Protein AF-A0A957UQZ6-F1 (afdb_monomer_lite)

Sequence (480 aa):
PTCNSGLTAEAESGILHAPFQIVQSSQASQGQAVQVADGFGSFGSPNLQYRVDICVTVSALATYELWGWTVAPDAGSDSFYIQLDGAPSTPAKWNLVRSTGFEANKTPLKLSLSPGQHTVSVFLREDGAQLDKIELRLTGNAANTPAPTLTPTPTATWTPAPIPTNTPVPAQGSTTGPLYVDATNPRYFSDANGQIVYLTGSHTWSNFQDNGGANPPPAFNYTAYLDFLQARNHNFFRLWTWEQSRWSVETSDDQYWFSPAPFKRTGPGVALDGLPKFDLTQFEQATFDRMRARVLEARARGIYVSIMLFNGWSINSSKGGLAAQSPWRGHPFNAANNINGINGDLNGDGSGNEVHTLDNPNITARQEAYVRKVIDTVGDLDNVLYEISNESDGNSADWQYHMITFVRQYEASKGQQHPIGMTAIYFGGSDQVLFDSPADWISPTGNYLDPLAASGQKVIVYDTDHLCGICGDQTYPWRA

pLDDT: mean 88.03, std 16.75, range [24.81, 98.88]

Radius of gyration: 26.23 Å; chains: 1; bounding box: 66×43×75 Å

Foldseek 3Di:
DDDPAEQKWWQVVWDFAPPKDKDAAPQFVVRIWIFRAPPPFFDPFFDPRHKTKIKYFDAAFAKWFKKWWKEQQDPQRFWWFKDKQCPPVGTHIFGADHDRHTDIGPGTDIDGDHGGMIIMIITGGGGPMITTMMGIHGDDDGPPDDDPPPPPPDPPPCPPPPPPDPPPPPQQPFQQFFWDQQPVFNQFTDGPVSHTDQADDDEDQPLQKAKDQAVVHDHDPNVVRLVVCVVLVGQEDERHDAQFQFDFLADLRRSIGIDDHQFDQDDDDAALNRGHATALVHTDVVSLVSVLVSLVVSSNRNHAYAYELEEQRQFACHFPNRNSGGSNSRGNQPCRRHPPNHHQCPPPPSTNLSLLAPPDVVSLVSSLVSLLSNCVSDVVGRRYEYEHYHARAARNLVSSLVVQVSLQVSCVPDDGDHFYEYEEHPDPHACVSRLPGPGQEYAYEDALQQPDRRPSSHHYDYDVCRHPNPDDDSCSSVRD

Secondary structure (DSSP, 8-state):
-----SSEEEGGGSEE-TTEEEEE-TTSGGGEEEEEPTTS---SS--TTSEEEEEEEE-SSEEEEEEEEEEE-STTS-EEEEEETTEEEEEEEEE---EEEEEE-SS-EEEEE-SEEEEEEEE-SSTT-EEEEEEEEE-S----PPPP-------------------PPP---S--S--EE-SS-TTSEE-TTS-EE---B---TTSSSEEESSSSPPPP-HHHHHHHHHTTT--EEEE-----SB--TT---TT-EEE--SEEEEEEEE-TTSSEEEEEEEE-HHHHHHHHHHHHHHHTTT-EEEEEEEETTTT-SSBTTB-SS-GGGG-TTSTTTBSS---S-SSSSS--GGGGSSS-HHHHHHHHHHHHHHHHHHTT-TTEEEEEEES--GGGHHHHHHHHHHHHHHHTTSS----EEEEPPTTT--HHHHHHSS-SEEE---BTTBPPP--SSSEE---HHHHHSS---TTGGGT-

Structure (mmCIF, N/CA/C/O backbone):
data_AF-A0A957UQZ6-F1
#
_entry.id   AF-A0A957UQZ6-F1
#
loop_
_atom_site.group_PDB
_atom_site.id
_atom_site.type_symbol
_atom_site.label_atom_id
_atom_site.label_alt_id
_atom_site.label_comp_id
_atom_site.label_asym_id
_atom_site.label_entity_id
_atom_site.label_seq_id
_atom_site.pdbx_PDB_ins_code
_atom_site.Cartn_x
_atom_site.Cartn_y
_atom_site.Cartn_z
_atom_site.occupancy
_atom_site.B_iso_or_equiv
_atom_site.auth_seq_id
_atom_site.auth_comp_id
_atom_site.auth_asym_id
_atom_site.auth_atom_id
_atom_site.pdbx_PDB_model_num
ATOM 1 N N . PRO A 1 1 ? 8.272 2.776 22.378 1.00 45.09 1 PRO A N 1
ATOM 2 C CA . PRO A 1 1 ? 8.679 1.689 23.306 1.00 45.09 1 PRO A CA 1
ATOM 3 C C . PRO A 1 1 ? 7.667 1.549 24.460 1.00 45.09 1 PRO A C 1
ATOM 5 O O . PRO A 1 1 ? 7.221 2.562 24.981 1.00 45.09 1 PRO A O 1
ATOM 8 N N . THR A 1 2 ? 7.249 0.334 24.834 1.00 45.34 2 THR A N 1
ATOM 9 C CA . THR A 1 2 ? 6.386 0.116 26.015 1.00 45.34 2 THR A CA 1
ATOM 10 C C . THR A 1 2 ? 7.228 0.133 27.292 1.00 45.34 2 THR A C 1
ATOM 12 O O . THR A 1 2 ? 8.183 -0.633 27.405 1.00 45.34 2 THR A O 1
ATOM 15 N N . CYS A 1 3 ? 6.887 1.000 28.248 1.00 58.41 3 CYS A N 1
ATOM 16 C CA . CYS A 1 3 ? 7.649 1.191 29.484 1.00 58.41 3 CYS A CA 1
ATOM 17 C C . CYS A 1 3 ? 7.473 0.032 30.486 1.00 58.41 3 CYS A C 1
ATOM 19 O O . CYS A 1 3 ? 6.380 -0.180 31.005 1.00 58.41 3 CYS A O 1
ATOM 21 N N . ASN A 1 4 ? 8.579 -0.631 30.836 1.00 58.22 4 ASN A N 1
ATOM 22 C CA . ASN A 1 4 ? 8.733 -1.385 32.096 1.00 58.22 4 ASN A CA 1
ATOM 23 C C . ASN A 1 4 ? 9.698 -0.678 33.072 1.00 58.22 4 ASN A C 1
ATOM 25 O O . ASN A 1 4 ? 10.026 -1.200 34.135 1.00 58.22 4 ASN A O 1
ATOM 29 N N . SER A 1 5 ? 10.172 0.506 32.689 1.00 60.44 5 SER A N 1
ATOM 30 C CA . SER A 1 5 ? 11.162 1.325 33.375 1.00 60.44 5 SER A CA 1
ATOM 31 C C . SER A 1 5 ? 10.485 2.422 34.198 1.00 60.44 5 SER A C 1
ATOM 33 O O . SER A 1 5 ? 9.556 3.097 33.742 1.00 60.44 5 SER A O 1
ATOM 35 N N . GLY A 1 6 ? 10.964 2.603 35.431 1.00 84.19 6 GLY A N 1
ATOM 36 C CA . GLY A 1 6 ? 10.630 3.758 36.262 1.00 84.19 6 GLY A CA 1
ATOM 37 C C . GLY A 1 6 ? 11.402 4.995 35.800 1.00 84.19 6 GLY A C 1
ATOM 38 O O . GLY A 1 6 ? 11.438 5.322 34.616 1.00 84.19 6 GLY A O 1
ATOM 39 N N . LEU A 1 7 ? 12.085 5.655 36.732 1.00 90.62 7 LEU A N 1
ATOM 40 C CA . LEU A 1 7 ? 12.932 6.811 36.424 1.00 90.62 7 LEU A CA 1
ATOM 41 C C . LEU A 1 7 ? 14.259 6.442 35.735 1.00 90.62 7 LEU A C 1
ATOM 43 O O . LEU A 1 7 ? 15.005 7.339 35.369 1.00 90.62 7 LEU A O 1
ATOM 47 N N . THR A 1 8 ? 14.570 5.157 35.556 1.00 91.88 8 THR A N 1
ATOM 48 C CA . THR A 1 8 ? 15.823 4.673 34.953 1.00 91.88 8 THR A CA 1
ATOM 49 C C . THR A 1 8 ? 15.514 3.629 33.887 1.00 91.88 8 THR A C 1
ATOM 51 O O . THR A 1 8 ? 14.648 2.778 34.107 1.00 91.88 8 THR A O 1
ATOM 54 N N . ALA A 1 9 ? 16.223 3.683 32.759 1.00 92.75 9 ALA A N 1
ATOM 55 C CA . ALA A 1 9 ? 16.091 2.732 31.657 1.00 92.75 9 ALA A CA 1
ATOM 56 C C . ALA A 1 9 ? 17.443 2.480 30.973 1.00 92.75 9 ALA A C 1
ATOM 58 O O . ALA A 1 9 ? 18.193 3.432 30.740 1.00 92.75 9 ALA A O 1
ATOM 59 N N . GLU A 1 10 ? 17.713 1.220 30.626 1.00 93.38 10 GLU A N 1
ATOM 60 C CA . GLU A 1 10 ? 18.878 0.840 29.815 1.00 93.38 10 GLU A CA 1
ATOM 61 C C . GLU A 1 10 ? 18.670 1.277 28.364 1.00 93.38 10 GLU A C 1
ATOM 63 O O . GLU A 1 10 ? 17.562 1.171 27.826 1.00 93.38 10 GLU A O 1
ATOM 68 N N . ALA A 1 11 ? 19.714 1.770 27.711 1.00 94.25 11 ALA A N 1
ATOM 69 C CA . ALA A 1 11 ? 19.603 2.323 26.369 1.00 94.25 11 ALA A CA 1
ATOM 70 C C . ALA A 1 11 ? 19.315 1.241 25.321 1.00 94.25 11 ALA A C 1
ATOM 72 O O . ALA A 1 11 ? 18.534 1.469 24.397 1.00 94.25 11 ALA A O 1
ATOM 73 N N . GLU A 1 12 ? 19.867 0.042 25.501 1.00 92.50 12 GLU A N 1
ATOM 74 C CA . GLU A 1 12 ? 19.644 -1.128 24.650 1.00 92.50 12 GLU A CA 1
ATOM 75 C C . GLU A 1 12 ? 18.240 -1.731 24.795 1.00 92.50 12 GLU A C 1
ATOM 77 O O . GLU A 1 12 ? 17.835 -2.545 23.967 1.00 92.50 12 GLU A O 1
ATOM 82 N N . SER A 1 13 ? 17.473 -1.312 25.809 1.00 86.44 13 SER A N 1
ATOM 83 C CA . SER A 1 13 ? 16.043 -1.635 25.922 1.00 86.44 13 SER A CA 1
ATOM 84 C C . SER A 1 13 ? 15.151 -0.727 25.060 1.00 86.44 13 SER A C 1
ATOM 86 O O . SER A 1 13 ? 13.947 -0.968 24.933 1.00 86.44 13 SER A O 1
ATOM 88 N N . GLY A 1 14 ? 15.731 0.333 24.485 1.00 85.25 14 GLY A N 1
ATOM 89 C CA . GLY A 1 14 ? 15.063 1.264 23.585 1.00 85.25 14 GLY A CA 1
ATOM 90 C C . GLY A 1 14 ? 14.866 0.717 22.170 1.00 85.25 14 GLY A C 1
ATOM 91 O O . GLY A 1 14 ? 15.316 -0.368 21.811 1.00 85.25 14 GLY A O 1
ATOM 92 N N . ILE A 1 15 ? 14.191 1.504 21.335 1.00 87.75 15 ILE A N 1
ATOM 93 C CA . ILE A 1 15 ? 14.081 1.229 19.898 1.00 87.75 15 ILE A CA 1
ATOM 94 C C . ILE A 1 15 ? 15.277 1.883 19.212 1.00 87.75 15 ILE A C 1
ATOM 96 O O . ILE A 1 15 ? 15.387 3.109 19.204 1.00 87.75 15 ILE A O 1
ATOM 100 N N . LEU A 1 16 ? 16.175 1.070 18.658 1.00 90.06 16 LEU A N 1
ATOM 101 C CA . LEU A 1 16 ? 17.347 1.544 17.929 1.00 90.06 16 LEU A CA 1
ATOM 102 C C . LEU A 1 16 ? 16.990 1.751 16.458 1.00 90.06 16 LEU A C 1
ATOM 104 O O . LEU A 1 16 ? 16.489 0.844 15.796 1.00 90.06 16 LEU A O 1
ATOM 108 N N . HIS A 1 17 ? 17.312 2.929 15.939 1.00 88.06 17 HIS A N 1
ATOM 109 C CA . HIS A 1 17 ? 17.281 3.233 14.516 1.00 88.06 17 HIS A CA 1
ATOM 110 C C . HIS A 1 17 ? 18.725 3.292 14.020 1.00 88.06 17 HIS A C 1
ATOM 112 O O . HIS A 1 17 ? 19.593 3.885 14.671 1.00 88.06 17 HIS A O 1
ATOM 118 N N . ALA A 1 18 ? 19.002 2.666 12.875 1.00 78.75 18 ALA A N 1
ATOM 119 C CA . ALA A 1 18 ? 20.344 2.665 12.296 1.00 78.75 18 ALA A CA 1
ATOM 120 C C . ALA A 1 18 ? 20.884 4.108 12.187 1.00 78.75 18 ALA A C 1
ATOM 122 O O . ALA A 1 18 ? 20.112 5.012 11.871 1.00 78.75 18 ALA A O 1
ATOM 123 N N . PRO A 1 19 ? 22.177 4.360 12.456 1.00 89.44 19 PRO A N 1
ATOM 124 C CA . PRO A 1 19 ? 23.264 3.396 12.649 1.00 89.44 19 PRO A CA 1
ATOM 125 C C . PRO A 1 19 ? 23.521 2.987 14.112 1.00 89.44 19 PRO A C 1
ATOM 127 O O . PRO A 1 19 ? 24.577 2.418 14.393 1.00 89.44 19 PRO A O 1
ATOM 130 N N . PHE A 1 20 ? 22.622 3.292 15.056 1.00 92.69 20 PHE A N 1
ATOM 131 C CA . PHE A 1 20 ? 22.796 2.807 16.426 1.00 92.69 20 PHE A CA 1
ATOM 132 C C . PHE A 1 20 ? 22.759 1.279 16.457 1.00 92.69 20 PHE A C 1
ATOM 134 O O . PHE A 1 20 ? 21.891 0.645 15.858 1.00 92.69 20 PHE A O 1
ATOM 141 N N . GLN A 1 21 ? 23.699 0.696 17.190 1.00 90.19 21 GLN A N 1
ATOM 142 C CA . GLN A 1 21 ? 23.833 -0.738 17.399 1.00 90.19 21 GLN A CA 1
ATOM 143 C C . GLN A 1 21 ? 24.079 -1.036 18.876 1.00 90.19 21 GLN A C 1
ATOM 145 O O . GLN A 1 21 ? 24.585 -0.194 19.618 1.00 90.19 21 GLN A O 1
ATOM 150 N N . ILE A 1 22 ? 23.744 -2.255 19.292 1.00 94.12 22 ILE A N 1
ATOM 151 C CA . ILE A 1 22 ? 24.053 -2.748 20.633 1.00 94.12 22 ILE A CA 1
ATOM 152 C C . ILE A 1 22 ? 25.483 -3.287 20.641 1.00 94.12 22 ILE A C 1
ATOM 154 O O . ILE A 1 22 ? 25.853 -4.098 19.791 1.00 94.12 22 ILE A O 1
ATOM 158 N N . VAL A 1 23 ? 26.265 -2.886 21.636 1.00 90.19 23 VAL A N 1
ATOM 159 C CA . VAL A 1 23 ? 27.625 -3.371 21.878 1.00 90.19 23 VAL A CA 1
ATOM 160 C C . VAL A 1 23 ? 27.731 -4.021 23.250 1.00 90.19 23 VAL A C 1
ATOM 162 O O . VAL A 1 23 ? 27.030 -3.655 24.190 1.00 90.19 23 VAL A O 1
ATOM 165 N N . GLN A 1 24 ? 28.604 -5.020 23.361 1.00 92.19 24 GLN A N 1
ATOM 166 C CA . GLN A 1 24 ? 28.889 -5.687 24.631 1.00 92.19 24 GLN A CA 1
ATOM 167 C C . GLN A 1 24 ? 29.954 -4.897 25.391 1.00 92.19 24 GLN A C 1
ATOM 169 O O . GLN A 1 24 ? 31.017 -4.602 24.841 1.00 92.19 24 GLN A O 1
ATOM 174 N N . SER A 1 25 ? 29.702 -4.593 26.661 1.00 88.38 25 SER A N 1
ATOM 175 C CA . SER A 1 25 ? 30.662 -3.912 27.526 1.00 88.38 25 SER A CA 1
ATOM 176 C C . SER A 1 25 ? 30.505 -4.376 28.964 1.00 88.38 25 SER A C 1
ATOM 178 O O . SER A 1 25 ? 29.471 -4.174 29.589 1.00 88.38 25 SER A O 1
ATOM 180 N N . SER A 1 26 ? 31.567 -4.945 29.536 1.00 89.25 26 SER A N 1
ATOM 181 C CA . SER A 1 26 ? 31.578 -5.361 30.945 1.00 89.25 26 SER A CA 1
ATOM 182 C C . SER A 1 26 ? 31.497 -4.193 31.935 1.00 89.25 26 SER A C 1
ATOM 184 O O . SER A 1 26 ? 31.341 -4.425 33.132 1.00 89.25 26 SER A O 1
ATOM 186 N N . GLN A 1 27 ? 31.630 -2.954 31.451 1.00 89.50 27 GLN A N 1
ATOM 187 C CA . GLN A 1 27 ? 31.504 -1.736 32.250 1.00 89.50 27 GLN A CA 1
ATOM 188 C C . GLN A 1 27 ? 30.097 -1.127 32.198 1.00 89.50 27 GLN A C 1
ATOM 190 O O . GLN A 1 27 ? 29.819 -0.231 32.991 1.00 89.50 27 GLN A O 1
ATOM 195 N N . ALA A 1 28 ? 29.236 -1.581 31.282 1.00 92.81 28 ALA A N 1
ATOM 196 C CA . ALA A 1 28 ? 27.859 -1.115 31.181 1.00 92.81 28 ALA A CA 1
ATOM 197 C C . ALA A 1 28 ? 26.943 -1.849 32.172 1.00 92.81 28 ALA A C 1
ATOM 199 O O . ALA A 1 28 ? 27.225 -2.979 32.596 1.00 92.81 28 ALA A O 1
ATOM 200 N N . SER A 1 29 ? 25.822 -1.221 32.524 1.00 87.44 29 SER A N 1
ATOM 201 C CA . SER A 1 29 ? 24.714 -1.896 33.199 1.00 87.44 29 SER A CA 1
ATOM 202 C C . SER A 1 29 ? 24.302 -3.106 32.373 1.00 87.44 29 SER A C 1
ATOM 204 O O . SER A 1 29 ? 24.266 -3.052 31.152 1.00 87.44 29 SER A O 1
ATOM 206 N N . GLN A 1 30 ? 24.039 -4.236 33.027 1.00 88.31 30 GLN A N 1
ATOM 207 C CA . GLN A 1 30 ? 23.561 -5.455 32.354 1.00 88.31 30 GLN A CA 1
ATOM 208 C C . GLN A 1 30 ? 24.472 -5.989 31.221 1.00 88.31 30 GLN A C 1
ATOM 210 O O . GLN A 1 30 ? 24.117 -6.955 30.551 1.00 88.31 30 GLN A O 1
ATOM 215 N N . GLY A 1 31 ? 25.692 -5.453 31.078 1.00 89.25 31 GLY A N 1
ATOM 216 C CA . GLY A 1 31 ? 26.708 -5.909 30.131 1.00 89.25 31 GLY A CA 1
ATOM 217 C C . GLY A 1 31 ? 26.567 -5.368 28.705 1.00 89.25 31 GLY A C 1
ATOM 218 O O . GLY A 1 31 ? 27.327 -5.799 27.832 1.00 89.25 31 GLY A O 1
ATOM 219 N N . GLN A 1 32 ? 25.630 -4.452 28.444 1.00 93.31 32 GLN A N 1
ATOM 220 C CA . GLN A 1 32 ? 25.331 -3.952 27.101 1.00 93.31 32 GLN A CA 1
ATOM 221 C C . GLN A 1 32 ? 25.196 -2.428 27.086 1.00 93.31 32 GLN A C 1
ATOM 223 O O . GLN A 1 32 ? 24.854 -1.819 28.084 1.00 93.31 32 GLN A O 1
ATOM 228 N N . ALA A 1 33 ? 25.501 -1.814 25.949 1.00 95.94 33 ALA A N 1
ATOM 229 C CA . ALA A 1 33 ? 25.288 -0.390 25.709 1.00 95.94 33 ALA A CA 1
ATOM 230 C C . ALA A 1 33 ? 24.903 -0.172 24.244 1.00 95.94 33 ALA A C 1
ATOM 232 O O . ALA A 1 33 ? 25.045 -1.076 23.416 1.00 95.94 33 ALA A O 1
ATOM 233 N N . VAL A 1 34 ? 24.466 1.035 23.896 1.00 96.62 34 VAL A N 1
ATOM 234 C CA . VAL A 1 34 ? 24.264 1.439 22.500 1.00 96.62 34 VAL A CA 1
ATOM 235 C C . VAL A 1 34 ? 25.403 2.333 22.027 1.00 96.62 34 VAL A C 1
ATOM 237 O O . VAL A 1 34 ? 25.902 3.175 22.772 1.00 96.62 34 VAL A O 1
ATOM 240 N N . GLN A 1 35 ? 25.816 2.159 20.778 1.00 93.00 35 GLN A N 1
ATOM 241 C CA . GLN A 1 35 ? 26.890 2.920 20.142 1.00 93.00 35 GLN A CA 1
ATOM 242 C C . GLN A 1 35 ? 26.528 3.186 18.680 1.00 93.00 35 GLN A C 1
ATOM 244 O O . GLN A 1 35 ? 25.830 2.385 18.059 1.00 93.00 35 GLN A O 1
ATOM 249 N N . VAL A 1 36 ? 27.043 4.271 18.102 1.00 84.38 36 VAL A N 1
ATOM 250 C CA . VAL A 1 36 ? 27.130 4.401 16.640 1.00 84.38 36 VAL A CA 1
ATOM 251 C C . VAL A 1 36 ? 28.471 3.867 16.154 1.00 84.38 36 VAL A C 1
ATOM 253 O O . VAL A 1 36 ? 29.514 4.293 16.647 1.00 84.38 36 VAL A O 1
ATOM 256 N N . ALA A 1 37 ? 28.426 2.925 15.208 1.00 77.19 37 ALA A N 1
ATOM 257 C CA . ALA A 1 37 ? 29.605 2.241 14.681 1.00 77.19 37 ALA A CA 1
ATOM 258 C C . ALA A 1 37 ? 30.710 3.216 14.247 1.00 77.19 37 ALA A C 1
ATOM 260 O O . ALA A 1 37 ? 30.438 4.190 13.543 1.00 77.19 37 ALA A O 1
ATOM 261 N N . ASP A 1 38 ? 31.950 2.913 14.636 1.00 77.06 38 ASP A N 1
ATOM 262 C CA . ASP A 1 38 ? 33.126 3.698 14.261 1.00 77.06 38 ASP A CA 1
ATOM 263 C C . ASP A 1 38 ? 33.233 3.831 12.732 1.00 77.06 38 ASP A C 1
ATOM 265 O O . ASP A 1 38 ? 33.098 2.853 11.990 1.00 77.06 38 ASP A O 1
ATOM 269 N N . GLY A 1 39 ? 33.512 5.044 12.256 1.00 78.44 39 GLY A N 1
ATOM 270 C CA . GLY A 1 39 ? 33.652 5.371 10.838 1.00 78.44 39 GLY A CA 1
ATOM 271 C C . GLY A 1 39 ? 32.375 5.887 10.170 1.00 78.44 39 GLY A C 1
ATOM 272 O O . GLY A 1 39 ? 32.417 6.204 8.980 1.00 78.44 39 GLY A O 1
ATOM 273 N N . PHE A 1 40 ? 31.257 6.002 10.896 1.00 85.06 40 PHE A N 1
ATOM 274 C CA . PHE A 1 40 ? 30.022 6.599 10.373 1.00 85.06 40 PHE A CA 1
ATOM 275 C C . PHE A 1 40 ? 30.096 8.137 10.291 1.00 85.06 40 PHE A C 1
ATOM 277 O O . PHE A 1 40 ? 29.419 8.754 9.465 1.00 85.06 40 PHE A O 1
ATOM 284 N N . GLY A 1 41 ? 30.965 8.756 11.092 1.00 85.50 41 GLY A N 1
ATOM 285 C CA . GLY A 1 41 ? 31.264 10.183 11.060 1.00 85.50 41 GLY A CA 1
ATOM 286 C C . GLY A 1 41 ? 30.352 11.069 11.914 1.00 85.50 41 GLY A C 1
ATOM 287 O O . GLY A 1 41 ? 29.470 10.617 12.646 1.00 85.50 41 GLY A O 1
ATOM 288 N N . SER A 1 42 ? 30.588 12.380 11.802 1.00 88.38 42 SER A N 1
ATOM 289 C CA . SER A 1 42 ? 29.981 13.405 12.656 1.00 88.38 42 SER A CA 1
ATOM 290 C C . SER A 1 42 ? 28.983 14.300 11.913 1.00 88.38 42 SER A C 1
ATOM 292 O O . SER A 1 42 ? 29.186 14.684 10.761 1.00 88.38 42 SER A O 1
ATOM 294 N N . PHE A 1 43 ? 27.932 14.718 12.614 1.00 89.00 43 PHE A N 1
ATOM 295 C CA . PHE A 1 43 ? 26.823 15.517 12.109 1.00 89.00 43 PHE A CA 1
ATOM 296 C C . PHE A 1 43 ? 26.780 16.880 12.808 1.00 89.00 43 PHE A C 1
ATOM 298 O O . PHE A 1 43 ? 26.701 16.986 14.031 1.00 89.00 43 PHE A O 1
ATOM 305 N N . GLY A 1 44 ? 26.816 17.958 12.019 1.00 88.62 44 GLY A N 1
ATOM 306 C CA . GLY A 1 44 ? 26.722 19.335 12.526 1.00 88.62 44 GLY A CA 1
ATOM 307 C C . GLY A 1 44 ? 25.309 19.761 12.948 1.00 88.62 44 GLY A C 1
ATOM 308 O O . GLY A 1 44 ? 25.152 20.767 13.642 1.00 88.62 44 GLY A O 1
ATOM 309 N N . SER A 1 45 ? 24.295 18.993 12.548 1.00 89.69 45 SER A N 1
ATOM 310 C CA . SER A 1 45 ? 22.882 19.188 12.870 1.00 89.69 45 SER A CA 1
ATOM 311 C C . SER A 1 45 ? 22.207 17.842 13.154 1.00 89.69 45 SER A C 1
ATOM 313 O O . SER A 1 45 ? 22.618 16.842 12.563 1.00 89.69 45 SER A O 1
ATOM 315 N N . PRO A 1 46 ? 21.158 17.798 13.997 1.00 89.38 46 PRO A N 1
ATOM 316 C CA . PRO A 1 46 ? 20.451 16.555 14.292 1.00 89.38 46 PRO A CA 1
ATOM 317 C C . PRO A 1 46 ? 19.846 15.919 13.036 1.00 89.38 46 PRO A C 1
ATOM 319 O O . PRO A 1 46 ? 19.209 16.606 12.238 1.00 89.38 46 PRO A O 1
ATOM 322 N N . ASN A 1 47 ? 19.997 14.603 12.895 1.00 89.50 47 ASN A N 1
ATOM 323 C CA . ASN A 1 47 ? 19.251 13.802 11.931 1.00 89.50 47 ASN A CA 1
ATOM 324 C C . ASN A 1 47 ? 18.205 12.983 12.694 1.00 89.50 47 ASN A C 1
ATOM 326 O O . ASN A 1 47 ? 18.565 12.127 13.499 1.00 89.50 47 ASN A O 1
ATOM 330 N N . LEU A 1 48 ? 16.919 13.240 12.437 1.00 88.12 48 LEU A N 1
ATOM 331 C CA . LEU A 1 48 ? 15.829 12.606 13.180 1.00 88.12 48 LEU A CA 1
ATOM 332 C C . LEU A 1 48 ? 15.700 11.098 12.912 1.00 88.12 48 LEU A C 1
ATOM 334 O O . LEU A 1 48 ? 15.052 10.408 13.690 1.00 88.12 48 LEU A O 1
ATOM 338 N N . GLN A 1 49 ? 16.326 10.569 11.859 1.00 86.00 49 GLN A N 1
ATOM 339 C CA . GLN A 1 49 ? 16.335 9.137 11.555 1.00 86.00 49 GLN A CA 1
ATOM 340 C C . GLN A 1 49 ? 17.376 8.366 12.382 1.00 86.00 49 GLN A C 1
ATOM 342 O O . GLN A 1 49 ? 17.133 7.226 12.756 1.00 86.00 49 GLN A O 1
ATOM 347 N N . TYR A 1 50 ? 18.519 8.980 12.693 1.00 91.69 50 TYR A N 1
ATOM 348 C CA . TYR A 1 50 ? 19.659 8.318 13.334 1.00 91.69 50 TYR A CA 1
ATOM 349 C C . TYR A 1 50 ? 19.582 8.469 14.850 1.00 91.69 50 TYR A C 1
ATOM 351 O O . TYR A 1 50 ? 20.189 9.383 15.412 1.00 91.69 50 TYR A O 1
ATOM 359 N N . ARG A 1 51 ? 18.803 7.612 15.518 1.00 95.69 51 ARG A N 1
ATOM 360 C CA . ARG A 1 51 ? 18.510 7.765 16.950 1.00 95.69 51 ARG A CA 1
ATOM 361 C C . ARG A 1 51 ? 18.244 6.459 17.689 1.00 95.69 51 ARG A C 1
ATOM 363 O O . ARG A 1 51 ? 17.986 5.428 17.082 1.00 95.69 51 ARG A O 1
ATOM 370 N N . VAL A 1 52 ? 18.215 6.544 19.011 1.00 95.56 52 VAL A N 1
ATOM 371 C CA . VAL A 1 52 ? 17.610 5.553 19.902 1.00 95.56 52 VAL A CA 1
ATOM 372 C C . VAL A 1 52 ? 16.488 6.215 20.703 1.00 95.56 52 VAL A C 1
ATOM 374 O O . VAL A 1 52 ? 16.668 7.313 21.232 1.00 95.56 52 VAL A O 1
ATOM 377 N N . ASP A 1 53 ? 15.331 5.558 20.780 1.00 94.75 53 ASP A N 1
ATOM 378 C CA . ASP A 1 53 ? 14.167 6.021 21.544 1.00 94.75 53 ASP A CA 1
ATOM 379 C C . ASP A 1 53 ? 13.990 5.168 22.810 1.00 94.75 53 ASP A C 1
ATOM 381 O O . ASP A 1 53 ? 13.657 3.981 22.732 1.00 94.75 53 ASP A O 1
ATOM 385 N N . ILE A 1 54 ? 14.185 5.771 23.984 1.00 95.12 54 ILE A N 1
ATOM 386 C CA . ILE A 1 54 ? 14.178 5.106 25.295 1.00 95.12 54 ILE A CA 1
ATOM 387 C C . ILE A 1 54 ? 12.951 5.565 26.097 1.00 95.12 54 ILE A C 1
ATOM 389 O O . ILE A 1 54 ? 12.705 6.761 26.239 1.00 95.12 54 ILE A O 1
ATOM 393 N N . CYS A 1 55 ? 12.168 4.622 26.630 1.00 89.50 55 CYS A N 1
ATOM 394 C CA . CYS A 1 55 ? 10.967 4.922 27.425 1.00 89.50 55 CYS A CA 1
ATOM 395 C C . CYS A 1 55 ? 11.308 5.052 28.916 1.00 89.50 55 CYS A C 1
ATOM 397 O O . CYS A 1 55 ? 12.051 4.226 29.450 1.00 89.50 55 CYS A O 1
ATOM 399 N N . VAL A 1 56 ? 10.728 6.041 29.597 1.00 90.31 56 VAL A N 1
ATOM 400 C CA . VAL A 1 56 ? 10.789 6.227 31.061 1.00 90.31 56 VAL A CA 1
ATOM 401 C C . VAL A 1 56 ? 9.417 6.620 31.607 1.00 90.31 56 VAL A C 1
ATOM 403 O O . VAL A 1 56 ? 8.621 7.234 30.900 1.00 90.31 56 VAL A O 1
ATOM 406 N N . THR A 1 57 ? 9.129 6.294 32.869 1.00 88.75 57 THR A N 1
ATOM 407 C CA . THR A 1 57 ? 7.842 6.628 33.507 1.00 88.75 57 THR A CA 1
ATOM 408 C C . THR A 1 57 ? 8.048 7.553 34.699 1.00 88.75 57 THR A C 1
ATOM 410 O O . THR A 1 57 ? 8.829 7.241 35.601 1.00 88.75 57 THR A O 1
ATOM 413 N N . VAL A 1 58 ? 7.302 8.659 34.755 1.00 86.44 58 VAL A N 1
ATOM 414 C CA . VAL A 1 58 ? 7.268 9.568 35.911 1.00 86.44 58 VAL A CA 1
ATOM 415 C C . VAL A 1 58 ? 5.909 9.510 36.605 1.00 86.44 58 VAL A C 1
ATOM 417 O O . VAL A 1 58 ? 4.867 9.389 35.969 1.00 86.44 58 VAL A O 1
ATOM 420 N N . SER A 1 59 ? 5.900 9.595 37.933 1.00 85.25 59 SER A N 1
ATOM 421 C CA . SER A 1 59 ? 4.677 9.478 38.742 1.00 85.25 59 SER A CA 1
ATOM 422 C C . SER A 1 59 ? 4.142 10.814 39.262 1.00 85.25 59 SER A C 1
ATOM 424 O O . SER A 1 59 ? 3.085 10.844 39.888 1.00 85.25 59 SER A O 1
ATOM 426 N N . ALA A 1 60 ? 4.873 11.912 39.065 1.00 80.81 60 ALA A N 1
ATOM 427 C CA . ALA A 1 60 ? 4.538 13.221 39.609 1.00 80.81 60 ALA A CA 1
ATOM 428 C C . ALA A 1 60 ? 4.828 14.326 38.592 1.00 80.81 60 ALA A C 1
ATOM 430 O O . ALA A 1 60 ? 5.798 14.248 37.845 1.00 80.81 60 ALA A O 1
ATOM 431 N N . LEU A 1 61 ? 4.002 15.376 38.614 1.00 83.31 61 LEU A N 1
ATOM 432 C CA . LEU A 1 61 ? 4.291 16.608 37.893 1.00 83.31 61 LEU A CA 1
ATOM 433 C C . LEU A 1 61 ? 5.457 17.317 38.588 1.00 83.31 61 LEU A C 1
ATOM 435 O O . LEU A 1 61 ? 5.298 17.824 39.701 1.00 83.31 61 LEU A O 1
ATOM 439 N N . ALA A 1 62 ? 6.622 17.351 37.952 1.00 85.88 62 ALA A N 1
ATOM 440 C CA . ALA A 1 62 ? 7.806 18.003 38.500 1.00 85.88 62 ALA A CA 1
ATOM 441 C C . ALA A 1 62 ? 8.819 18.331 37.403 1.00 85.88 62 ALA A C 1
ATOM 443 O O . ALA A 1 62 ? 8.703 17.878 36.266 1.00 85.88 62 ALA A O 1
ATOM 444 N N . THR A 1 63 ? 9.833 19.118 37.753 1.00 86.88 63 THR A N 1
ATOM 445 C CA . THR A 1 63 ? 11.007 19.285 36.897 1.00 86.88 63 THR A CA 1
ATOM 446 C C . THR A 1 63 ? 11.987 18.153 37.156 1.00 86.88 63 THR A C 1
ATOM 448 O O . THR A 1 63 ? 12.366 17.899 38.304 1.00 86.88 63 THR A O 1
ATOM 451 N N . TYR A 1 64 ? 12.390 17.493 36.077 1.00 91.12 64 TYR A N 1
ATOM 452 C CA . TYR A 1 64 ? 13.362 16.416 36.076 1.00 91.12 64 TYR A CA 1
ATOM 453 C C . TYR A 1 64 ? 14.614 16.838 35.309 1.00 91.12 64 TYR A C 1
ATOM 455 O O . TYR A 1 64 ? 14.543 17.522 34.287 1.00 91.12 64 TYR A O 1
ATOM 463 N N . GLU A 1 65 ? 15.763 16.409 35.808 1.00 92.88 65 GLU A N 1
ATOM 464 C CA . GLU A 1 65 ? 17.030 16.376 35.094 1.00 92.88 65 GLU A CA 1
ATOM 465 C C . GLU A 1 65 ? 17.193 15.024 34.407 1.00 92.88 65 GLU A C 1
ATOM 467 O O . GLU A 1 65 ? 17.135 13.987 35.066 1.00 92.88 65 GLU A O 1
ATOM 472 N N . LEU A 1 66 ? 17.454 15.045 33.105 1.00 93.50 66 LEU A N 1
ATOM 473 C CA . LEU A 1 66 ? 17.815 13.873 32.325 1.00 93.50 66 LEU A CA 1
ATOM 474 C C . LEU A 1 66 ? 19.329 13.661 32.344 1.00 93.50 66 LEU A C 1
ATOM 476 O O . LEU A 1 66 ? 20.099 14.449 31.781 1.00 93.50 66 LEU A O 1
ATOM 480 N N . TRP A 1 67 ? 19.727 12.572 32.983 1.00 93.31 67 TRP A N 1
ATOM 481 C CA . TRP A 1 67 ? 21.092 12.086 33.070 1.00 93.31 67 TRP A CA 1
ATOM 482 C C . TRP A 1 67 ? 21.286 10.876 32.162 1.00 93.31 67 TRP A C 1
ATOM 484 O O . TRP A 1 67 ? 20.355 10.104 31.944 1.00 93.31 67 TRP A O 1
ATOM 494 N N . GLY A 1 68 ? 22.504 10.693 31.665 1.00 93.56 68 GLY A N 1
ATOM 495 C CA . GLY A 1 68 ? 22.915 9.479 30.975 1.00 93.56 68 GLY A CA 1
ATOM 496 C C . GLY A 1 68 ? 24.349 9.110 31.291 1.00 93.56 68 GLY A C 1
ATOM 497 O O . GLY A 1 68 ? 25.174 9.985 31.564 1.00 93.56 68 GLY A O 1
ATOM 498 N N . TRP A 1 69 ? 24.620 7.810 31.258 1.00 94.94 69 TRP A N 1
ATOM 499 C CA . TRP A 1 69 ? 25.954 7.250 31.432 1.00 94.94 69 TRP A CA 1
ATOM 500 C C . TRP A 1 69 ? 26.543 6.945 30.077 1.00 94.94 69 TRP A C 1
ATOM 502 O O . TRP A 1 69 ? 26.010 6.128 29.328 1.00 94.94 69 TRP A O 1
ATOM 512 N N . THR A 1 70 ? 27.641 7.615 29.764 1.00 94.81 70 THR A N 1
ATOM 513 C CA . THR A 1 70 ? 28.207 7.600 28.420 1.00 94.81 70 THR A CA 1
ATOM 514 C C . THR A 1 70 ? 29.702 7.357 28.426 1.00 94.81 70 THR A C 1
ATOM 516 O O . THR A 1 70 ? 30.388 7.761 29.365 1.00 94.81 70 THR A O 1
ATOM 519 N N . VAL A 1 71 ? 30.203 6.763 27.346 1.00 93.81 71 VAL A N 1
ATOM 520 C CA . VAL A 1 71 ? 31.634 6.713 27.017 1.00 93.81 71 VAL A CA 1
ATOM 521 C C . VAL A 1 71 ? 31.886 7.679 25.866 1.00 93.81 71 VAL A C 1
ATOM 523 O O . VAL A 1 71 ? 31.167 7.656 24.868 1.00 93.81 71 VAL A O 1
ATOM 526 N N . ALA A 1 72 ? 32.919 8.505 26.008 1.00 93.31 72 ALA A N 1
ATOM 527 C CA . ALA A 1 72 ? 33.395 9.427 24.984 1.00 93.31 72 ALA A CA 1
ATOM 528 C C . ALA A 1 72 ? 34.921 9.268 24.873 1.00 93.31 72 ALA A C 1
ATOM 530 O O . ALA A 1 72 ? 35.658 9.925 25.619 1.00 93.31 72 ALA A O 1
ATOM 531 N N . PRO A 1 73 ? 35.412 8.349 24.021 1.00 89.94 73 PRO A N 1
ATOM 532 C CA . PRO A 1 73 ? 36.814 7.929 24.035 1.00 89.94 73 PRO A CA 1
ATOM 533 C C . PRO A 1 73 ? 37.791 9.039 23.621 1.00 89.94 73 PRO A C 1
ATOM 535 O O . PRO A 1 73 ? 38.945 9.040 24.054 1.00 89.94 73 PRO A O 1
ATOM 538 N N . ASP A 1 74 ? 37.340 10.008 22.824 1.00 88.25 74 ASP A N 1
ATOM 539 C CA . ASP A 1 74 ? 38.155 11.105 22.314 1.00 88.25 74 ASP A CA 1
ATOM 540 C C . ASP A 1 74 ? 37.333 12.391 22.097 1.00 88.25 74 ASP A C 1
ATOM 542 O O . ASP A 1 74 ? 36.194 12.516 22.538 1.00 88.25 74 ASP A O 1
ATOM 546 N N . ALA A 1 75 ? 37.956 13.404 21.489 1.00 87.94 75 ALA A N 1
ATOM 547 C CA . ALA A 1 75 ? 37.313 14.684 21.185 1.00 87.94 75 ALA A CA 1
ATOM 548 C C . ALA A 1 75 ? 36.403 14.645 19.946 1.00 87.94 75 ALA A C 1
ATOM 550 O O . ALA A 1 75 ? 35.704 15.620 19.700 1.00 87.94 75 ALA A O 1
ATOM 551 N N . GLY A 1 76 ? 36.481 13.581 19.144 1.00 88.31 76 GLY A N 1
ATOM 552 C CA . GLY A 1 76 ? 35.631 13.368 17.977 1.00 88.31 76 GLY A CA 1
ATOM 553 C C . GLY A 1 76 ? 34.357 12.595 18.302 1.00 88.31 76 GLY A C 1
ATOM 554 O O . GLY A 1 76 ? 33.509 12.517 17.431 1.00 88.31 76 GLY A O 1
ATOM 555 N N . SER A 1 77 ? 34.239 12.077 19.530 1.00 89.94 77 SER A N 1
ATOM 556 C CA . SER A 1 77 ? 33.169 11.206 20.032 1.00 89.94 77 SER A CA 1
ATOM 557 C C . SER A 1 77 ? 32.574 11.756 21.339 1.00 89.94 77 SER A C 1
ATOM 559 O O . SER A 1 77 ? 32.377 11.014 22.304 1.00 89.94 77 SER A O 1
ATOM 561 N N . ASP A 1 78 ? 32.390 13.077 21.448 1.00 91.00 78 ASP A N 1
ATOM 562 C CA . ASP A 1 78 ? 32.174 13.769 22.728 1.00 91.00 78 ASP A CA 1
ATOM 563 C C . ASP A 1 78 ? 30.748 14.278 22.952 1.00 91.00 78 ASP A C 1
ATOM 565 O O . ASP A 1 78 ? 30.480 15.004 23.918 1.00 91.00 78 ASP A O 1
ATOM 569 N N . SER A 1 79 ? 29.808 13.888 22.089 1.00 92.88 79 SER A N 1
ATOM 570 C CA . SER A 1 79 ? 28.440 14.390 22.159 1.00 92.88 79 SER A CA 1
ATOM 571 C C . SER A 1 79 ? 27.392 13.558 21.422 1.00 92.88 79 SER A C 1
ATOM 573 O O . SER A 1 79 ? 27.663 12.871 20.441 1.00 92.88 79 SER A O 1
ATOM 575 N N . PHE A 1 80 ? 26.148 13.730 21.868 1.00 95.19 80 PHE A N 1
ATOM 576 C CA . PHE A 1 80 ? 24.927 13.348 21.156 1.00 95.19 80 PHE A CA 1
ATOM 577 C C . PHE A 1 80 ? 24.052 14.581 20.898 1.00 95.19 80 PHE A C 1
ATOM 579 O O . PHE A 1 80 ? 24.351 15.685 21.368 1.00 95.19 80 PHE A O 1
ATOM 586 N N . TYR A 1 81 ? 22.938 14.400 20.190 1.00 96.25 81 TYR A N 1
ATOM 587 C CA . TYR A 1 81 ? 21.780 15.280 20.344 1.00 96.25 81 TYR A CA 1
ATOM 588 C C . TYR A 1 81 ? 20.690 14.584 21.159 1.00 96.25 81 TYR A C 1
ATOM 590 O O . TYR A 1 81 ? 20.607 13.360 21.151 1.00 96.25 81 TYR A O 1
ATOM 598 N N . ILE A 1 82 ? 19.847 15.342 21.860 1.00 95.06 82 ILE A N 1
ATOM 599 C CA . ILE A 1 82 ? 18.808 14.764 22.716 1.00 95.06 82 ILE A CA 1
ATOM 600 C C . ILE A 1 82 ? 17.511 15.574 22.727 1.00 95.06 82 ILE A C 1
ATOM 602 O O . ILE A 1 82 ? 17.528 16.808 22.664 1.00 95.06 82 ILE A O 1
ATOM 606 N N . GLN A 1 83 ? 16.391 14.861 22.836 1.00 94.75 83 GLN A N 1
ATOM 607 C CA . GLN A 1 83 ? 15.064 15.395 23.140 1.00 94.75 83 GLN A CA 1
ATOM 608 C C . GLN A 1 83 ? 14.363 14.515 24.172 1.00 94.75 83 GLN A C 1
ATOM 610 O O . GLN A 1 83 ? 14.649 13.324 24.291 1.00 94.75 83 GLN A O 1
ATOM 615 N N . LEU A 1 84 ? 13.406 15.110 24.877 1.00 91.44 84 LEU A N 1
ATOM 616 C CA . LEU A 1 84 ? 12.424 14.401 25.684 1.00 91.44 84 LEU A CA 1
ATOM 617 C C . LEU A 1 84 ? 11.037 14.867 25.232 1.00 91.44 84 LEU A C 1
ATOM 619 O O . LEU A 1 84 ? 10.756 16.062 25.270 1.00 91.44 84 LEU A O 1
ATOM 623 N N . ASP A 1 85 ? 10.220 13.942 24.726 1.00 86.75 85 ASP A N 1
ATOM 624 C CA . ASP A 1 85 ? 8.911 14.202 24.098 1.00 86.75 85 ASP A CA 1
ATOM 625 C C . ASP A 1 85 ? 8.946 15.297 23.018 1.00 86.75 85 ASP A C 1
ATOM 627 O O . ASP A 1 85 ? 8.081 16.169 22.938 1.00 86.75 85 ASP A O 1
ATOM 631 N N . GLY A 1 86 ? 10.002 15.298 22.201 1.00 82.12 86 GLY A N 1
ATOM 632 C CA . GLY A 1 86 ? 10.196 16.305 21.155 1.00 82.12 86 GLY A CA 1
ATOM 633 C C . GLY A 1 86 ? 10.574 17.700 21.673 1.00 82.12 86 GLY A C 1
ATOM 634 O O . GLY A 1 86 ? 10.693 18.629 20.875 1.00 82.12 86 GLY A O 1
ATOM 635 N N . ALA A 1 87 ? 10.800 17.866 22.981 1.00 83.69 87 ALA A N 1
ATOM 636 C CA . ALA A 1 87 ? 11.310 19.093 23.575 1.00 83.69 87 ALA A CA 1
ATOM 637 C C . ALA A 1 87 ? 12.821 18.988 23.884 1.00 83.69 87 ALA A C 1
ATOM 639 O O . ALA A 1 87 ? 13.281 17.970 24.410 1.00 83.69 87 ALA A O 1
ATOM 640 N N . PRO A 1 88 ? 13.614 20.045 23.620 1.00 84.88 88 PRO A N 1
ATOM 641 C CA . PRO A 1 88 ? 13.251 21.249 22.859 1.00 84.88 88 PRO A CA 1
ATOM 642 C C . PRO A 1 88 ? 12.969 20.930 21.381 1.00 84.88 88 PRO A C 1
ATOM 644 O O . PRO A 1 88 ? 13.453 19.920 20.890 1.00 84.88 88 PRO A O 1
ATOM 647 N N . SER A 1 89 ? 12.230 21.792 20.666 1.00 82.00 89 SER A N 1
ATOM 648 C CA . SER A 1 89 ? 11.745 21.542 19.288 1.00 82.00 89 SER A CA 1
ATOM 649 C C . SER A 1 89 ? 12.835 21.191 18.268 1.00 82.00 89 SER A C 1
ATOM 651 O O . SER A 1 89 ? 12.567 20.497 17.292 1.00 82.00 89 SER A O 1
ATOM 653 N N . THR A 1 90 ? 14.069 21.633 18.514 1.00 87.75 90 THR A N 1
ATOM 654 C CA . THR A 1 90 ? 15.270 21.145 17.831 1.00 87.75 90 THR A CA 1
ATOM 655 C C . THR A 1 90 ? 16.101 20.347 18.830 1.00 87.75 90 THR A C 1
ATOM 657 O O . THR A 1 90 ? 16.400 20.903 19.890 1.00 87.75 90 THR A O 1
ATOM 660 N N . PRO A 1 91 ? 16.532 19.108 18.514 1.00 94.25 91 PRO A N 1
ATOM 661 C CA . PRO A 1 91 ? 17.346 18.317 19.428 1.00 94.25 91 PRO A CA 1
ATOM 662 C C . PRO A 1 91 ? 18.558 19.081 19.966 1.00 94.25 91 PRO A C 1
ATOM 664 O O . PRO A 1 91 ? 19.355 19.645 19.211 1.00 94.25 91 PRO A O 1
ATOM 667 N N . ALA A 1 92 ? 18.684 19.119 21.291 1.00 92.25 92 ALA A N 1
ATOM 668 C CA . ALA A 1 92 ? 19.728 19.875 21.967 1.00 92.25 92 ALA A CA 1
ATOM 669 C C . ALA A 1 92 ? 21.053 19.114 21.922 1.00 92.25 92 ALA A C 1
ATOM 671 O O . ALA A 1 92 ? 21.073 17.901 22.116 1.00 92.25 92 ALA A O 1
ATOM 672 N N . LYS A 1 93 ? 22.176 19.816 21.720 1.00 93.19 93 LYS A N 1
ATOM 673 C CA . LYS A 1 93 ? 23.501 19.194 21.852 1.00 93.19 93 LYS A CA 1
ATOM 674 C C . LYS A 1 93 ? 23.701 18.738 23.300 1.00 93.19 93 LYS A C 1
ATOM 676 O O . LYS A 1 93 ? 23.618 19.548 24.224 1.00 93.19 93 LYS A O 1
ATOM 681 N N . TRP A 1 94 ? 24.029 17.466 23.479 1.00 92.19 94 TRP A N 1
ATOM 682 C CA . TRP A 1 94 ? 24.295 16.843 24.765 1.00 92.19 94 TRP A CA 1
ATOM 683 C C . TRP A 1 94 ? 25.776 16.480 24.869 1.00 92.19 94 TRP A C 1
ATOM 685 O O . TRP A 1 94 ? 26.237 15.541 24.228 1.00 92.19 94 TRP A O 1
ATOM 695 N N . ASN A 1 95 ? 26.541 17.275 25.623 1.00 90.69 95 ASN A N 1
ATOM 696 C CA . ASN A 1 95 ? 27.988 17.080 25.760 1.00 90.69 95 ASN A CA 1
ATOM 697 C C . ASN A 1 95 ? 28.299 15.985 26.787 1.00 90.69 95 ASN A C 1
ATOM 699 O O . ASN A 1 95 ? 27.784 16.008 27.912 1.00 90.69 95 ASN A O 1
ATOM 703 N N . LEU A 1 96 ? 29.198 15.081 26.414 1.00 91.56 96 LEU A N 1
ATOM 704 C CA . LEU A 1 96 ? 29.621 13.943 27.216 1.00 91.56 96 LEU A CA 1
ATOM 705 C C . LEU A 1 96 ? 30.893 14.265 28.001 1.00 91.56 96 LEU A C 1
ATOM 707 O O . LEU A 1 96 ? 31.605 15.245 27.754 1.00 91.56 96 LEU A O 1
ATOM 711 N N . VAL A 1 97 ? 31.191 13.426 28.987 1.00 90.06 97 VAL A N 1
ATOM 712 C CA . VAL A 1 97 ? 32.477 13.468 29.683 1.00 90.06 97 VAL A CA 1
ATOM 713 C C . VAL A 1 97 ? 33.446 12.573 28.936 1.00 90.06 97 VAL A C 1
ATOM 715 O O . VAL A 1 97 ? 33.254 11.364 28.910 1.00 90.06 97 VAL A O 1
ATOM 718 N N . ARG A 1 98 ? 34.504 13.161 28.365 1.00 91.50 98 ARG A N 1
ATOM 719 C CA . ARG A 1 98 ? 35.579 12.378 27.745 1.00 91.50 98 ARG A CA 1
ATOM 720 C C . ARG A 1 98 ? 36.183 11.412 28.758 1.00 91.50 98 ARG A C 1
ATOM 722 O O . ARG A 1 98 ? 36.766 11.849 29.751 1.00 91.50 98 ARG A O 1
ATOM 729 N N . SER A 1 99 ? 36.000 10.127 28.498 1.00 90.81 99 SER A N 1
ATOM 730 C CA . SER A 1 99 ? 36.337 9.012 29.373 1.00 90.81 99 SER A CA 1
ATOM 731 C C . SER A 1 99 ? 36.324 7.722 28.558 1.00 90.81 99 SER A C 1
ATOM 733 O O . SER A 1 99 ? 35.547 7.588 27.614 1.00 90.81 99 SER A O 1
ATOM 735 N N . THR A 1 100 ? 37.159 6.761 28.949 1.00 88.69 100 THR A N 1
ATOM 736 C CA . THR A 1 100 ? 37.152 5.393 28.408 1.00 88.69 100 THR A CA 1
ATOM 737 C C . THR A 1 100 ? 36.240 4.444 29.194 1.00 88.69 100 THR A C 1
ATOM 739 O O . THR A 1 100 ? 36.164 3.268 28.854 1.00 88.69 100 THR A O 1
ATOM 742 N N . GLY A 1 101 ? 35.558 4.942 30.231 1.00 89.25 101 GLY A N 1
ATOM 743 C CA . GLY A 1 101 ? 34.523 4.228 30.982 1.00 89.25 101 GLY A CA 1
ATOM 744 C C . GLY A 1 101 ? 33.259 5.073 31.145 1.00 89.25 101 GLY A C 1
ATOM 745 O O . GLY A 1 101 ? 33.290 6.284 30.915 1.00 89.25 101 GLY A O 1
ATOM 746 N N . PHE A 1 102 ? 32.145 4.429 31.504 1.00 91.19 102 PHE A N 1
ATOM 747 C CA . PHE A 1 102 ? 30.840 5.087 31.582 1.00 91.19 102 PHE A CA 1
ATOM 748 C C . PHE A 1 102 ? 30.792 6.131 32.696 1.00 91.19 102 PHE A C 1
ATOM 750 O O . PHE A 1 102 ? 30.844 5.809 33.881 1.00 91.19 102 PHE A O 1
ATOM 757 N N . GLU A 1 103 ? 30.629 7.386 32.294 1.00 90.62 103 GLU A N 1
ATOM 758 C CA . GLU A 1 103 ? 30.532 8.537 33.184 1.00 90.62 103 GLU A CA 1
ATOM 759 C C . GLU A 1 103 ? 29.209 9.262 32.956 1.00 90.62 103 GLU A C 1
ATOM 761 O O . GLU A 1 103 ? 28.711 9.351 31.829 1.00 90.62 103 GLU A O 1
ATOM 766 N N . ALA A 1 104 ? 28.646 9.814 34.029 1.00 86.25 104 ALA A N 1
ATOM 767 C CA . ALA A 1 104 ? 27.447 10.631 33.925 1.00 86.25 104 ALA A CA 1
ATOM 768 C C . ALA A 1 104 ? 27.753 11.950 33.186 1.00 86.25 104 ALA A C 1
ATOM 770 O O . ALA A 1 104 ? 28.773 12.602 33.432 1.00 86.25 104 ALA A O 1
ATOM 771 N N . ASN A 1 105 ? 26.857 12.377 32.299 1.00 76.25 105 ASN A N 1
ATOM 772 C CA . ASN A 1 105 ? 26.984 13.630 31.551 1.00 76.25 105 ASN A CA 1
ATOM 773 C C . ASN A 1 105 ? 27.062 14.874 32.474 1.00 76.25 105 ASN A C 1
ATOM 775 O O . ASN A 1 105 ? 26.433 14.942 33.525 1.00 76.25 105 ASN A O 1
ATOM 779 N N . LYS A 1 106 ? 27.801 15.916 32.062 1.00 67.62 106 LYS A N 1
ATOM 780 C CA . LYS A 1 106 ? 28.038 17.127 32.889 1.00 67.62 106 LYS A CA 1
ATOM 781 C C . LYS A 1 106 ? 26.869 18.107 32.949 1.00 67.62 106 LYS A C 1
ATOM 783 O O . LYS A 1 106 ? 26.796 18.923 33.865 1.00 67.62 106 LYS A O 1
ATOM 788 N N . THR A 1 107 ? 26.008 18.099 31.937 1.00 78.62 107 THR A N 1
ATOM 789 C CA . THR A 1 107 ? 24.920 19.074 31.799 1.00 78.62 107 THR A CA 1
ATOM 790 C C . THR A 1 107 ? 23.638 18.333 31.438 1.00 78.62 107 THR A C 1
ATOM 792 O O . THR A 1 107 ? 23.419 18.045 30.259 1.00 78.62 107 THR A O 1
ATOM 795 N N . PRO A 1 108 ? 22.821 17.947 32.433 1.00 83.75 108 PRO A N 1
ATOM 796 C CA . PRO A 1 108 ? 21.551 17.280 32.181 1.00 83.75 108 PRO A CA 1
ATOM 797 C C . PRO A 1 108 ? 20.542 18.239 31.545 1.00 83.75 108 PRO A C 1
ATOM 799 O O . PRO A 1 108 ? 20.496 19.428 31.879 1.00 83.75 108 PRO A O 1
ATOM 802 N N . LEU A 1 109 ? 19.718 17.714 30.637 1.00 86.25 109 LEU A N 1
ATOM 803 C CA . LEU A 1 109 ? 18.581 18.453 30.094 1.00 86.25 109 LEU A CA 1
ATOM 804 C C . LEU A 1 109 ? 17.498 18.541 31.179 1.00 86.25 109 LEU A C 1
ATOM 806 O O . LEU A 1 109 ? 17.166 17.529 31.791 1.00 86.25 109 LEU A O 1
ATOM 810 N N . LYS A 1 110 ? 16.967 19.740 31.443 1.00 89.12 110 LYS A N 1
ATOM 811 C CA . LYS A 1 110 ? 15.934 19.959 32.469 1.00 89.12 110 LYS A CA 1
ATOM 812 C C . LYS A 1 110 ? 14.593 20.251 31.824 1.00 89.12 110 LYS A C 1
ATOM 814 O O . LYS A 1 110 ? 14.492 21.240 31.100 1.00 89.12 110 LYS A O 1
ATOM 819 N N . LEU A 1 111 ? 13.573 19.450 32.125 1.00 85.69 111 LEU A N 1
ATOM 820 C CA . LEU A 1 111 ? 12.207 19.678 31.647 1.00 85.69 111 LEU A CA 1
ATOM 821 C C . LEU A 1 111 ? 11.182 19.409 32.749 1.00 85.69 111 LEU A C 1
ATOM 823 O O . LEU A 1 111 ? 11.405 18.581 33.630 1.00 85.69 111 LEU A O 1
ATOM 827 N N . SER A 1 112 ? 10.045 20.100 32.684 1.00 87.38 112 SER A N 1
ATOM 828 C CA . SER A 1 112 ? 8.876 19.777 33.502 1.00 87.38 112 SER A CA 1
ATOM 829 C C . SER A 1 112 ? 8.066 18.676 32.829 1.00 87.38 112 SER A C 1
ATOM 831 O O . SER A 1 112 ? 7.633 18.848 31.693 1.00 87.38 112 SER A O 1
ATOM 833 N N . LEU A 1 113 ? 7.864 17.566 33.536 1.00 85.38 113 LEU A N 1
ATOM 834 C CA . LEU A 1 113 ? 7.158 16.382 33.050 1.00 85.38 113 LEU A CA 1
ATOM 835 C C . LEU A 1 113 ? 5.917 16.138 33.901 1.00 85.38 113 LEU A C 1
ATOM 837 O O . LEU A 1 113 ? 5.984 16.259 35.124 1.00 85.38 113 LEU A O 1
ATOM 841 N N . SER A 1 114 ? 4.795 15.817 33.258 1.00 84.62 114 SER A N 1
ATOM 842 C CA . SER A 1 114 ? 3.545 15.378 33.891 1.00 84.62 114 SER A CA 1
ATOM 843 C C . SER A 1 114 ? 3.570 13.879 34.191 1.00 84.62 114 SER A C 1
ATOM 845 O O . SER A 1 114 ? 4.247 13.166 33.474 1.00 84.62 114 SER A O 1
ATOM 847 N N . PRO A 1 115 ? 2.805 13.354 35.166 1.00 85.12 115 PRO A N 1
ATOM 848 C CA . PRO A 1 115 ? 2.737 11.912 35.404 1.00 85.12 115 PRO A CA 1
ATOM 849 C C . PRO A 1 115 ? 2.385 11.134 34.128 1.00 85.12 115 PRO A C 1
ATOM 851 O O . PRO A 1 115 ? 1.400 11.463 33.468 1.00 85.12 115 PRO A O 1
ATOM 854 N N . GLY A 1 116 ? 3.159 10.101 33.800 1.00 82.94 116 GLY A N 1
ATOM 855 C CA . GLY A 1 116 ? 2.972 9.316 32.584 1.00 82.94 116 GLY A CA 1
ATOM 856 C C . GLY A 1 116 ? 4.261 8.712 32.034 1.00 82.94 116 GLY A C 1
ATOM 857 O O . GLY A 1 116 ? 5.315 8.745 32.673 1.00 82.94 116 GLY A O 1
ATOM 858 N N . GLN A 1 117 ? 4.144 8.116 30.849 1.00 87.00 117 GLN A N 1
ATOM 859 C CA . GLN A 1 117 ? 5.284 7.642 30.066 1.00 87.00 117 GLN A CA 1
ATOM 860 C C . GLN A 1 117 ? 5.842 8.791 29.229 1.00 87.00 117 GLN A C 1
ATOM 862 O O . GLN A 1 117 ? 5.081 9.577 28.670 1.00 87.00 117 GLN A O 1
ATOM 867 N N . HIS A 1 118 ? 7.161 8.838 29.118 1.00 90.25 118 HIS A N 1
ATOM 868 C CA . HIS A 1 118 ? 7.906 9.818 28.341 1.00 90.25 118 HIS A CA 1
ATOM 869 C C . HIS A 1 118 ? 8.927 9.103 27.461 1.00 90.25 118 HIS A C 1
ATOM 871 O O . HIS A 1 118 ? 9.454 8.048 27.833 1.00 90.25 118 HIS A O 1
ATOM 877 N N . THR A 1 119 ? 9.228 9.690 26.306 1.00 93.38 119 THR A N 1
ATOM 878 C CA . THR A 1 119 ? 10.245 9.179 25.383 1.00 93.38 119 THR A CA 1
ATOM 879 C C . THR A 1 119 ? 11.452 10.101 25.373 1.00 93.38 119 THR A C 1
ATOM 881 O O . THR A 1 119 ? 11.353 11.281 25.042 1.00 93.38 119 THR A O 1
ATOM 884 N N . VAL A 1 120 ? 12.610 9.539 25.703 1.00 95.75 120 VAL A N 1
ATOM 885 C CA . VAL A 1 120 ? 13.913 10.173 25.523 1.00 95.75 120 VAL A CA 1
ATOM 886 C C . VAL A 1 120 ? 14.492 9.702 24.196 1.00 95.75 120 VAL A C 1
ATOM 888 O O . VAL A 1 120 ? 14.792 8.521 24.036 1.00 95.75 120 VAL A O 1
ATOM 891 N N . SER A 1 121 ? 14.673 10.626 23.259 1.00 96.25 121 SER A N 1
ATOM 892 C CA . SER A 1 121 ? 15.287 10.352 21.959 1.00 96.25 121 SER A CA 1
ATOM 893 C C . SER A 1 121 ? 16.718 10.870 21.953 1.00 96.25 121 SER A C 1
ATOM 895 O O . SER A 1 121 ? 16.944 12.073 22.102 1.00 96.25 121 SER A O 1
ATOM 897 N N . VAL A 1 122 ? 17.685 9.970 21.774 1.00 96.94 122 VAL A N 1
ATOM 898 C CA . VAL A 1 122 ? 19.111 10.299 21.655 1.00 96.94 122 VAL A CA 1
ATOM 899 C C . VAL A 1 122 ? 19.526 10.108 20.206 1.00 96.94 122 VAL A C 1
ATOM 901 O O . VAL A 1 122 ? 19.458 9.002 19.682 1.00 96.94 122 VAL A O 1
ATOM 904 N N . PHE A 1 123 ? 19.938 11.185 19.550 1.00 96.88 123 PHE A N 1
ATOM 905 C CA . PHE A 1 123 ? 20.303 11.189 18.140 1.00 96.88 123 PHE A CA 1
ATOM 906 C C . PHE A 1 123 ? 21.817 11.220 17.973 1.00 96.88 123 PHE A C 1
ATOM 908 O O . PHE A 1 123 ? 22.551 11.807 18.778 1.00 96.88 123 PHE A O 1
ATOM 915 N N . LEU A 1 124 ? 22.267 10.634 16.872 1.00 94.62 124 LEU A N 1
ATOM 916 C CA . LEU A 1 124 ? 23.651 10.664 16.447 1.00 94.62 124 LEU A CA 1
ATOM 917 C C . LEU A 1 124 ? 24.113 12.112 16.281 1.00 94.62 124 LEU A C 1
ATOM 919 O O . LEU A 1 124 ? 23.500 12.907 15.564 1.00 94.62 124 LEU A O 1
ATOM 923 N N . ARG A 1 125 ? 25.240 12.421 16.917 1.00 95.00 125 ARG A N 1
ATOM 924 C CA . ARG A 1 125 ? 26.051 13.587 16.584 1.00 95.00 125 ARG A CA 1
ATOM 925 C C . ARG A 1 125 ? 27.442 13.164 16.152 1.00 95.00 125 ARG A C 1
ATOM 927 O O . ARG A 1 125 ? 27.895 13.608 15.110 1.00 95.00 125 ARG A O 1
ATOM 934 N N . GLU A 1 126 ? 28.090 12.311 16.923 1.00 93.12 126 GLU A N 1
ATOM 935 C CA . GLU A 1 126 ? 29.416 11.781 16.636 1.00 93.12 126 GLU A CA 1
ATOM 936 C C . GLU A 1 126 ? 29.406 10.260 16.817 1.00 93.12 126 GLU A C 1
ATOM 938 O O . GLU A 1 126 ? 28.763 9.747 17.737 1.00 93.12 126 GLU A O 1
ATOM 943 N N . ASP A 1 127 ? 30.065 9.544 15.911 1.00 89.06 127 ASP A N 1
ATOM 944 C CA . ASP A 1 127 ? 30.310 8.111 16.034 1.00 89.06 127 ASP A CA 1
ATOM 945 C C . ASP A 1 127 ? 31.293 7.807 17.174 1.00 89.06 127 ASP A C 1
ATOM 947 O O . ASP A 1 127 ? 31.877 8.708 17.770 1.00 89.06 127 ASP A O 1
ATOM 951 N N . GLY A 1 128 ? 31.407 6.540 17.570 1.00 86.94 128 GLY A N 1
ATOM 952 C CA . GLY A 1 128 ? 32.303 6.125 18.655 1.00 86.94 128 GLY A CA 1
ATOM 953 C C . GLY A 1 128 ? 31.775 6.377 20.073 1.00 86.94 128 GLY A C 1
ATOM 954 O O . GLY A 1 128 ? 32.110 5.615 20.983 1.00 86.94 128 GLY A O 1
ATOM 955 N N . ALA A 1 129 ? 30.891 7.359 20.275 1.00 93.12 129 ALA A N 1
ATOM 956 C CA . ALA A 1 129 ? 30.241 7.608 21.560 1.00 93.12 129 ALA A CA 1
ATOM 957 C C . ALA A 1 129 ? 29.275 6.471 21.945 1.00 93.12 129 ALA A C 1
ATOM 959 O O . ALA A 1 129 ? 28.524 5.964 21.106 1.00 93.12 129 ALA A O 1
ATOM 960 N N . GLN A 1 130 ? 29.260 6.094 23.228 1.00 95.56 130 GLN A N 1
ATOM 961 C CA . GLN A 1 130 ? 28.377 5.044 23.757 1.00 95.56 130 GLN A CA 1
ATOM 962 C C . GLN A 1 130 ? 27.430 5.590 24.823 1.00 95.56 130 GLN A C 1
ATOM 964 O O . GLN A 1 130 ? 27.797 6.497 25.571 1.00 95.56 130 GLN A O 1
ATOM 969 N N . LEU A 1 131 ? 26.244 4.994 24.933 1.00 96.94 131 LEU A N 1
ATOM 970 C CA . LEU A 1 131 ? 25.251 5.255 25.972 1.00 96.94 131 LEU A CA 1
ATOM 971 C C . LEU A 1 131 ? 24.828 3.926 26.608 1.00 96.94 131 LEU A C 1
ATOM 973 O O . LEU A 1 131 ? 24.348 3.033 25.922 1.00 96.94 131 LEU A O 1
ATOM 977 N N . ASP A 1 132 ? 25.018 3.816 27.915 1.00 96.62 132 ASP A N 1
ATOM 978 C CA . ASP A 1 132 ? 24.623 2.658 28.724 1.00 96.62 132 ASP A CA 1
ATOM 979 C C . ASP A 1 132 ? 23.163 2.804 29.154 1.00 96.62 132 ASP A C 1
ATOM 981 O O . ASP A 1 132 ? 22.295 2.050 28.734 1.00 96.62 132 ASP A O 1
ATOM 985 N N . LYS A 1 133 ? 22.853 3.868 29.897 1.00 94.88 133 LYS A N 1
ATOM 986 C CA . LYS A 1 133 ? 21.510 4.093 30.435 1.00 94.88 133 LYS A CA 1
ATOM 987 C C . LYS A 1 133 ? 21.174 5.554 30.607 1.00 94.88 133 LYS A C 1
ATOM 989 O O . LYS A 1 133 ? 22.064 6.410 30.623 1.00 94.88 133 LYS A O 1
ATOM 994 N N . ILE A 1 134 ? 19.893 5.812 30.846 1.00 95.81 134 ILE A N 1
ATOM 995 C CA . ILE A 1 134 ? 19.369 7.121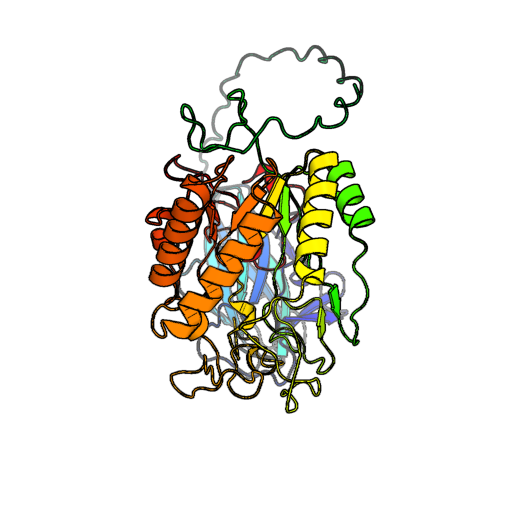 31.230 1.00 95.81 134 ILE A CA 1
ATOM 996 C C . ILE A 1 134 ? 18.675 7.087 32.594 1.00 95.81 134 ILE A C 1
ATOM 998 O O . ILE A 1 134 ? 18.121 6.068 33.006 1.00 95.81 134 ILE A O 1
ATOM 1002 N N . GLU A 1 135 ? 18.679 8.225 33.287 1.00 94.25 135 GLU A N 1
ATOM 1003 C CA . GLU A 1 135 ? 17.981 8.431 34.556 1.00 94.25 135 GLU A CA 1
ATOM 1004 C C . GLU A 1 135 ? 17.326 9.819 34.606 1.00 94.25 135 GLU A C 1
ATOM 1006 O O . GLU A 1 135 ? 17.966 10.833 34.329 1.00 94.25 135 GLU A O 1
ATOM 1011 N N . LEU A 1 136 ? 16.063 9.876 35.025 1.00 93.62 136 LEU A N 1
ATOM 1012 C CA . LEU A 1 136 ? 15.361 11.103 35.382 1.00 93.62 136 LEU A CA 1
ATOM 1013 C C . LEU A 1 136 ? 15.485 11.371 36.885 1.00 93.62 136 LEU A C 1
ATOM 1015 O O . LEU A 1 136 ? 14.951 10.633 37.712 1.00 93.62 136 LEU A O 1
ATOM 1019 N N . ARG A 1 137 ? 16.129 12.480 37.254 1.00 91.62 137 ARG A N 1
ATOM 1020 C CA . ARG A 1 137 ? 16.266 12.918 38.652 1.00 91.62 137 ARG A CA 1
ATOM 1021 C C . ARG A 1 137 ? 15.378 14.115 38.939 1.00 91.62 137 ARG A C 1
ATOM 1023 O O . ARG A 1 137 ? 15.419 15.102 38.219 1.00 91.62 137 ARG A O 1
ATOM 1030 N N . LEU A 1 138 ? 14.608 14.060 40.019 1.00 88.50 138 LEU A N 1
ATOM 1031 C CA . LEU A 1 138 ? 13.803 15.194 40.480 1.00 88.50 138 LEU A CA 1
ATOM 1032 C C . LEU A 1 138 ? 14.693 16.377 40.882 1.00 88.50 138 LEU A C 1
ATOM 1034 O O . LEU A 1 138 ? 15.613 16.222 41.686 1.00 88.50 138 LEU A O 1
ATOM 1038 N N . THR A 1 139 ? 14.371 17.575 40.395 1.00 77.50 139 THR A N 1
ATOM 1039 C CA . THR A 1 139 ? 14.998 18.820 40.855 1.00 77.50 139 THR A CA 1
ATOM 1040 C C . THR A 1 139 ? 14.019 19.637 41.692 1.00 77.50 139 THR A C 1
ATOM 1042 O O . THR A 1 139 ? 13.123 20.282 41.149 1.00 77.50 139 THR A O 1
ATOM 1045 N N . GLY A 1 140 ? 14.208 19.641 43.014 1.00 60.28 140 GLY A N 1
ATOM 1046 C CA . GLY A 1 140 ? 13.367 20.381 43.964 1.00 60.28 140 GLY A CA 1
ATOM 1047 C C . GLY A 1 140 ? 12.138 19.607 44.459 1.00 60.28 140 GLY A C 1
ATOM 1048 O O . GLY A 1 140 ? 11.837 18.513 43.988 1.00 60.28 140 GLY A O 1
ATOM 1049 N N . ASN A 1 141 ? 11.446 20.164 45.460 1.00 48.22 141 ASN A N 1
ATOM 1050 C CA . ASN A 1 141 ? 10.253 19.541 46.038 1.00 48.22 141 ASN A CA 1
ATOM 1051 C C . ASN A 1 141 ? 9.139 19.464 44.986 1.00 48.22 141 ASN A C 1
ATOM 1053 O O . ASN A 1 141 ? 8.792 20.486 44.392 1.00 48.22 141 ASN A O 1
ATOM 1057 N N . ALA A 1 142 ? 8.571 18.268 44.794 1.00 50.59 142 ALA A N 1
ATOM 1058 C CA . ALA A 1 142 ? 7.379 18.066 43.979 1.00 50.59 142 ALA A CA 1
ATOM 1059 C C . ALA A 1 142 ? 6.310 19.094 44.376 1.00 50.59 142 ALA A C 1
ATOM 1061 O O . ALA A 1 142 ? 6.047 19.297 45.566 1.00 50.59 142 ALA A O 1
ATOM 1062 N N . ALA A 1 143 ? 5.704 19.766 43.397 1.00 43.50 143 ALA A N 1
ATOM 1063 C CA . ALA A 1 143 ? 4.556 20.607 43.684 1.00 43.50 143 ALA A CA 1
ATOM 1064 C C . ALA A 1 143 ? 3.460 19.698 44.257 1.00 43.50 143 ALA A C 1
ATOM 1066 O O . ALA A 1 143 ? 2.986 18.791 43.570 1.00 43.50 143 ALA A O 1
ATOM 1067 N N . ASN A 1 144 ? 3.086 19.920 45.523 1.00 37.34 144 ASN A N 1
ATOM 1068 C CA . ASN A 1 144 ? 1.943 19.273 46.164 1.00 37.34 144 ASN A CA 1
ATOM 1069 C C . ASN A 1 144 ? 0.664 19.731 45.458 1.00 37.34 144 ASN A C 1
ATOM 1071 O O . ASN A 1 144 ? -0.049 20.620 45.918 1.00 37.34 144 ASN A O 1
ATOM 1075 N N . THR A 1 145 ? 0.399 19.133 44.308 1.00 34.06 145 THR A N 1
ATOM 1076 C CA . THR A 1 145 ? -0.888 19.203 43.635 1.00 34.06 145 THR A CA 1
ATOM 1077 C C . THR A 1 145 ? -1.721 18.088 44.260 1.00 34.06 145 THR A C 1
ATOM 1079 O O . THR A 1 145 ? -1.228 16.957 44.317 1.00 34.06 145 THR A O 1
ATOM 1082 N N . PRO A 1 146 ? -2.924 18.355 44.802 1.00 30.86 146 PRO A N 1
ATOM 1083 C CA . PRO A 1 146 ? -3.734 17.300 45.392 1.00 30.86 146 PRO A CA 1
ATOM 1084 C C . PRO A 1 146 ? -3.944 16.204 44.352 1.00 30.86 146 PRO A C 1
ATOM 1086 O O . PRO A 1 146 ? -4.322 16.501 43.217 1.00 30.86 146 PRO A O 1
ATOM 1089 N N . ALA A 1 147 ? -3.701 14.948 44.733 1.00 36.62 147 ALA A N 1
ATOM 1090 C CA . ALA A 1 147 ? -4.160 13.817 43.942 1.00 36.62 147 ALA A CA 1
ATOM 1091 C C . ALA A 1 147 ? -5.648 14.042 43.611 1.00 36.62 147 ALA A C 1
ATOM 1093 O O . ALA A 1 147 ? -6.394 14.463 44.508 1.00 36.62 147 ALA A O 1
ATOM 1094 N N . PRO A 1 148 ? -6.095 13.822 42.359 1.00 32.38 148 PRO A N 1
ATOM 1095 C CA . PRO A 1 148 ? -7.503 13.957 42.023 1.00 32.38 148 PRO A CA 1
ATOM 1096 C C . PRO A 1 148 ? -8.304 13.118 43.016 1.00 32.38 148 PRO A C 1
ATOM 1098 O O . PRO A 1 148 ? -8.064 11.923 43.187 1.00 32.38 148 PRO A O 1
ATOM 1101 N N . THR A 1 149 ? -9.207 13.777 43.742 1.00 28.75 149 THR A N 1
ATOM 1102 C CA . THR A 1 149 ? -10.098 13.100 44.678 1.00 28.75 149 THR A CA 1
ATOM 1103 C C . THR A 1 149 ? -10.957 12.156 43.854 1.00 28.75 149 THR A C 1
ATOM 1105 O O . THR A 1 149 ? -11.813 12.601 43.089 1.00 28.75 149 THR A O 1
ATOM 1108 N N . LEU A 1 150 ? -10.700 10.852 43.981 1.00 30.55 150 LEU A N 1
ATOM 1109 C CA . LEU A 1 150 ? -11.586 9.824 43.464 1.00 30.55 150 LEU A CA 1
ATOM 1110 C C . LEU A 1 150 ? -12.936 10.034 44.143 1.00 30.55 150 LEU A C 1
ATOM 1112 O O . LEU A 1 150 ? -13.115 9.724 45.319 1.00 30.55 150 LEU A O 1
ATOM 1116 N N . THR A 1 151 ? -13.882 10.602 43.404 1.00 28.84 151 THR A N 1
ATOM 1117 C CA . THR A 1 151 ? -15.284 10.529 43.797 1.00 28.84 151 THR A CA 1
ATOM 1118 C C . THR A 1 151 ? -15.631 9.041 43.762 1.00 28.84 151 THR A C 1
ATOM 1120 O O . THR A 1 151 ? -15.441 8.433 42.704 1.00 28.84 151 THR A O 1
ATOM 1123 N N . PRO A 1 152 ? -16.059 8.415 44.878 1.00 27.86 152 PRO A N 1
ATOM 1124 C CA . PRO A 1 152 ? -16.449 7.016 44.868 1.00 27.86 152 PRO A CA 1
ATOM 1125 C C . PRO A 1 152 ? -17.646 6.873 43.929 1.00 27.86 152 PRO A C 1
ATOM 1127 O O . PRO A 1 152 ? -18.786 7.173 44.274 1.00 27.86 152 PRO A O 1
ATOM 1130 N N . THR A 1 153 ? -17.355 6.448 42.704 1.00 33.09 153 THR A N 1
ATOM 1131 C CA . THR A 1 153 ? -18.347 5.882 41.798 1.00 33.09 153 THR A CA 1
ATOM 1132 C C . THR A 1 153 ? -18.881 4.643 42.514 1.00 33.09 153 THR A C 1
ATOM 1134 O O . THR A 1 153 ? -18.063 3.895 43.058 1.00 33.09 153 THR A O 1
ATOM 1137 N N . PRO A 1 154 ? -20.211 4.451 42.617 1.00 28.20 154 PRO A N 1
ATOM 1138 C CA . PRO A 1 154 ? -20.784 3.367 43.400 1.00 28.20 154 PRO A CA 1
ATOM 1139 C C . PRO A 1 154 ? -20.093 2.057 43.046 1.00 28.20 154 PRO A C 1
ATOM 1141 O O . PRO A 1 154 ? -19.987 1.703 41.873 1.00 28.20 154 PRO A O 1
ATOM 1144 N N . THR A 1 155 ? -19.601 1.371 44.077 1.00 28.53 155 THR A N 1
ATOM 1145 C CA . THR A 1 155 ? -19.039 0.033 43.972 1.00 28.53 155 THR A CA 1
ATOM 1146 C C . THR A 1 155 ? -20.096 -0.864 43.343 1.00 28.53 155 THR A C 1
ATOM 1148 O O . THR A 1 155 ? -20.979 -1.373 44.035 1.00 28.53 155 THR A O 1
ATOM 1151 N N . ALA A 1 156 ? -20.015 -1.056 42.026 1.00 28.03 156 ALA A N 1
ATOM 1152 C CA . ALA A 1 156 ? -20.623 -2.197 41.380 1.00 28.03 156 ALA A CA 1
ATOM 1153 C C . ALA A 1 156 ? -19.984 -3.406 42.054 1.00 28.03 156 ALA A C 1
ATOM 1155 O O . ALA A 1 156 ? -18.795 -3.687 41.895 1.00 28.03 156 ALA A O 1
ATOM 1156 N N . THR A 1 157 ? -20.758 -4.058 42.914 1.00 24.81 157 THR A N 1
ATOM 1157 C CA . THR A 1 157 ? -20.395 -5.357 43.444 1.00 24.81 157 THR A CA 1
ATOM 1158 C C . THR A 1 157 ? -20.337 -6.255 42.220 1.00 24.81 157 THR A C 1
ATOM 1160 O O . THR A 1 157 ? -21.373 -6.625 41.666 1.00 24.81 157 THR A O 1
ATOM 1163 N N . TRP A 1 158 ? -19.122 -6.521 41.737 1.00 25.80 158 TRP A N 1
ATOM 1164 C CA . TRP A 1 158 ? -18.871 -7.557 40.752 1.00 25.80 158 TRP A CA 1
ATOM 1165 C C . TRP A 1 158 ? -19.265 -8.873 41.409 1.00 25.80 158 TRP A C 1
ATOM 1167 O O . TRP A 1 158 ? -18.466 -9.572 42.025 1.00 25.80 158 TRP A O 1
ATOM 1177 N N . THR A 1 159 ? -20.545 -9.199 41.285 1.00 30.02 159 THR A N 1
ATOM 1178 C CA . THR A 1 159 ? -20.928 -10.591 41.131 1.00 30.02 159 THR A CA 1
ATOM 1179 C C . THR A 1 159 ? -20.103 -11.058 39.938 1.00 30.02 159 THR A C 1
ATOM 1181 O O . THR A 1 159 ? -20.127 -10.347 38.927 1.00 30.02 159 THR A O 1
ATOM 1184 N N . PRO A 1 160 ? -19.316 -12.143 40.030 1.00 27.72 160 PRO A N 1
ATOM 1185 C CA . PRO A 1 160 ? -18.648 -12.664 38.854 1.00 27.72 160 PRO A CA 1
ATOM 1186 C C . PRO A 1 160 ? -19.737 -12.867 37.806 1.00 27.72 160 PRO A C 1
ATOM 1188 O O . PRO A 1 160 ? -20.609 -13.724 37.961 1.00 27.72 160 PRO A O 1
ATOM 1191 N N . ALA A 1 161 ? -19.726 -12.020 36.774 1.00 33.66 161 ALA A N 1
ATOM 1192 C CA . ALA A 1 161 ? -20.406 -12.356 35.548 1.00 33.66 161 ALA A CA 1
ATOM 1193 C C . ALA A 1 161 ? -19.844 -13.731 35.180 1.00 33.66 161 ALA A C 1
ATOM 1195 O O . ALA A 1 161 ? -18.626 -13.922 35.319 1.00 33.66 161 ALA A O 1
ATOM 1196 N N . PRO A 1 162 ? -20.698 -14.710 34.836 1.00 29.94 162 PRO A N 1
ATOM 1197 C CA . PRO A 1 162 ? -20.206 -16.012 34.428 1.00 29.94 162 PRO A CA 1
ATOM 1198 C C . PRO A 1 162 ? -19.094 -15.751 33.423 1.00 29.94 162 PRO A C 1
ATOM 1200 O O . PRO A 1 162 ? -19.300 -14.980 32.482 1.00 29.94 162 PRO A O 1
ATOM 1203 N N . ILE A 1 163 ? -17.910 -16.329 33.672 1.00 32.66 163 ILE A N 1
ATOM 1204 C CA . ILE A 1 163 ? -16.888 -16.478 32.635 1.00 32.66 163 ILE A CA 1
ATOM 1205 C C . ILE A 1 163 ? -17.698 -16.873 31.408 1.00 32.66 163 ILE A C 1
ATOM 1207 O O . ILE A 1 163 ? -18.443 -17.858 31.529 1.00 32.66 163 ILE A O 1
ATOM 1211 N N . PRO A 1 164 ? -17.687 -16.090 30.309 1.00 29.91 164 PRO A N 1
ATOM 1212 C CA . PRO A 1 164 ? -18.338 -16.547 29.113 1.00 29.91 164 PRO A CA 1
ATOM 1213 C C . PRO A 1 164 ? -17.699 -17.899 28.889 1.00 29.91 164 PRO A C 1
ATOM 1215 O O . PRO A 1 164 ? -16.491 -18.008 28.670 1.00 29.91 164 PRO A O 1
ATOM 1218 N N . THR A 1 165 ? -18.499 -18.951 29.064 1.00 29.86 165 THR A N 1
ATOM 1219 C CA . THR A 1 165 ? -18.145 -20.248 28.525 1.00 29.86 165 THR A CA 1
ATOM 1220 C C . THR A 1 165 ? -17.674 -19.913 27.124 1.00 29.86 165 THR A C 1
ATOM 1222 O O . THR A 1 165 ? -18.332 -19.082 26.480 1.00 29.86 165 THR A O 1
ATOM 1225 N N . ASN A 1 166 ? -16.531 -20.463 26.703 1.00 33.06 166 ASN A N 1
ATOM 1226 C CA . ASN A 1 166 ? -16.147 -20.516 25.300 1.00 33.06 166 ASN A CA 1
ATOM 1227 C C . ASN A 1 166 ? -17.318 -21.170 24.565 1.00 33.06 166 ASN A C 1
ATOM 1229 O O . ASN A 1 166 ? -17.353 -22.370 24.317 1.00 33.06 166 ASN A O 1
ATOM 1233 N N . THR A 1 167 ? -18.336 -20.363 24.321 1.00 30.53 167 THR A N 1
ATOM 1234 C CA . THR A 1 167 ? -19.367 -20.573 23.357 1.00 30.53 167 THR A CA 1
ATOM 1235 C C . THR A 1 167 ? -18.524 -20.396 22.122 1.00 30.53 167 THR A C 1
ATOM 1237 O O . THR A 1 167 ? -17.928 -19.322 21.971 1.00 30.53 167 THR A O 1
ATOM 1240 N N . PRO A 1 168 ? -18.329 -21.454 21.326 1.00 29.09 168 PRO A N 1
ATOM 1241 C CA . PRO A 1 168 ? -17.710 -21.271 20.036 1.00 29.09 168 PRO A CA 1
ATOM 1242 C C . PRO A 1 168 ? -18.424 -20.071 19.426 1.00 29.09 168 PRO A C 1
ATOM 1244 O O . PRO A 1 168 ? -19.655 -20.092 19.321 1.00 29.09 168 PRO A O 1
ATOM 1247 N N . VAL A 1 169 ? -17.682 -18.998 19.128 1.00 38.38 169 VAL A N 1
ATOM 1248 C CA . VAL A 1 169 ? -18.185 -18.008 18.182 1.00 38.38 169 VAL A CA 1
ATOM 1249 C C . VAL A 1 169 ? -18.651 -18.872 17.015 1.00 38.38 169 VAL A C 1
ATOM 1251 O O . VAL A 1 169 ? -17.848 -19.694 16.551 1.00 38.38 169 VAL A O 1
ATOM 1254 N N . PRO A 1 170 ? -19.947 -18.838 16.642 1.00 36.19 170 PRO A N 1
ATOM 1255 C CA . PRO A 1 170 ? -20.412 -19.602 15.498 1.00 36.19 170 PRO A CA 1
ATOM 1256 C C . PRO A 1 170 ? -19.420 -19.308 14.386 1.00 36.19 170 PRO A C 1
ATOM 1258 O O . PRO A 1 170 ? -19.089 -18.133 14.213 1.00 36.19 170 PRO A O 1
ATOM 1261 N N . ALA A 1 171 ? -18.876 -20.354 13.751 1.00 40.44 171 ALA A N 1
ATOM 1262 C CA . ALA A 1 171 ? -17.931 -20.217 12.646 1.00 40.44 171 ALA A CA 1
ATOM 1263 C C . ALA A 1 171 ? -18.335 -18.985 11.840 1.00 40.44 171 ALA A C 1
ATOM 1265 O O . ALA A 1 171 ? -19.505 -18.947 11.448 1.00 40.44 171 ALA A O 1
ATOM 1266 N N . GLN A 1 172 ? -17.452 -17.971 11.756 1.00 51.25 172 GLN A N 1
ATOM 1267 C CA . GLN A 1 172 ? -17.791 -16.680 11.155 1.00 51.25 172 GLN A CA 1
ATOM 1268 C C . GLN A 1 172 ? -18.581 -16.979 9.889 1.00 51.25 172 GLN A C 1
ATOM 1270 O O . GLN A 1 172 ? -18.069 -17.629 8.974 1.00 51.25 172 GLN A O 1
ATOM 1275 N N . GLY A 1 173 ? -19.876 -16.651 9.929 1.00 51.78 173 GLY A N 1
ATOM 1276 C CA . GLY A 1 173 ? -20.757 -16.904 8.805 1.00 51.78 173 GLY A CA 1
ATOM 1277 C C . GLY A 1 173 ? -20.166 -16.213 7.585 1.00 51.78 173 GLY A C 1
ATOM 1278 O O . GLY A 1 173 ? -19.377 -15.275 7.720 1.00 51.78 173 GLY A O 1
ATOM 1279 N N . SER A 1 174 ? -20.536 -16.673 6.392 1.00 60.19 174 SER A N 1
ATOM 1280 C CA . SER A 1 174 ? -20.236 -15.913 5.181 1.00 60.19 174 SER A CA 1
ATOM 1281 C C . SER A 1 174 ? -20.568 -14.439 5.410 1.00 60.19 174 SER A C 1
ATOM 1283 O O . SER A 1 174 ? -21.606 -14.137 6.008 1.00 60.19 174 SER A O 1
ATOM 1285 N N . THR A 1 175 ? -19.700 -13.557 4.929 1.00 66.56 175 THR A N 1
ATOM 1286 C CA . THR A 1 175 ? -19.951 -12.118 4.829 1.00 66.56 175 THR A CA 1
ATOM 1287 C C . THR A 1 175 ? -21.395 -11.864 4.382 1.00 66.56 175 THR A C 1
ATOM 1289 O O . THR A 1 175 ? -21.918 -12.526 3.486 1.00 66.56 175 THR A O 1
ATOM 1292 N N . THR A 1 176 ? -22.086 -10.962 5.076 1.00 73.81 176 THR A N 1
ATOM 1293 C CA . THR A 1 176 ? -23.528 -10.704 4.923 1.00 73.81 176 THR A CA 1
ATOM 1294 C C . THR A 1 176 ? -23.839 -9.696 3.812 1.00 73.81 176 THR A C 1
ATOM 1296 O O . THR A 1 176 ? -24.951 -9.180 3.746 1.00 73.81 176 THR A O 1
ATOM 1299 N N . GLY A 1 177 ? -22.880 -9.438 2.921 1.00 81.69 177 GLY A N 1
ATOM 1300 C CA . GLY A 1 177 ? -22.941 -8.452 1.840 1.00 81.69 177 GLY A CA 1
ATOM 1301 C C . GLY A 1 177 ? -21.730 -7.507 1.860 1.00 81.69 177 GLY A C 1
ATOM 1302 O O . GLY A 1 177 ? -20.930 -7.586 2.796 1.00 81.69 177 GLY A O 1
ATOM 1303 N N . PRO A 1 178 ? -21.570 -6.650 0.830 1.00 92.12 178 PRO A N 1
ATOM 1304 C CA . PRO A 1 178 ? -20.553 -5.603 0.829 1.00 92.12 178 PRO A CA 1
ATOM 1305 C C . PRO A 1 178 ? -20.655 -4.715 2.067 1.00 92.12 178 PRO A C 1
ATOM 1307 O O . PRO A 1 178 ? -21.736 -4.542 2.635 1.00 92.12 178 PRO A O 1
ATOM 1310 N N . LEU A 1 179 ? -19.528 -4.136 2.470 1.00 96.44 179 LEU A N 1
ATOM 1311 C CA . LEU A 1 179 ? -19.508 -3.122 3.518 1.00 96.44 179 LEU A CA 1
ATOM 1312 C C . LEU A 1 179 ? -19.981 -1.772 2.979 1.00 96.44 179 LEU A C 1
ATOM 1314 O O . LEU A 1 179 ? -19.705 -1.412 1.835 1.00 96.44 179 LEU A O 1
ATOM 1318 N N . TYR A 1 180 ? -20.619 -0.992 3.844 1.00 95.12 180 TYR A N 1
ATOM 1319 C CA . TYR A 1 180 ? -21.051 0.376 3.566 1.00 95.12 180 TYR A CA 1
ATOM 1320 C C . TYR A 1 180 ? -20.628 1.293 4.705 1.00 95.12 180 TYR A C 1
ATOM 1322 O O . TYR A 1 180 ? -20.558 0.856 5.850 1.00 95.12 180 TYR A O 1
ATOM 1330 N N . VAL A 1 181 ? -20.350 2.568 4.422 1.00 96.44 181 VAL A N 1
ATOM 1331 C CA . VAL A 1 181 ? -20.167 3.561 5.493 1.00 96.44 181 VAL A CA 1
ATOM 1332 C C . VAL A 1 181 ? -21.470 3.646 6.280 1.00 96.44 181 VAL A C 1
ATOM 1334 O O . VAL A 1 181 ? -22.529 3.883 5.693 1.00 96.44 181 VAL A O 1
ATOM 1337 N N . ASP A 1 182 ? -21.405 3.440 7.594 1.00 96.06 182 ASP A N 1
ATOM 1338 C CA . ASP A 1 182 ? -22.618 3.393 8.394 1.00 96.06 182 ASP A CA 1
ATOM 1339 C C . ASP A 1 182 ? -23.299 4.768 8.445 1.00 96.06 182 ASP A C 1
ATOM 1341 O O . ASP A 1 182 ? -22.693 5.784 8.791 1.00 96.06 182 ASP A O 1
ATOM 1345 N N . ALA A 1 183 ? -24.590 4.802 8.110 1.00 93.31 183 ALA A N 1
ATOM 1346 C CA . ALA A 1 183 ? -25.344 6.049 8.014 1.00 93.31 183 ALA A CA 1
ATOM 1347 C C . ALA A 1 183 ? -25.602 6.715 9.379 1.00 93.31 183 ALA A C 1
ATOM 1349 O O . ALA A 1 183 ? -25.873 7.915 9.431 1.00 93.31 183 ALA A O 1
ATOM 1350 N N . THR A 1 184 ? -25.545 5.953 10.477 1.00 94.88 184 THR A N 1
ATOM 1351 C CA . THR A 1 184 ? -25.773 6.463 11.839 1.00 94.88 184 THR A CA 1
ATOM 1352 C C . THR A 1 184 ? -24.456 6.829 12.518 1.00 94.88 184 THR A C 1
ATOM 1354 O O . THR A 1 184 ? -24.378 7.834 13.226 1.00 94.88 184 THR A O 1
ATOM 1357 N N . ASN A 1 185 ? -23.415 6.026 12.305 1.00 95.25 185 ASN A N 1
ATOM 1358 C CA . ASN A 1 185 ? -22.087 6.215 12.861 1.00 95.25 185 ASN A CA 1
ATOM 1359 C C . ASN A 1 185 ? -21.010 6.077 11.769 1.00 95.25 185 ASN A C 1
ATOM 1361 O O . ASN A 1 185 ? -20.344 5.042 11.690 1.00 95.25 185 ASN A O 1
ATOM 1365 N N . PRO A 1 186 ? -20.756 7.142 10.987 1.00 95.38 186 PRO A N 1
ATOM 1366 C CA . PRO A 1 186 ? -19.876 7.102 9.813 1.00 95.38 186 PRO A CA 1
ATOM 1367 C C . PRO A 1 186 ? -18.385 6.925 10.148 1.00 95.38 186 PRO A C 1
ATOM 1369 O O . PRO A 1 186 ? -17.526 7.014 9.276 1.00 95.38 186 PRO A O 1
ATOM 1372 N N . ARG A 1 187 ? -18.056 6.677 11.421 1.00 94.50 187 ARG A N 1
ATOM 1373 C CA . ARG A 1 187 ? -16.726 6.239 11.860 1.00 94.50 187 ARG A CA 1
ATOM 1374 C C . ARG A 1 187 ? -16.440 4.792 11.472 1.00 94.50 187 ARG A C 1
ATOM 1376 O O . ARG A 1 187 ? -15.277 4.413 11.411 1.00 94.50 187 ARG A O 1
ATOM 1383 N N . TYR A 1 188 ? -17.483 3.999 11.237 1.00 95.12 188 TYR A N 1
ATOM 1384 C CA . TYR A 1 188 ? -17.378 2.570 10.988 1.00 95.12 188 TYR A CA 1
ATOM 1385 C C . TYR A 1 188 ? -18.064 2.178 9.685 1.00 95.12 188 TYR A C 1
ATOM 1387 O O . TYR A 1 188 ? -18.935 2.883 9.169 1.00 95.12 188 TYR A O 1
ATOM 1395 N N . PHE A 1 189 ? -17.703 0.996 9.202 1.00 97.00 189 PHE A N 1
ATOM 1396 C CA . PHE A 1 189 ? -18.519 0.285 8.237 1.00 97.00 189 PHE A CA 1
ATOM 1397 C C . PHE A 1 189 ? -19.669 -0.454 8.923 1.00 97.00 189 PHE A C 1
ATOM 1399 O O . PHE A 1 189 ? -19.556 -0.859 10.083 1.00 97.00 189 PHE A O 1
ATOM 1406 N N . SER A 1 190 ? -20.741 -0.696 8.178 1.00 95.31 190 SER A N 1
ATOM 1407 C CA . SER A 1 190 ? -21.758 -1.691 8.495 1.00 95.31 190 SER A CA 1
ATOM 1408 C C . SER A 1 190 ? -21.979 -2.672 7.345 1.00 95.31 190 SER A C 1
ATOM 1410 O O . SER A 1 190 ? -21.631 -2.405 6.193 1.00 95.31 190 SER A O 1
ATOM 1412 N N . ASP A 1 191 ? -22.501 -3.848 7.686 1.00 91.88 191 ASP A N 1
ATOM 1413 C CA . ASP A 1 191 ? -22.913 -4.866 6.724 1.00 91.88 191 ASP A CA 1
ATOM 1414 C C . ASP A 1 191 ? -24.266 -4.523 6.069 1.00 91.88 191 ASP A C 1
ATOM 1416 O O . ASP A 1 191 ? -24.918 -3.531 6.407 1.00 91.88 191 ASP A O 1
ATOM 1420 N N . ALA A 1 192 ? -24.746 -5.376 5.160 1.00 87.44 192 ALA A N 1
ATOM 1421 C CA . ALA A 1 192 ? -26.028 -5.158 4.482 1.00 87.44 192 ALA A CA 1
ATOM 1422 C C . ALA A 1 192 ? -27.259 -5.171 5.418 1.00 87.44 192 ALA A C 1
ATOM 1424 O O . ALA A 1 192 ? -28.345 -4.764 5.004 1.00 87.44 192 ALA A O 1
ATOM 1425 N N . ASN A 1 193 ? -27.114 -5.626 6.669 1.00 89.06 193 ASN A N 1
ATOM 1426 C CA . ASN A 1 193 ? -28.165 -5.594 7.688 1.00 89.06 193 ASN A CA 1
ATOM 1427 C C . ASN A 1 193 ? -28.070 -4.354 8.595 1.00 89.06 193 ASN A C 1
ATOM 1429 O O . ASN A 1 193 ? -28.880 -4.214 9.514 1.00 89.06 193 ASN A O 1
ATOM 1433 N N . GLY A 1 194 ? -27.093 -3.469 8.367 1.00 89.00 194 GLY A N 1
ATOM 1434 C CA . GLY A 1 194 ? -26.828 -2.299 9.202 1.00 89.00 194 GLY A CA 1
ATOM 1435 C C . GLY A 1 194 ? -26.108 -2.629 10.512 1.00 89.00 194 GLY A C 1
ATOM 1436 O O . GLY A 1 194 ? -26.169 -1.846 11.459 1.00 89.00 194 GLY A O 1
ATOM 1437 N N . GLN A 1 195 ? -25.453 -3.790 10.611 1.00 92.31 195 GLN A N 1
ATOM 1438 C CA . GLN A 1 195 ? -24.624 -4.131 11.765 1.00 92.31 195 GLN A CA 1
ATOM 1439 C C . GLN A 1 195 ? -23.215 -3.588 11.576 1.00 92.31 195 GLN A C 1
ATOM 1441 O O . GLN A 1 195 ? -22.581 -3.849 10.559 1.00 92.31 195 GLN A O 1
ATOM 1446 N N . ILE A 1 196 ? -22.711 -2.866 12.577 1.00 94.25 196 ILE A N 1
ATOM 1447 C CA . ILE A 1 196 ? -21.346 -2.337 12.574 1.00 94.25 196 ILE A CA 1
ATOM 1448 C C . ILE A 1 196 ? -20.334 -3.479 12.447 1.00 94.25 196 ILE A C 1
ATOM 1450 O O . ILE A 1 196 ? -20.368 -4.441 13.217 1.00 94.25 196 ILE A O 1
ATOM 1454 N N . VAL A 1 197 ? -19.400 -3.328 11.511 1.00 93.44 197 VAL A N 1
ATOM 1455 C CA . VAL A 1 197 ? -18.274 -4.237 11.303 1.00 93.44 197 VAL A CA 1
ATOM 1456 C C . VAL A 1 197 ? -16.992 -3.516 11.693 1.00 93.44 197 VAL A C 1
ATOM 1458 O O . VAL A 1 197 ? -16.565 -2.566 11.040 1.00 93.44 197 VAL A O 1
ATOM 1461 N N . TYR A 1 198 ? -16.363 -3.989 12.765 1.00 90.56 198 TYR A N 1
ATOM 1462 C CA . TYR A 1 198 ? -15.043 -3.525 13.176 1.00 90.56 198 TYR A CA 1
ATOM 1463 C C . TYR A 1 198 ? -13.972 -4.368 12.474 1.00 90.56 198 TYR A C 1
ATOM 1465 O O . TYR A 1 198 ? -13.906 -5.584 12.680 1.00 90.56 198 TYR A O 1
ATOM 1473 N N . LEU A 1 199 ? -13.181 -3.741 11.600 1.00 93.75 199 LEU A N 1
ATOM 1474 C CA . LEU A 1 199 ? -12.143 -4.418 10.824 1.00 93.75 199 LEU A CA 1
ATOM 1475 C C . LEU A 1 199 ? -10.866 -4.557 11.653 1.00 93.75 199 LEU A C 1
ATOM 1477 O O . LEU A 1 199 ? -10.301 -3.568 12.107 1.00 93.75 199 LEU A O 1
ATOM 1481 N N . THR A 1 200 ? -10.392 -5.790 11.820 1.00 92.19 200 THR A N 1
ATOM 1482 C CA . THR A 1 200 ? -9.125 -6.105 12.491 1.00 92.19 200 THR A CA 1
ATOM 1483 C C . THR A 1 200 ? -8.361 -7.146 11.696 1.00 92.19 200 THR A C 1
ATOM 1485 O O . THR A 1 200 ? -8.940 -8.089 11.146 1.00 92.19 200 THR A O 1
ATOM 1488 N N . GLY A 1 201 ? -7.046 -6.968 11.604 1.00 93.00 201 GLY A N 1
ATOM 1489 C CA . GLY A 1 201 ? -6.275 -7.683 10.606 1.00 93.00 201 GLY A CA 1
ATOM 1490 C C . GLY A 1 201 ? -4.784 -7.752 10.852 1.00 93.00 201 GLY A C 1
ATOM 1491 O O . GLY A 1 201 ? -4.212 -7.081 11.705 1.00 93.00 201 GLY A O 1
ATOM 1492 N N . SER A 1 202 ? -4.140 -8.579 10.039 1.00 91.88 202 SER A N 1
ATOM 1493 C CA . SER A 1 202 ? -2.693 -8.563 9.831 1.00 91.88 202 SER A CA 1
ATOM 1494 C C . SER A 1 202 ? -2.431 -8.849 8.366 1.00 91.88 202 SER A C 1
ATOM 1496 O O . SER A 1 202 ? -3.107 -9.699 7.788 1.00 91.88 202 SER A O 1
ATOM 1498 N N . HIS A 1 203 ? -1.452 -8.189 7.764 1.00 90.88 203 HIS A N 1
ATOM 1499 C CA . HIS A 1 203 ? -1.077 -8.413 6.372 1.00 90.88 203 HIS A CA 1
ATOM 1500 C C . HIS A 1 203 ? 0.419 -8.724 6.249 1.00 90.88 203 HIS A C 1
ATOM 1502 O O . HIS A 1 203 ? 1.167 -8.680 7.223 1.00 90.88 203 HIS A O 1
ATOM 1508 N N . THR A 1 204 ? 0.835 -9.121 5.050 1.00 91.94 204 THR A N 1
ATOM 1509 C CA . THR A 1 204 ? 2.237 -9.344 4.687 1.00 91.94 204 THR A CA 1
ATOM 1510 C C . THR A 1 204 ? 2.400 -9.127 3.186 1.00 91.94 204 THR A C 1
ATOM 1512 O O . THR A 1 204 ? 1.451 -9.336 2.428 1.00 91.94 204 THR A O 1
ATOM 1515 N N . TRP A 1 205 ? 3.600 -8.759 2.744 1.00 93.00 205 TRP A N 1
ATOM 1516 C CA . TRP A 1 205 ? 3.907 -8.402 1.355 1.00 93.00 205 TRP A CA 1
ATOM 1517 C C . TRP A 1 205 ? 3.765 -9.542 0.339 1.00 93.00 205 TRP A C 1
ATOM 1519 O O . TRP A 1 205 ? 3.799 -9.283 -0.864 1.00 93.00 205 TRP A O 1
ATOM 1529 N N . SER A 1 206 ? 3.640 -10.795 0.797 1.00 96.38 206 SER A N 1
ATOM 1530 C CA . SER A 1 206 ? 3.589 -11.987 -0.069 1.00 96.38 206 SER A CA 1
ATOM 1531 C C . SER A 1 206 ? 2.188 -12.628 -0.163 1.00 96.38 206 SER A C 1
ATOM 1533 O O . SER A 1 206 ? 1.990 -13.702 -0.745 1.00 96.38 206 SER A O 1
ATOM 1535 N N . ASN A 1 207 ? 1.174 -11.996 0.442 1.00 96.94 207 ASN A N 1
ATOM 1536 C CA . ASN A 1 207 ? -0.167 -12.575 0.572 1.00 96.94 207 ASN A CA 1
ATOM 1537 C C . ASN A 1 207 ? -1.031 -12.495 -0.700 1.00 96.94 207 ASN A C 1
ATOM 1539 O O . ASN A 1 207 ? -2.133 -13.050 -0.702 1.00 96.94 207 ASN A O 1
ATOM 1543 N N . PHE A 1 208 ? -0.509 -11.951 -1.800 1.00 98.25 208 PHE A N 1
ATOM 1544 C CA . PHE A 1 208 ? -1.041 -12.124 -3.156 1.00 98.25 208 PHE A CA 1
ATOM 1545 C C . PHE A 1 208 ? 0.010 -12.720 -4.096 1.00 98.25 208 PHE A C 1
ATOM 1547 O O . PHE A 1 208 ? -0.177 -13.816 -4.638 1.00 98.25 208 PHE A O 1
ATOM 1554 N N . GLN A 1 209 ? 1.128 -12.014 -4.254 1.00 97.75 209 GLN A N 1
ATOM 1555 C CA . GLN A 1 209 ? 2.271 -12.439 -5.051 1.00 97.75 209 GLN A CA 1
ATOM 1556 C C . GLN A 1 209 ? 3.322 -13.093 -4.163 1.00 97.75 209 GLN A C 1
ATOM 1558 O O . GLN A 1 209 ? 3.639 -12.605 -3.088 1.00 97.75 209 GLN A O 1
ATOM 1563 N N . ASP A 1 210 ? 3.883 -14.195 -4.634 1.00 97.69 210 ASP A N 1
ATOM 1564 C CA . ASP A 1 210 ? 5.074 -14.795 -4.056 1.00 97.69 210 ASP A CA 1
ATOM 1565 C C . ASP A 1 210 ? 6.272 -13.871 -4.327 1.00 97.69 210 ASP A C 1
ATOM 1567 O O . ASP A 1 210 ? 6.373 -13.279 -5.408 1.00 97.69 210 ASP A O 1
ATOM 1571 N N . ASN A 1 211 ? 7.185 -13.753 -3.363 1.00 96.75 211 ASN A N 1
ATOM 1572 C CA . ASN A 1 211 ? 8.418 -12.990 -3.525 1.00 96.75 211 ASN A CA 1
ATOM 1573 C C . ASN A 1 211 ? 9.607 -13.660 -2.821 1.00 96.75 211 ASN A C 1
ATOM 1575 O O . ASN A 1 211 ? 9.424 -14.484 -1.925 1.00 96.75 211 ASN A O 1
ATOM 1579 N N . GLY A 1 212 ? 10.826 -13.373 -3.282 1.00 96.19 212 GLY A N 1
ATOM 1580 C CA . GLY A 1 212 ? 12.049 -13.920 -2.687 1.00 96.19 212 GLY A CA 1
ATOM 1581 C C . GLY A 1 212 ? 13.199 -14.136 -3.671 1.00 96.19 212 GLY A C 1
ATOM 1582 O O . GLY A 1 212 ? 13.075 -13.870 -4.864 1.00 96.19 212 GLY A O 1
ATOM 1583 N N . GLY A 1 213 ? 14.311 -14.664 -3.150 1.00 95.69 213 GLY A N 1
ATOM 1584 C CA . GLY A 1 213 ? 15.611 -14.812 -3.829 1.00 95.69 213 GLY A CA 1
ATOM 1585 C C . GLY A 1 213 ? 15.715 -15.887 -4.928 1.00 95.69 213 GLY A C 1
ATOM 1586 O O . GLY A 1 213 ? 16.791 -16.450 -5.130 1.00 95.69 213 GLY A O 1
ATOM 1587 N N . ALA A 1 214 ? 14.611 -16.263 -5.584 1.00 93.31 214 ALA A N 1
ATOM 1588 C CA . ALA A 1 214 ? 14.577 -17.307 -6.617 1.00 93.31 214 ALA A CA 1
ATOM 1589 C C . ALA A 1 214 ? 13.512 -17.026 -7.691 1.00 93.31 214 ALA A C 1
ATOM 1591 O O . ALA A 1 214 ? 12.562 -16.292 -7.442 1.00 93.31 214 ALA A O 1
ATOM 1592 N N . ASN A 1 215 ? 13.649 -17.636 -8.875 1.00 93.50 215 ASN A N 1
ATOM 1593 C CA . ASN A 1 215 ? 12.656 -17.564 -9.953 1.00 93.50 215 ASN A CA 1
ATOM 1594 C C . ASN A 1 215 ? 12.241 -18.979 -10.417 1.00 93.50 215 ASN A C 1
ATOM 1596 O O . ASN A 1 215 ? 13.067 -19.673 -11.016 1.00 93.50 215 ASN A O 1
ATOM 1600 N N . PRO A 1 216 ? 10.992 -19.422 -10.169 1.00 94.44 216 PRO A N 1
ATOM 1601 C CA . PRO A 1 216 ? 9.950 -18.692 -9.445 1.00 94.44 216 PRO A CA 1
ATOM 1602 C C . PRO A 1 216 ? 10.308 -18.495 -7.957 1.00 94.44 216 PRO A C 1
ATOM 1604 O O . PRO A 1 216 ? 11.049 -19.312 -7.400 1.00 94.44 216 PRO A O 1
ATOM 1607 N N . PRO A 1 217 ? 9.795 -17.432 -7.311 1.00 96.38 217 PRO A N 1
ATOM 1608 C CA . PRO A 1 217 ? 10.009 -17.207 -5.886 1.00 96.38 217 PRO A CA 1
ATOM 1609 C C . PRO A 1 217 ? 9.353 -18.305 -5.033 1.00 96.38 217 PRO A C 1
ATOM 1611 O O . PRO A 1 217 ? 8.442 -18.995 -5.508 1.00 96.38 217 PRO A O 1
ATOM 1614 N N . PRO A 1 218 ? 9.795 -18.487 -3.772 1.00 94.25 218 PRO A N 1
ATOM 1615 C CA . PRO A 1 218 ? 9.178 -19.436 -2.854 1.00 94.25 218 PRO A CA 1
ATOM 1616 C C . PRO A 1 218 ? 7.674 -19.183 -2.714 1.00 94.25 218 PRO A C 1
ATOM 1618 O O . PRO A 1 218 ? 7.246 -18.057 -2.473 1.00 94.25 218 PRO A O 1
ATOM 1621 N N . ALA A 1 219 ? 6.873 -20.241 -2.847 1.00 95.50 219 ALA A N 1
ATOM 1622 C CA . ALA A 1 219 ? 5.424 -20.128 -2.750 1.00 95.50 219 ALA A CA 1
ATOM 1623 C C . ALA A 1 219 ? 4.994 -19.730 -1.330 1.00 95.50 219 ALA A C 1
ATOM 1625 O O . ALA A 1 219 ? 5.349 -20.395 -0.352 1.00 95.50 219 ALA A O 1
ATOM 1626 N N . PHE A 1 220 ? 4.184 -18.678 -1.219 1.00 96.88 220 PHE A N 1
ATOM 1627 C CA . PHE A 1 220 ? 3.587 -18.265 0.041 1.00 96.88 220 PHE A CA 1
ATOM 1628 C C . PHE A 1 220 ? 2.497 -19.255 0.468 1.00 96.88 220 PHE A C 1
ATOM 1630 O O . PHE A 1 220 ? 1.574 -19.558 -0.295 1.00 96.88 220 PHE A O 1
ATOM 1637 N N . ASN A 1 221 ? 2.564 -19.736 1.711 1.00 97.62 221 ASN A N 1
ATOM 1638 C CA . ASN A 1 221 ? 1.543 -20.627 2.260 1.00 97.62 221 ASN A CA 1
ATOM 1639 C C . ASN A 1 221 ? 0.300 -19.830 2.695 1.00 97.62 221 ASN A C 1
ATOM 1641 O O . ASN A 1 221 ? 0.125 -19.496 3.867 1.00 97.62 221 ASN A O 1
ATOM 1645 N N . TYR A 1 222 ? -0.556 -19.520 1.721 1.00 97.81 222 TYR A N 1
ATOM 1646 C CA . TYR A 1 222 ? -1.740 -18.685 1.915 1.00 97.81 222 TYR A CA 1
ATOM 1647 C C . TYR A 1 222 ? -2.768 -19.294 2.879 1.00 97.81 222 TYR A C 1
ATOM 1649 O O . TYR A 1 222 ? -3.303 -18.589 3.732 1.00 97.81 222 TYR A O 1
ATOM 1657 N N . THR A 1 223 ? -2.989 -20.608 2.812 1.00 96.00 223 THR A N 1
ATOM 1658 C CA . THR A 1 223 ? -3.917 -21.301 3.716 1.00 96.00 223 THR A CA 1
ATOM 1659 C C . THR A 1 223 ? -3.458 -21.194 5.169 1.00 96.00 223 THR A C 1
ATOM 1661 O O . THR A 1 223 ? -4.258 -20.816 6.018 1.00 96.00 223 THR A O 1
ATOM 1664 N N . ALA A 1 224 ? -2.169 -21.422 5.456 1.00 97.56 224 ALA A N 1
ATOM 1665 C CA . ALA A 1 224 ? -1.636 -21.270 6.813 1.00 97.56 224 ALA A CA 1
ATOM 1666 C C . ALA A 1 224 ? -1.724 -19.821 7.324 1.00 97.56 224 ALA A C 1
ATOM 1668 O O . ALA A 1 224 ? -1.934 -19.590 8.514 1.00 97.56 224 ALA A O 1
ATOM 1669 N N . TYR A 1 225 ? -1.586 -18.839 6.431 1.00 98.25 225 TYR A N 1
ATOM 1670 C CA . TYR A 1 225 ? -1.797 -17.433 6.765 1.00 98.25 225 TYR A CA 1
ATOM 1671 C C . TYR A 1 225 ? -3.259 -17.137 7.133 1.00 98.25 225 TYR A C 1
ATOM 1673 O O . TYR A 1 225 ? -3.512 -16.494 8.149 1.00 98.25 225 TYR A O 1
ATOM 1681 N N . LEU A 1 226 ? -4.232 -17.650 6.377 1.00 97.88 226 LEU A N 1
ATOM 1682 C CA . LEU A 1 226 ? -5.643 -17.485 6.728 1.00 97.88 226 LEU A CA 1
ATOM 1683 C C . LEU A 1 226 ? -6.019 -18.246 8.013 1.00 97.88 226 LEU A C 1
ATOM 1685 O O . LEU A 1 226 ? -6.778 -17.714 8.822 1.00 97.88 226 LEU A O 1
ATOM 1689 N N . ASP A 1 227 ? -5.437 -19.423 8.263 1.00 97.25 227 ASP A N 1
ATOM 1690 C CA . ASP A 1 227 ? -5.592 -20.134 9.542 1.00 97.25 227 ASP A CA 1
ATOM 1691 C C . ASP A 1 227 ? -5.037 -19.300 10.712 1.00 97.25 227 ASP A C 1
ATOM 1693 O O . ASP A 1 227 ? -5.653 -19.218 11.778 1.00 97.25 227 ASP A O 1
ATOM 1697 N N . PHE A 1 228 ? -3.900 -18.624 10.507 1.00 96.56 228 PHE A N 1
ATOM 1698 C CA . PHE A 1 228 ? -3.327 -17.688 11.477 1.00 96.56 228 PHE A CA 1
ATOM 1699 C C . PHE A 1 228 ? -4.275 -16.521 11.794 1.00 96.56 228 PHE A C 1
ATOM 1701 O O . PHE A 1 228 ? -4.385 -16.154 12.970 1.00 96.56 228 PHE A O 1
ATOM 1708 N N . LEU A 1 229 ? -4.953 -15.963 10.780 1.00 95.94 229 LEU A N 1
ATOM 1709 C CA . LEU A 1 229 ? -5.933 -14.885 10.949 1.00 95.94 229 LEU A CA 1
ATOM 1710 C C . LEU A 1 229 ? -7.164 -15.364 11.726 1.00 95.94 229 LEU A C 1
ATOM 1712 O O . LEU A 1 229 ? -7.541 -14.736 12.716 1.00 95.94 229 LEU A O 1
ATOM 1716 N N . GLN A 1 230 ? -7.742 -16.508 11.346 1.00 95.00 230 GLN A N 1
ATOM 1717 C CA . GLN A 1 230 ? -8.905 -17.075 12.038 1.00 95.00 230 GLN A CA 1
ATOM 1718 C C . GLN A 1 230 ? -8.600 -17.399 13.502 1.00 95.00 230 GLN A C 1
ATOM 1720 O O . GLN A 1 230 ? -9.391 -17.071 14.383 1.00 95.00 230 GLN A O 1
ATOM 1725 N N . ALA A 1 231 ? -7.426 -17.972 13.785 1.00 95.44 231 ALA A N 1
ATOM 1726 C CA . ALA A 1 231 ? -6.994 -18.272 15.150 1.00 95.44 231 ALA A CA 1
ATOM 1727 C C . ALA A 1 231 ? -6.862 -17.020 16.042 1.00 95.44 231 ALA A C 1
ATOM 1729 O O . ALA A 1 231 ? -6.801 -17.143 17.265 1.00 95.44 231 ALA A O 1
ATOM 1730 N N . ARG A 1 232 ? -6.803 -15.823 15.443 1.00 91.88 232 ARG A N 1
ATOM 1731 C CA . ARG A 1 232 ? -6.716 -14.522 16.125 1.00 91.88 232 ARG A CA 1
ATOM 1732 C C . ARG A 1 232 ? -7.987 -13.688 16.003 1.00 91.88 232 ARG A C 1
ATOM 1734 O O . ARG A 1 232 ? -8.001 -12.551 16.457 1.00 91.88 232 ARG A O 1
ATOM 1741 N N .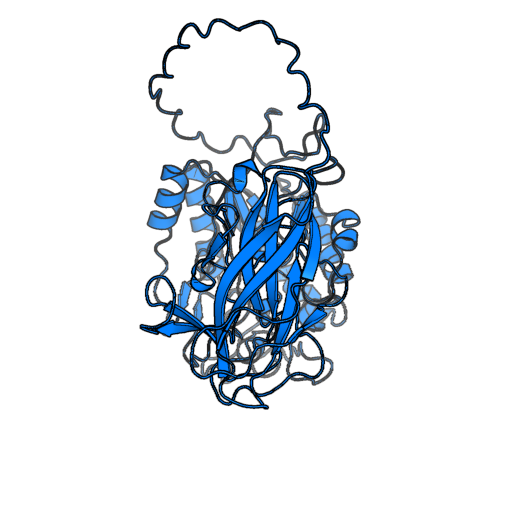 ASN A 1 233 ? -9.057 -14.258 15.445 1.00 90.56 233 ASN A N 1
ATOM 1742 C CA . ASN A 1 233 ? -10.322 -13.571 15.180 1.00 90.56 233 ASN A CA 1
ATOM 1743 C C . ASN A 1 233 ? -10.177 -12.336 14.272 1.00 90.56 233 ASN A C 1
ATOM 1745 O O . ASN A 1 233 ? -10.997 -11.424 14.342 1.00 90.56 233 ASN A O 1
ATOM 1749 N N . HIS A 1 234 ? -9.149 -12.303 13.421 1.00 94.31 234 HIS A N 1
ATOM 1750 C CA . HIS A 1 234 ? -9.019 -11.265 12.404 1.00 94.31 234 HIS A CA 1
ATOM 1751 C C . HIS A 1 234 ? -10.038 -11.501 11.288 1.00 94.31 234 HIS A C 1
ATOM 1753 O O . HIS A 1 234 ? -10.240 -12.635 10.852 1.00 94.31 234 HIS A O 1
ATOM 1759 N N . ASN A 1 235 ? -10.647 -10.420 10.811 1.00 95.56 235 ASN A N 1
ATOM 1760 C CA . ASN A 1 235 ? -11.672 -10.420 9.767 1.00 95.56 235 ASN A CA 1
ATOM 1761 C C . ASN A 1 235 ? -11.298 -9.535 8.569 1.00 95.56 235 ASN A C 1
ATOM 1763 O O . ASN A 1 235 ? -12.142 -9.297 7.711 1.00 95.56 235 ASN A O 1
ATOM 1767 N N . PHE A 1 236 ? -10.062 -9.038 8.502 1.00 96.88 236 PHE A N 1
ATOM 1768 C CA . PHE A 1 236 ? -9.602 -8.154 7.438 1.00 96.88 236 PHE A CA 1
ATOM 1769 C C . PHE A 1 236 ? -8.116 -8.357 7.115 1.00 96.88 236 PHE A C 1
ATOM 1771 O O . PHE A 1 236 ? -7.314 -8.652 8.003 1.00 96.88 236 PHE A O 1
ATOM 1778 N N . PHE A 1 237 ? -7.724 -8.157 5.856 1.00 97.56 237 PHE A N 1
ATOM 1779 C CA . PHE A 1 237 ? -6.331 -7.898 5.482 1.00 97.56 237 PHE A CA 1
ATOM 1780 C C . PHE A 1 237 ? -6.224 -7.104 4.170 1.00 97.56 237 PHE A C 1
ATOM 1782 O O . PHE A 1 237 ? -7.131 -7.125 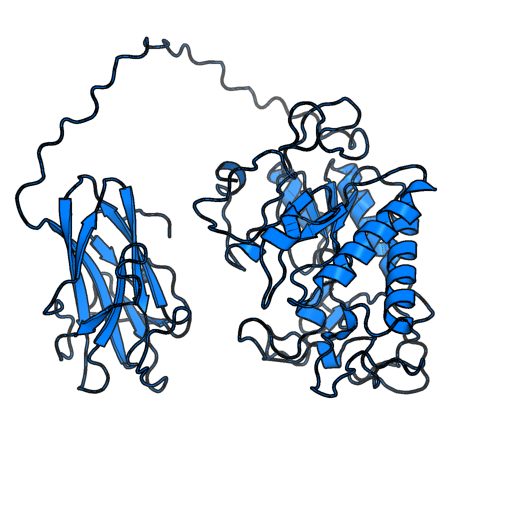3.336 1.00 97.56 237 PHE A O 1
ATOM 1789 N N . ARG A 1 238 ? -5.075 -6.448 3.966 1.00 97.81 238 ARG A N 1
ATOM 1790 C CA . ARG A 1 238 ? -4.665 -5.847 2.686 1.00 97.81 238 ARG A CA 1
ATOM 1791 C C . ARG A 1 238 ? -4.014 -6.907 1.804 1.00 97.81 238 ARG A C 1
ATOM 1793 O O . ARG A 1 238 ? -3.047 -7.537 2.227 1.00 97.81 238 ARG A O 1
ATOM 180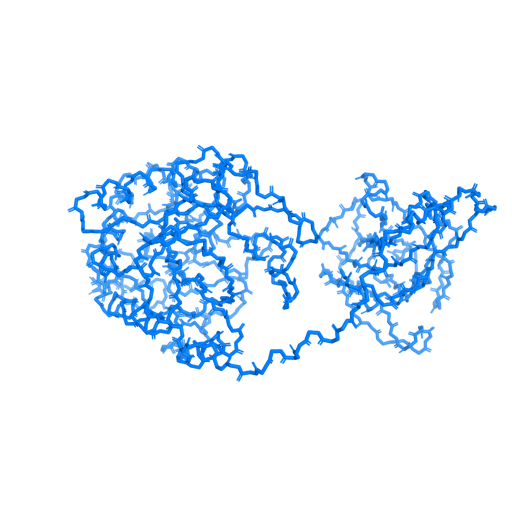0 N N . LEU A 1 239 ? -4.547 -7.135 0.612 1.00 98.25 239 LEU A N 1
ATOM 1801 C CA . LEU A 1 239 ? -4.014 -8.038 -0.403 1.00 98.25 239 LEU A CA 1
ATOM 1802 C C . LEU A 1 239 ? -2.968 -7.280 -1.226 1.00 98.25 239 LEU A C 1
ATOM 1804 O O . LEU A 1 239 ? -3.314 -6.414 -2.025 1.00 98.25 239 LEU A O 1
ATOM 1808 N N . TRP A 1 240 ? -1.697 -7.583 -0.973 1.00 97.19 240 TRP A N 1
ATOM 1809 C CA . TRP A 1 240 ? -0.565 -6.744 -1.356 1.00 97.19 240 TRP A CA 1
ATOM 1810 C C . TRP A 1 240 ? -0.153 -6.901 -2.821 1.00 97.19 240 TRP A C 1
ATOM 1812 O O . TRP A 1 240 ? 0.093 -8.018 -3.267 1.00 97.19 240 TRP A O 1
ATOM 1822 N N . THR A 1 241 ? 0.029 -5.794 -3.544 1.00 96.69 241 THR A N 1
ATOM 1823 C CA . THR A 1 241 ? 0.455 -5.810 -4.954 1.00 96.69 241 THR A CA 1
ATOM 1824 C C . THR A 1 241 ? 1.852 -5.212 -5.132 1.00 96.69 241 THR A C 1
ATOM 1826 O O . THR A 1 241 ? 2.215 -4.201 -4.533 1.00 96.69 241 THR A O 1
ATOM 1829 N N . TRP A 1 242 ? 2.635 -5.844 -5.999 1.00 97.56 242 TRP A N 1
ATOM 1830 C CA . TRP A 1 242 ? 3.917 -5.407 -6.535 1.00 97.56 242 TRP A CA 1
ATOM 1831 C C . TRP A 1 242 ? 3.815 -5.338 -8.053 1.00 97.56 242 TRP A C 1
ATOM 1833 O O . TRP A 1 242 ? 3.340 -6.275 -8.708 1.00 97.56 242 TRP A O 1
ATOM 1843 N N . GLU A 1 243 ? 4.265 -4.226 -8.621 1.00 98.00 243 GLU A N 1
ATOM 1844 C CA . GLU A 1 243 ? 4.114 -3.978 -10.056 1.00 98.00 243 GLU A CA 1
ATOM 1845 C C . GLU A 1 243 ? 5.361 -4.387 -10.840 1.00 98.00 243 GLU A C 1
ATOM 1847 O O . GLU A 1 243 ? 5.272 -4.761 -12.011 1.00 98.00 243 GLU A O 1
ATOM 1852 N N . GLN A 1 244 ? 6.526 -4.388 -10.191 1.00 97.75 244 GLN A N 1
ATOM 1853 C CA . GLN A 1 244 ? 7.769 -4.892 -10.751 1.00 97.75 244 GLN A CA 1
ATOM 1854 C C . GLN A 1 244 ? 7.865 -6.416 -10.671 1.00 97.75 244 GLN A C 1
ATOM 1856 O O . GLN A 1 244 ? 7.352 -7.063 -9.767 1.00 97.75 244 GLN A O 1
ATOM 1861 N N . SER A 1 245 ? 8.590 -7.001 -11.618 1.00 96.94 245 SER A N 1
ATOM 1862 C CA . SER A 1 245 ? 8.844 -8.447 -11.655 1.00 96.94 245 SER A CA 1
ATOM 1863 C C . SER A 1 245 ? 10.111 -8.886 -10.918 1.00 96.94 245 SER A C 1
ATOM 1865 O O . SER A 1 245 ? 10.268 -10.068 -10.606 1.00 96.94 245 SER A O 1
ATOM 1867 N N . ARG A 1 246 ? 11.018 -7.942 -10.649 1.00 96.88 246 ARG A N 1
ATOM 1868 C CA . ARG A 1 246 ? 12.307 -8.159 -9.991 1.00 96.88 246 ARG A CA 1
ATOM 1869 C C . ARG A 1 246 ? 12.781 -6.862 -9.334 1.00 96.88 246 ARG A C 1
ATOM 1871 O O . ARG A 1 246 ? 12.431 -5.788 -9.823 1.00 96.88 246 ARG A O 1
ATOM 1878 N N . TRP A 1 247 ? 13.621 -7.005 -8.309 1.00 97.31 247 TRP A N 1
ATOM 1879 C CA . TRP A 1 247 ? 14.271 -5.946 -7.529 1.00 97.31 247 TRP A CA 1
ATOM 1880 C C . TRP A 1 247 ? 13.340 -5.184 -6.578 1.00 97.31 247 TRP A C 1
ATOM 1882 O O . TRP A 1 247 ? 12.164 -4.962 -6.855 1.00 97.31 247 TRP A O 1
ATOM 1892 N N . SER A 1 248 ? 13.886 -4.779 -5.434 1.00 95.44 248 SER A N 1
ATOM 1893 C CA . SER A 1 248 ? 13.241 -3.872 -4.484 1.00 95.44 248 SER A CA 1
ATOM 1894 C C . SER A 1 248 ? 14.299 -2.958 -3.883 1.00 95.44 248 SER A C 1
ATOM 1896 O O . SER A 1 248 ? 15.437 -3.377 -3.658 1.00 95.44 248 SER A O 1
ATOM 1898 N N . VAL A 1 249 ? 13.912 -1.721 -3.578 1.00 94.50 249 VAL A N 1
ATOM 1899 C CA . VAL A 1 249 ? 14.780 -0.765 -2.881 1.00 94.50 249 VAL A CA 1
ATOM 1900 C C . VAL A 1 249 ? 15.182 -1.251 -1.485 1.00 94.50 249 VAL A C 1
ATOM 1902 O O . VAL A 1 249 ? 16.180 -0.778 -0.948 1.00 94.50 249 VAL A O 1
ATOM 1905 N N . GLU A 1 250 ? 14.447 -2.213 -0.925 1.00 90.25 250 GLU A N 1
ATOM 1906 C CA . GLU A 1 250 ? 14.589 -2.719 0.444 1.00 90.25 250 GLU A CA 1
ATOM 1907 C C . GLU A 1 250 ? 15.637 -3.830 0.596 1.00 90.25 250 GLU A C 1
ATOM 1909 O O . GLU A 1 250 ? 16.018 -4.174 1.713 1.00 90.25 250 GLU A O 1
ATOM 1914 N N . THR A 1 251 ? 16.115 -4.416 -0.504 1.00 93.12 251 THR A N 1
ATOM 1915 C CA . THR A 1 251 ? 17.056 -5.541 -0.458 1.00 93.12 251 THR A CA 1
ATOM 1916 C C . THR A 1 251 ? 18.159 -5.401 -1.493 1.00 93.12 251 THR A C 1
ATOM 1918 O O . THR A 1 251 ? 17.929 -5.019 -2.638 1.00 93.12 251 THR A O 1
ATOM 1921 N N . SER A 1 252 ? 19.386 -5.735 -1.093 1.00 93.69 252 SER A N 1
ATOM 1922 C CA . SER A 1 252 ? 20.530 -5.815 -2.004 1.00 93.69 252 SER A CA 1
ATOM 1923 C C . SER A 1 252 ? 20.542 -7.107 -2.827 1.00 93.69 252 SER A C 1
ATOM 1925 O O . SER A 1 252 ? 21.364 -7.231 -3.739 1.00 93.69 252 SER A O 1
ATOM 1927 N N . ASP A 1 253 ? 19.634 -8.048 -2.538 1.00 93.12 253 ASP A N 1
ATOM 1928 C CA . ASP A 1 253 ? 19.483 -9.287 -3.294 1.00 93.12 253 ASP A CA 1
ATOM 1929 C C . ASP A 1 253 ? 19.066 -8.990 -4.741 1.00 93.12 253 ASP A C 1
ATOM 1931 O O . ASP A 1 253 ? 17.921 -8.657 -5.053 1.00 93.12 253 ASP A O 1
ATOM 1935 N N . ASP A 1 254 ? 20.022 -9.135 -5.655 1.00 92.31 254 ASP A N 1
ATOM 1936 C CA . ASP A 1 254 ? 19.777 -8.973 -7.082 1.00 92.31 254 ASP A CA 1
ATOM 1937 C C . ASP A 1 254 ? 18.848 -10.076 -7.619 1.00 92.31 254 ASP A C 1
ATOM 1939 O O . ASP A 1 254 ? 18.231 -9.888 -8.660 1.00 92.31 254 ASP A O 1
ATOM 1943 N N . GLN A 1 255 ? 18.701 -11.216 -6.937 1.00 94.38 255 GLN A N 1
ATOM 1944 C CA . GLN A 1 255 ? 17.798 -12.311 -7.308 1.00 94.38 255 GLN A CA 1
ATOM 1945 C C . GLN A 1 255 ? 16.421 -12.204 -6.643 1.00 94.38 255 GLN A C 1
ATOM 1947 O O . GLN A 1 255 ? 15.732 -13.210 -6.539 1.00 94.38 255 GLN A O 1
ATOM 1952 N N . TYR A 1 256 ? 15.985 -11.019 -6.215 1.00 97.50 256 TYR A N 1
ATOM 1953 C CA . TYR A 1 256 ? 14.665 -10.857 -5.609 1.00 97.50 256 TYR A CA 1
ATOM 1954 C C . TYR A 1 256 ? 13.559 -10.724 -6.666 1.00 97.50 256 TYR A C 1
ATOM 1956 O O . TYR A 1 256 ? 13.508 -9.728 -7.391 1.00 97.50 256 TYR A O 1
ATOM 1964 N N . TRP A 1 257 ? 12.678 -11.722 -6.766 1.00 98.25 257 TRP A N 1
ATOM 1965 C CA . TRP A 1 257 ? 11.616 -11.817 -7.779 1.00 98.25 257 TRP A CA 1
ATOM 1966 C C . TRP A 1 257 ? 10.222 -11.664 -7.181 1.00 98.25 257 TRP A C 1
ATOM 1968 O O . TRP A 1 257 ? 10.021 -11.967 -6.009 1.00 98.25 257 TRP A O 1
ATOM 1978 N N . PHE A 1 258 ? 9.258 -11.278 -8.021 1.00 98.06 258 PHE A N 1
ATOM 1979 C CA . PHE A 1 258 ? 7.834 -11.192 -7.689 1.00 98.06 258 PHE A CA 1
ATOM 1980 C C . PHE A 1 258 ? 7.007 -11.952 -8.726 1.00 98.06 258 PHE A C 1
ATOM 1982 O O . PHE A 1 258 ? 7.230 -11.825 -9.933 1.00 98.06 258 PHE A O 1
ATOM 1989 N N . SER A 1 259 ? 6.052 -12.763 -8.272 1.00 96.50 259 SER A N 1
ATOM 1990 C CA . SER A 1 259 ? 5.216 -13.573 -9.161 1.00 96.50 259 SER A CA 1
ATOM 1991 C C . SER A 1 259 ? 3.853 -13.892 -8.541 1.00 96.50 259 SER A C 1
ATOM 1993 O O . SER A 1 259 ? 3.784 -14.187 -7.352 1.00 96.50 259 SER A O 1
ATOM 1995 N N . PRO A 1 260 ? 2.753 -13.918 -9.310 1.00 96.38 260 PRO A N 1
ATOM 1996 C CA . PRO A 1 260 ? 2.682 -13.692 -10.754 1.00 96.38 260 PRO A CA 1
ATOM 1997 C C . PRO A 1 260 ? 2.555 -12.199 -11.117 1.00 96.38 260 PRO A C 1
ATOM 1999 O O . PRO A 1 260 ? 2.145 -11.385 -10.296 1.00 96.38 260 PRO A O 1
ATOM 2002 N N . ALA A 1 261 ? 2.909 -11.829 -12.352 1.00 95.69 261 ALA A N 1
ATOM 2003 C CA . ALA A 1 261 ? 2.769 -10.464 -12.877 1.00 95.69 261 ALA A CA 1
ATOM 2004 C C . ALA A 1 261 ? 1.443 -10.295 -13.650 1.00 95.69 261 ALA A C 1
ATOM 2006 O O . ALA A 1 261 ? 0.951 -11.268 -14.223 1.00 95.69 261 ALA A O 1
ATOM 2007 N N . PRO A 1 262 ? 0.850 -9.089 -13.730 1.00 96.69 262 PRO A N 1
ATOM 2008 C CA . PRO A 1 262 ? -0.468 -8.907 -14.350 1.00 96.69 262 PRO A CA 1
ATOM 2009 C C . PRO A 1 262 ? -0.472 -9.012 -15.884 1.00 96.69 262 PRO A C 1
ATOM 2011 O O . PRO A 1 262 ? -1.510 -9.327 -16.466 1.00 96.69 262 PRO A O 1
ATOM 2014 N N . PHE A 1 263 ? 0.660 -8.780 -16.555 1.00 98.56 263 PHE A N 1
ATOM 2015 C CA . PHE A 1 263 ? 0.766 -8.788 -18.019 1.00 98.56 263 PHE A CA 1
ATOM 2016 C C . PHE A 1 263 ? 1.516 -10.014 -18.541 1.00 98.56 263 PHE A C 1
ATOM 2018 O O . PHE A 1 263 ? 2.489 -10.469 -17.934 1.00 98.56 263 PHE A O 1
ATOM 2025 N N . LYS A 1 264 ? 1.106 -10.514 -19.711 1.00 98.31 264 LYS A N 1
ATOM 2026 C CA . LYS A 1 264 ? 1.804 -11.610 -20.389 1.00 98.31 264 LYS A CA 1
ATOM 2027 C C . LYS A 1 264 ? 3.171 -11.171 -20.886 1.00 98.31 264 LYS A C 1
ATOM 2029 O O . LYS A 1 264 ? 3.351 -10.052 -21.362 1.00 98.31 264 LYS A O 1
ATOM 2034 N N . ARG A 1 265 ? 4.112 -12.111 -20.882 1.00 97.88 265 ARG A N 1
ATOM 2035 C CA . ARG A 1 265 ? 5.420 -11.983 -21.530 1.00 97.88 265 ARG A CA 1
ATOM 2036 C C . ARG A 1 265 ? 5.415 -12.737 -22.851 1.00 97.88 265 ARG A C 1
ATOM 2038 O O . ARG A 1 265 ? 5.633 -13.944 -22.879 1.00 97.88 265 ARG A O 1
ATOM 2045 N N . THR A 1 266 ? 5.121 -12.039 -23.940 1.00 97.38 266 THR A N 1
ATOM 2046 C CA . THR A 1 266 ? 5.000 -12.640 -25.278 1.00 97.38 266 THR A CA 1
ATOM 2047 C C . THR A 1 266 ? 6.265 -12.467 -26.119 1.00 97.38 266 THR A C 1
ATOM 2049 O O . THR A 1 266 ? 6.475 -13.226 -27.065 1.00 97.38 266 THR A O 1
ATOM 2052 N N . GLY A 1 267 ? 7.122 -11.494 -25.784 1.00 93.06 267 GLY A N 1
ATOM 2053 C CA . GLY A 1 267 ? 8.154 -11.022 -26.706 1.00 93.06 267 GLY A CA 1
ATOM 2054 C C . GLY A 1 267 ? 7.551 -10.377 -27.973 1.00 93.06 267 GLY A C 1
ATOM 2055 O O . GLY A 1 267 ? 6.342 -10.166 -28.052 1.00 93.06 267 GLY A O 1
ATOM 2056 N N . PRO A 1 268 ? 8.362 -10.036 -28.988 1.00 97.38 268 PRO A N 1
ATOM 2057 C CA . PRO A 1 268 ? 9.788 -10.323 -29.118 1.00 97.38 268 PRO A CA 1
ATOM 2058 C C . PRO A 1 268 ? 10.675 -9.492 -28.178 1.00 97.38 268 PRO A C 1
ATOM 2060 O O . PRO A 1 268 ? 10.254 -8.495 -27.595 1.00 97.38 268 PRO A O 1
ATOM 2063 N N . GLY A 1 269 ? 11.943 -9.896 -28.081 1.00 98.12 269 GLY A N 1
ATOM 2064 C CA . GLY A 1 269 ? 12.960 -9.215 -27.282 1.00 98.12 269 GLY A CA 1
ATOM 2065 C C . GLY A 1 269 ? 13.003 -9.668 -25.824 1.00 98.12 269 GLY A C 1
ATOM 2066 O O . GLY A 1 269 ? 12.135 -10.396 -25.344 1.00 98.12 269 GLY A O 1
ATOM 2067 N N . VAL A 1 270 ? 14.049 -9.219 -25.135 1.00 98.62 270 VAL A N 1
ATOM 2068 C CA . VAL A 1 270 ? 14.347 -9.555 -23.739 1.00 98.62 270 VAL A CA 1
ATOM 2069 C C . VAL A 1 270 ? 14.203 -8.286 -22.895 1.00 98.62 270 VAL A C 1
ATOM 2071 O O . VAL A 1 270 ? 14.695 -7.228 -23.292 1.00 98.62 270 VAL A O 1
ATOM 2074 N N . ALA A 1 271 ? 13.465 -8.381 -21.791 1.00 98.62 271 ALA A N 1
ATOM 2075 C CA . ALA A 1 271 ? 13.339 -7.345 -20.771 1.00 98.62 271 ALA A CA 1
ATOM 2076 C C . ALA A 1 271 ? 14.605 -7.292 -19.896 1.00 98.62 271 ALA A C 1
ATOM 2078 O O . ALA A 1 271 ? 15.455 -8.181 -19.950 1.00 98.62 271 ALA A O 1
ATOM 2079 N N . LEU A 1 272 ? 14.744 -6.256 -19.069 1.00 98.25 272 LEU A N 1
ATOM 2080 C CA . LEU A 1 272 ? 15.936 -6.045 -18.236 1.00 98.25 272 LEU A CA 1
ATOM 2081 C C . LEU A 1 272 ? 16.177 -7.165 -17.216 1.00 98.25 272 LEU A C 1
ATOM 2083 O O . LEU A 1 272 ? 17.312 -7.395 -16.806 1.00 98.25 272 LEU A O 1
ATOM 2087 N N . ASP A 1 273 ? 15.123 -7.874 -16.825 1.00 97.06 273 ASP A N 1
ATOM 2088 C CA . ASP A 1 273 ? 15.177 -9.031 -15.930 1.00 97.06 273 ASP A CA 1
ATOM 2089 C C . ASP A 1 273 ? 15.690 -10.322 -16.601 1.00 97.06 273 ASP A C 1
ATOM 2091 O O . ASP A 1 273 ? 15.949 -11.300 -15.901 1.00 97.06 273 ASP A O 1
ATOM 2095 N N . GLY A 1 274 ? 15.877 -10.331 -17.927 1.00 97.56 274 GLY A N 1
ATOM 2096 C CA . GLY A 1 274 ? 16.329 -11.489 -18.702 1.00 97.56 274 GLY A CA 1
ATOM 2097 C C . GLY A 1 274 ? 15.209 -12.378 -19.262 1.00 97.56 274 GLY A C 1
ATOM 2098 O O . GLY A 1 274 ? 15.502 -13.332 -19.982 1.00 97.56 274 GLY A O 1
ATOM 2099 N N . LEU A 1 275 ? 13.938 -12.078 -18.983 1.00 97.69 275 LEU A N 1
ATOM 2100 C CA . LEU A 1 275 ? 12.771 -12.788 -19.517 1.00 97.69 275 LEU A CA 1
ATOM 2101 C C . LEU A 1 275 ? 12.215 -12.088 -20.772 1.00 97.69 275 LEU A C 1
ATOM 2103 O O . LEU A 1 275 ? 12.612 -10.962 -21.081 1.00 97.69 275 LEU A O 1
ATOM 2107 N N . PRO A 1 276 ? 11.285 -12.706 -21.530 1.00 98.69 276 PRO A N 1
ATOM 2108 C CA . PRO A 1 276 ? 10.653 -12.025 -22.655 1.00 98.69 276 PRO A CA 1
ATOM 2109 C C . PRO A 1 276 ? 9.950 -10.733 -22.221 1.00 98.69 276 PRO A C 1
ATOM 2111 O O . PRO A 1 276 ? 9.407 -10.643 -21.111 1.00 98.69 276 PRO A O 1
ATOM 2114 N N . LYS A 1 277 ? 9.950 -9.739 -23.115 1.00 98.81 277 LYS A N 1
ATOM 2115 C CA . LYS A 1 277 ? 9.234 -8.476 -22.899 1.00 98.81 277 LYS A CA 1
ATOM 2116 C C . LYS A 1 277 ? 7.732 -8.692 -22.705 1.00 98.81 277 LYS A C 1
ATOM 2118 O O . LYS A 1 277 ? 7.137 -9.605 -23.286 1.00 98.81 277 LYS A O 1
ATOM 2123 N N . PHE A 1 278 ? 7.133 -7.814 -21.910 1.00 98.75 278 PHE A N 1
ATOM 2124 C CA . PHE A 1 278 ? 5.698 -7.764 -21.670 1.00 98.75 278 PHE A CA 1
ATOM 2125 C C . PHE A 1 278 ? 4.927 -7.268 -22.896 1.00 98.75 278 PHE A C 1
ATOM 2127 O O . PHE A 1 278 ? 5.377 -6.361 -23.601 1.00 98.75 278 PHE A O 1
ATOM 2134 N N . ASP A 1 279 ? 3.723 -7.805 -23.081 1.00 98.69 279 ASP A N 1
ATOM 2135 C CA . ASP A 1 279 ? 2.667 -7.186 -23.876 1.00 98.69 279 ASP A CA 1
ATOM 2136 C C . ASP A 1 279 ? 1.611 -6.601 -22.940 1.00 98.69 279 ASP A C 1
ATOM 2138 O O . ASP A 1 279 ? 0.761 -7.299 -22.391 1.00 98.69 279 ASP A O 1
ATOM 2142 N N . LEU A 1 280 ? 1.656 -5.282 -22.787 1.00 98.62 280 LEU A N 1
ATOM 2143 C CA . LEU A 1 280 ? 0.776 -4.497 -21.924 1.00 98.62 280 LEU A CA 1
ATOM 2144 C C . LEU A 1 280 ? -0.667 -4.408 -22.445 1.00 98.62 280 LEU A C 1
ATOM 2146 O O . LEU A 1 280 ? -1.484 -3.700 -21.861 1.00 98.62 280 LEU A O 1
ATOM 2150 N N . THR A 1 281 ? -0.983 -5.067 -23.562 1.00 97.88 281 THR A N 1
ATOM 2151 C CA . THR A 1 281 ? -2.359 -5.233 -24.057 1.00 97.88 281 THR A CA 1
ATOM 2152 C C . THR A 1 281 ? -2.947 -6.603 -23.720 1.00 97.88 281 THR A C 1
ATOM 2154 O O . THR A 1 281 ? -4.132 -6.831 -23.959 1.00 97.88 281 THR A O 1
ATOM 2157 N N . GLN A 1 282 ? -2.153 -7.509 -23.137 1.00 98.38 282 GLN A N 1
ATOM 2158 C CA . GLN A 1 282 ? -2.575 -8.864 -22.796 1.00 98.38 282 GLN A CA 1
ATOM 2159 C C . GLN A 1 282 ? -2.337 -9.174 -21.319 1.00 98.38 282 GLN A C 1
ATOM 2161 O O . GLN A 1 282 ? -1.205 -9.208 -20.838 1.00 98.38 282 GLN A O 1
ATOM 2166 N N . PHE A 1 283 ? -3.418 -9.479 -20.608 1.00 98.69 283 PHE A N 1
ATOM 2167 C CA . PHE A 1 283 ? -3.364 -9.896 -19.211 1.00 98.69 283 PHE A CA 1
ATOM 2168 C C . PHE A 1 283 ? -2.954 -11.364 -19.055 1.00 98.69 283 PHE A C 1
ATOM 2170 O O . PHE A 1 283 ? -3.390 -12.229 -19.822 1.00 98.69 283 PHE A O 1
ATOM 2177 N N . GLU A 1 284 ? -2.139 -11.647 -18.039 1.00 97.94 284 GLU A N 1
ATOM 2178 C CA . GLU A 1 284 ? -1.821 -13.006 -17.602 1.00 97.94 284 GLU A CA 1
ATOM 2179 C C . GLU A 1 284 ? -2.970 -13.535 -16.736 1.00 97.94 284 GLU A C 1
ATOM 2181 O O . GLU A 1 284 ? -3.154 -13.117 -15.593 1.00 97.94 284 GLU A O 1
ATOM 2186 N N . GLN A 1 285 ? -3.780 -14.435 -17.298 1.00 97.94 285 GLN A N 1
ATOM 2187 C CA . GLN A 1 285 ? -5.014 -14.904 -16.665 1.00 97.94 285 GLN A CA 1
ATOM 2188 C C . GLN A 1 285 ? -4.743 -15.606 -15.326 1.00 97.94 285 GLN A C 1
ATOM 2190 O O . GLN A 1 285 ? -5.531 -15.435 -14.397 1.00 97.94 285 GLN A O 1
ATOM 2195 N N . ALA A 1 286 ? -3.602 -16.291 -15.181 1.00 96.50 286 ALA A N 1
ATOM 2196 C CA . ALA A 1 286 ? -3.238 -16.970 -13.938 1.00 96.50 286 ALA A CA 1
ATOM 2197 C C . ALA A 1 286 ? -3.134 -16.016 -12.729 1.00 96.50 286 ALA A C 1
ATOM 2199 O O . ALA A 1 286 ? -3.413 -16.418 -11.598 1.00 96.50 286 ALA A O 1
ATOM 2200 N N . THR A 1 287 ? -2.781 -14.746 -12.953 1.00 98.19 287 THR A N 1
ATOM 2201 C CA . THR A 1 287 ? -2.733 -13.712 -11.904 1.00 98.19 287 THR A CA 1
ATOM 2202 C C . THR A 1 287 ? -4.122 -13.413 -11.348 1.00 98.19 287 THR A C 1
ATOM 2204 O O . THR A 1 287 ? -4.315 -13.354 -10.134 1.00 98.19 287 THR A O 1
ATOM 2207 N N . PHE A 1 288 ? -5.112 -13.294 -12.232 1.00 98.69 288 PHE A N 1
ATOM 2208 C CA . PHE A 1 288 ? -6.498 -13.002 -11.866 1.00 98.69 288 PHE A CA 1
ATOM 2209 C C . PHE A 1 288 ? -7.207 -14.233 -11.293 1.00 98.69 288 PHE A C 1
ATOM 2211 O O . PHE A 1 288 ? -7.944 -14.113 -10.317 1.00 98.69 288 PHE A O 1
ATOM 2218 N N . ASP A 1 289 ? -6.914 -15.426 -11.816 1.00 98.25 289 ASP A N 1
ATOM 2219 C CA . ASP A 1 289 ? -7.404 -16.682 -11.238 1.00 98.25 289 ASP A CA 1
ATOM 2220 C C . ASP A 1 289 ? -6.898 -16.853 -9.797 1.00 98.25 289 ASP A C 1
ATOM 2222 O O . ASP A 1 289 ? -7.674 -17.194 -8.901 1.00 98.25 289 ASP A O 1
ATOM 2226 N N . ARG A 1 290 ? -5.617 -16.535 -9.543 1.00 98.56 290 ARG A N 1
ATOM 2227 C CA . ARG A 1 290 ? -5.047 -16.519 -8.189 1.00 98.56 290 ARG A CA 1
ATOM 2228 C C . ARG A 1 290 ? -5.739 -15.489 -7.298 1.00 98.56 290 ARG A C 1
ATOM 2230 O O . ARG A 1 290 ? -6.066 -15.822 -6.161 1.00 98.56 290 ARG A O 1
ATOM 2237 N N . MET A 1 291 ? -5.961 -14.268 -7.789 1.00 98.75 291 MET A N 1
ATOM 2238 C CA . MET A 1 291 ? -6.648 -13.219 -7.027 1.00 98.75 291 MET A CA 1
ATOM 2239 C C . MET A 1 291 ? -8.041 -13.688 -6.597 1.00 98.75 291 MET A C 1
ATOM 2241 O O . MET A 1 291 ? -8.344 -13.692 -5.405 1.00 98.75 291 MET A O 1
ATOM 2245 N N . ARG A 1 292 ? -8.850 -14.183 -7.544 1.00 98.62 292 ARG A N 1
ATOM 2246 C CA . ARG A 1 292 ? -10.192 -14.702 -7.256 1.00 98.62 292 ARG A CA 1
ATOM 2247 C C . ARG A 1 292 ? -10.155 -15.855 -6.257 1.00 98.62 292 ARG A C 1
ATOM 2249 O O . ARG A 1 292 ? -10.948 -15.865 -5.321 1.00 98.62 292 ARG A O 1
ATOM 2256 N N . ALA A 1 293 ? -9.239 -16.809 -6.432 1.00 98.50 293 ALA A N 1
ATOM 2257 C CA . ALA A 1 293 ? -9.107 -17.946 -5.526 1.00 98.50 293 ALA A CA 1
ATOM 2258 C C . ALA A 1 293 ? -8.791 -17.504 -4.087 1.00 98.50 293 ALA A C 1
ATOM 2260 O O . ALA A 1 293 ? -9.441 -17.975 -3.155 1.00 98.50 293 ALA A O 1
ATOM 2261 N N . ARG A 1 294 ? -7.857 -16.559 -3.906 1.00 98.50 294 ARG A N 1
ATOM 2262 C CA . ARG A 1 294 ? -7.500 -16.031 -2.580 1.00 98.50 294 ARG A CA 1
ATOM 2263 C C . ARG A 1 294 ? -8.673 -15.292 -1.926 1.00 98.50 294 ARG A C 1
ATOM 2265 O O . ARG A 1 294 ? -8.992 -15.566 -0.771 1.00 98.50 294 ARG A O 1
ATOM 2272 N N . VAL A 1 295 ? -9.378 -14.438 -2.673 1.00 98.56 295 VAL A N 1
ATOM 2273 C CA . VAL A 1 295 ? -10.557 -13.714 -2.157 1.00 98.56 295 VAL A CA 1
ATOM 2274 C C . VAL A 1 295 ? -11.689 -14.676 -1.780 1.00 98.56 295 VAL A C 1
ATOM 2276 O O . VAL A 1 295 ? -12.286 -14.513 -0.718 1.00 98.56 295 VAL A O 1
ATOM 2279 N N . LEU A 1 296 ? -11.949 -15.718 -2.580 1.00 97.88 296 LEU A N 1
ATOM 2280 C CA . LEU A 1 296 ? -12.943 -16.753 -2.264 1.00 97.88 296 LEU A CA 1
ATOM 2281 C C . LEU A 1 296 ? -12.583 -17.558 -1.008 1.00 97.88 296 LEU A C 1
ATOM 2283 O O . LEU A 1 296 ? -13.464 -17.861 -0.202 1.00 97.88 296 LEU A O 1
ATOM 2287 N N . GLU A 1 297 ? -11.308 -17.904 -0.826 1.00 97.50 297 GLU A N 1
ATOM 2288 C CA . GLU A 1 297 ? -10.846 -18.641 0.355 1.00 97.50 297 GLU A CA 1
ATOM 2289 C C . GLU A 1 297 ? -10.954 -17.786 1.633 1.00 97.50 297 GLU A C 1
ATOM 2291 O O . GLU A 1 297 ? -11.349 -18.294 2.684 1.00 97.50 297 GLU A O 1
ATOM 2296 N N . ALA A 1 298 ? -10.679 -16.480 1.542 1.00 97.81 298 ALA A N 1
ATOM 2297 C CA . ALA A 1 298 ? -10.933 -15.524 2.622 1.00 97.81 298 ALA A CA 1
ATOM 2298 C C . ALA A 1 298 ? -12.439 -15.365 2.904 1.00 97.81 298 ALA A C 1
ATOM 2300 O O . ALA A 1 298 ? -12.865 -15.407 4.060 1.00 97.81 298 ALA A O 1
ATOM 2301 N N . ARG A 1 299 ? -13.264 -15.282 1.851 1.00 95.88 299 ARG A N 1
ATOM 2302 C CA . ARG A 1 299 ? -14.728 -15.164 1.949 1.00 95.88 299 ARG A CA 1
ATOM 2303 C C . ARG A 1 299 ? -15.350 -16.332 2.702 1.00 95.88 299 ARG A C 1
ATOM 2305 O O . ARG A 1 299 ? -16.191 -16.135 3.573 1.00 95.88 299 ARG A O 1
ATOM 2312 N N . ALA A 1 300 ? -14.908 -17.553 2.397 1.00 95.38 300 ALA A N 1
ATOM 2313 C CA . ALA A 1 300 ? -15.366 -18.772 3.063 1.00 95.38 300 ALA A CA 1
ATOM 2314 C C . ALA A 1 300 ? -15.055 -18.794 4.572 1.00 95.38 300 ALA A C 1
ATOM 2316 O O . ALA A 1 300 ? -15.638 -19.590 5.306 1.00 95.38 300 ALA A O 1
ATOM 2317 N N . ARG A 1 301 ? -14.144 -17.925 5.026 1.00 94.75 301 ARG A N 1
ATOM 2318 C CA . ARG A 1 301 ? -13.725 -17.765 6.419 1.00 94.75 301 ARG A CA 1
ATOM 2319 C C . ARG A 1 301 ? -14.301 -16.514 7.095 1.00 94.75 301 ARG A C 1
ATOM 2321 O O . ARG A 1 301 ? -13.963 -16.287 8.250 1.00 94.75 301 ARG A O 1
ATOM 2328 N N . GLY A 1 302 ? -15.134 -15.728 6.402 1.00 93.94 302 GLY A N 1
ATOM 2329 C CA . GLY A 1 302 ? -15.708 -14.482 6.926 1.00 93.94 302 GLY A CA 1
ATOM 2330 C C . GLY A 1 302 ? -14.743 -13.289 6.929 1.00 93.94 302 GLY A C 1
ATOM 2331 O O . GLY A 1 302 ? -14.941 -12.345 7.689 1.00 93.94 302 GLY A O 1
ATOM 2332 N N . ILE A 1 303 ? -13.691 -13.329 6.103 1.00 97.00 303 ILE A N 1
ATOM 2333 C CA . ILE A 1 303 ? -12.616 -12.330 6.087 1.00 97.00 303 ILE A CA 1
ATOM 2334 C C . ILE A 1 303 ? -12.774 -11.395 4.877 1.00 97.00 303 ILE A C 1
ATOM 2336 O O . ILE A 1 303 ? -12.804 -11.849 3.728 1.00 97.00 303 ILE A O 1
ATOM 2340 N N . TYR A 1 304 ? -12.829 -10.089 5.141 1.00 98.12 304 TYR A N 1
ATOM 2341 C CA . TYR A 1 304 ? -12.788 -9.015 4.149 1.00 98.12 304 TYR A CA 1
ATOM 2342 C C . TYR A 1 304 ? -11.370 -8.782 3.619 1.00 98.12 304 TYR A C 1
ATOM 2344 O O . TYR A 1 304 ? -10.377 -8.954 4.327 1.00 98.12 304 TYR A O 1
ATOM 2352 N N . VAL A 1 305 ? -11.275 -8.364 2.362 1.00 98.56 305 VAL A N 1
ATOM 2353 C CA . VAL A 1 305 ? -10.014 -8.215 1.638 1.00 98.56 305 VAL A CA 1
ATOM 2354 C C . VAL A 1 305 ? -9.956 -6.839 0.987 1.00 98.56 305 VAL A C 1
ATOM 2356 O O . VAL A 1 305 ? -10.746 -6.554 0.091 1.00 98.56 305 VAL A O 1
ATOM 2359 N N . SER A 1 306 ? -9.001 -6.004 1.402 1.00 98.62 306 SER A N 1
ATOM 2360 C CA . SER A 1 306 ? -8.653 -4.783 0.666 1.00 98.62 306 SER A CA 1
ATOM 2361 C C . SER A 1 306 ? -7.719 -5.135 -0.486 1.00 98.62 306 SER A C 1
ATOM 2363 O O . SER A 1 306 ? -6.579 -5.527 -0.256 1.00 98.62 306 SER A O 1
ATOM 2365 N N . ILE A 1 307 ? -8.194 -5.041 -1.724 1.00 98.75 307 ILE A N 1
ATOM 2366 C CA . ILE A 1 307 ? -7.403 -5.307 -2.925 1.00 98.75 307 ILE A CA 1
ATOM 2367 C C . ILE A 1 307 ? -6.634 -4.043 -3.290 1.00 98.75 307 ILE A C 1
ATOM 2369 O O . ILE A 1 307 ? -7.210 -3.087 -3.811 1.00 98.75 307 ILE A O 1
ATOM 2373 N N . MET A 1 308 ? -5.326 -4.068 -3.043 1.00 98.62 308 MET A N 1
ATOM 2374 C CA . MET A 1 308 ? -4.413 -3.004 -3.438 1.00 98.62 308 MET A CA 1
ATOM 2375 C C . MET A 1 308 ? -4.193 -3.041 -4.949 1.00 98.62 308 MET A C 1
ATOM 2377 O O . MET A 1 308 ? -3.698 -4.033 -5.492 1.00 98.62 308 MET A O 1
ATOM 2381 N N . LEU A 1 309 ? -4.565 -1.968 -5.640 1.00 98.81 309 LEU A N 1
ATOM 2382 C CA . LEU A 1 309 ? -4.476 -1.894 -7.095 1.00 98.81 309 LEU A CA 1
ATOM 2383 C C . LEU A 1 309 ? -3.056 -1.545 -7.552 1.00 98.81 309 LEU A C 1
ATOM 2385 O O . LEU A 1 309 ? -2.567 -2.160 -8.499 1.00 98.81 309 LEU A O 1
ATOM 2389 N N . PHE A 1 310 ? -2.393 -0.621 -6.856 1.00 98.75 310 PHE A N 1
ATOM 2390 C CA . PHE A 1 310 ? -1.067 -0.106 -7.205 1.00 98.75 310 PHE A CA 1
ATOM 2391 C C . PHE A 1 310 ? -0.170 0.051 -5.971 1.00 98.75 310 PHE A C 1
ATOM 2393 O O . PHE A 1 310 ? -0.640 0.025 -4.831 1.00 98.75 310 PHE A O 1
ATOM 2400 N N . ASN A 1 311 ? 1.137 0.211 -6.174 1.00 97.56 311 ASN A N 1
ATOM 2401 C CA . ASN A 1 311 ? 2.086 0.342 -5.075 1.00 97.56 311 ASN A CA 1
ATOM 2402 C C . ASN A 1 311 ? 3.256 1.255 -5.450 1.00 97.56 311 ASN A C 1
ATOM 2404 O O . ASN A 1 311 ? 4.121 0.897 -6.249 1.00 97.56 311 ASN A O 1
ATOM 2408 N N . GLY A 1 312 ? 3.345 2.411 -4.792 1.00 96.12 312 GLY A N 1
ATOM 2409 C CA . GLY A 1 312 ? 4.378 3.411 -5.034 1.00 96.12 312 GLY A CA 1
ATOM 2410 C C . GLY A 1 312 ? 5.800 2.957 -4.687 1.00 96.12 312 GLY A C 1
ATOM 2411 O O . GLY A 1 312 ? 6.764 3.625 -5.063 1.00 96.12 312 GLY A O 1
ATOM 2412 N N . TRP A 1 313 ? 5.976 1.839 -3.971 1.00 95.56 313 TRP A N 1
ATOM 2413 C CA . TRP A 1 313 ? 7.290 1.202 -3.798 1.00 95.56 313 TRP A CA 1
ATOM 2414 C C . TRP A 1 313 ? 7.766 0.454 -5.048 1.00 95.56 313 TRP A C 1
ATOM 2416 O O . TRP A 1 313 ? 8.935 0.098 -5.128 1.00 95.56 313 TRP A O 1
ATOM 2426 N N . SER A 1 314 ? 6.901 0.250 -6.044 1.00 97.06 314 SER A N 1
ATOM 2427 C CA . SER A 1 314 ? 7.238 -0.449 -7.294 1.00 97.06 314 SER A CA 1
ATOM 2428 C C . SER A 1 314 ? 7.814 0.470 -8.376 1.00 97.06 314 SER A C 1
ATOM 2430 O O . SER A 1 314 ? 8.377 -0.010 -9.362 1.00 97.06 314 SER A O 1
ATOM 2432 N N . ILE A 1 315 ? 7.660 1.787 -8.216 1.00 95.00 315 ILE A N 1
ATOM 2433 C CA . ILE A 1 315 ? 7.951 2.777 -9.265 1.00 95.00 315 ILE A CA 1
ATOM 2434 C C . ILE A 1 315 ? 9.150 3.670 -8.944 1.00 95.00 315 ILE A C 1
ATOM 2436 O O . ILE A 1 315 ? 9.744 4.230 -9.855 1.00 95.00 315 ILE A O 1
ATOM 2440 N N . ASN A 1 316 ? 9.547 3.765 -7.677 1.00 91.00 316 ASN A N 1
ATOM 2441 C CA . ASN A 1 316 ? 10.640 4.623 -7.238 1.00 91.00 316 ASN A CA 1
ATOM 2442 C C . ASN A 1 316 ? 11.990 3.902 -7.285 1.00 91.00 316 ASN A C 1
ATOM 2444 O O . ASN A 1 316 ? 12.142 2.841 -6.686 1.00 91.00 316 ASN A O 1
ATOM 2448 N N . SER A 1 317 ? 13.003 4.498 -7.918 1.00 89.94 317 SER A N 1
ATOM 2449 C CA . SER A 1 317 ? 14.381 3.975 -7.881 1.00 89.94 317 SER A CA 1
ATOM 2450 C C . SER A 1 317 ? 15.054 4.105 -6.504 1.00 89.94 317 SER A C 1
ATOM 2452 O O . SER A 1 317 ? 15.993 3.368 -6.201 1.00 89.94 317 SER A O 1
ATOM 2454 N N . SER A 1 318 ? 14.544 5.011 -5.666 1.00 89.31 318 SER A N 1
ATOM 2455 C CA . SER A 1 318 ? 14.933 5.240 -4.275 1.00 89.31 318 SER A CA 1
ATOM 2456 C C . SER A 1 318 ? 13.705 5.677 -3.484 1.00 89.31 318 SER A C 1
ATOM 2458 O O . SER A 1 318 ? 12.968 6.549 -3.939 1.00 89.31 318 SER A O 1
ATOM 2460 N N . LYS A 1 319 ? 13.491 5.130 -2.287 1.00 87.44 319 LYS A N 1
ATOM 2461 C CA . LYS A 1 319 ? 12.332 5.461 -1.457 1.00 87.44 319 LYS A CA 1
ATOM 2462 C C . LYS A 1 319 ? 12.632 5.360 0.032 1.00 87.44 319 LYS A C 1
ATOM 2464 O O . LYS A 1 319 ? 13.228 4.392 0.484 1.00 87.44 319 LYS A O 1
ATOM 2469 N N . GLY A 1 320 ? 12.261 6.387 0.796 1.00 77.00 320 GLY A N 1
ATOM 2470 C CA . GLY A 1 320 ? 12.493 6.436 2.246 1.00 77.00 320 GLY A CA 1
ATOM 2471 C C . GLY A 1 320 ? 13.955 6.282 2.679 1.00 77.00 320 GLY A C 1
ATOM 2472 O O . GLY A 1 320 ? 14.236 5.745 3.745 1.00 77.00 320 GLY A O 1
ATOM 2473 N N . GLY A 1 321 ? 14.896 6.721 1.836 1.00 81.50 321 GLY A N 1
ATOM 2474 C CA . GLY A 1 321 ? 16.336 6.525 2.048 1.00 81.50 321 GLY A CA 1
ATOM 2475 C C . GLY A 1 321 ? 16.847 5.128 1.674 1.00 81.50 321 GLY A C 1
ATOM 2476 O O . GLY A 1 321 ? 18.048 4.881 1.759 1.00 81.50 321 GLY A O 1
ATOM 2477 N N . LEU A 1 322 ? 15.966 4.228 1.232 1.00 86.00 322 LEU A N 1
ATOM 2478 C CA . LEU A 1 322 ? 16.309 2.916 0.697 1.00 86.00 322 LEU A CA 1
ATOM 2479 C C . LEU A 1 322 ? 16.506 3.012 -0.816 1.00 86.00 322 LEU A C 1
ATOM 2481 O O . LEU A 1 322 ? 15.695 3.600 -1.526 1.00 86.00 322 LEU A O 1
ATOM 2485 N N . ALA A 1 323 ? 17.589 2.428 -1.315 1.00 91.81 323 ALA A N 1
ATOM 2486 C CA . ALA A 1 323 ? 17.936 2.440 -2.737 1.00 91.81 323 ALA A CA 1
ATOM 2487 C C . ALA A 1 323 ? 18.790 1.218 -3.114 1.00 91.81 323 ALA A C 1
ATOM 2489 O O . ALA A 1 323 ? 19.687 1.313 -3.950 1.00 91.81 323 ALA A O 1
ATOM 2490 N N . ALA A 1 324 ? 18.574 0.076 -2.450 1.00 93.12 324 ALA A N 1
ATOM 2491 C CA . ALA A 1 324 ? 19.441 -1.090 -2.602 1.00 93.12 324 ALA A CA 1
ATOM 2492 C C . ALA A 1 324 ? 19.402 -1.661 -4.029 1.00 93.12 324 ALA A C 1
ATOM 2494 O O . ALA A 1 324 ? 20.452 -1.917 -4.620 1.00 93.12 324 ALA A O 1
ATOM 2495 N N . GLN A 1 325 ? 18.205 -1.815 -4.602 1.00 95.38 325 GLN A N 1
ATOM 2496 C CA . GLN A 1 325 ? 17.999 -2.127 -6.014 1.00 95.38 325 GLN A CA 1
ATOM 2497 C C . GLN A 1 325 ? 16.787 -1.365 -6.554 1.00 95.38 325 GLN A C 1
ATOM 2499 O O . GLN A 1 325 ? 15.743 -1.323 -5.917 1.00 95.38 325 GLN A O 1
ATOM 2504 N N . SER A 1 326 ? 16.884 -0.795 -7.757 1.00 96.19 326 SER A N 1
ATOM 2505 C CA . SER A 1 326 ? 15.756 -0.061 -8.346 1.00 96.19 326 SER A CA 1
ATOM 2506 C C . SER A 1 326 ? 14.660 -1.021 -8.859 1.00 96.19 326 SER A C 1
ATOM 2508 O O . SER A 1 326 ? 14.925 -1.767 -9.811 1.00 96.19 326 SER A O 1
ATOM 2510 N N . PRO A 1 327 ? 13.429 -0.993 -8.304 1.00 97.00 327 PRO A N 1
ATOM 2511 C CA . PRO A 1 327 ? 12.290 -1.781 -8.785 1.00 97.00 327 PRO A CA 1
ATOM 2512 C C . PRO A 1 327 ? 11.845 -1.336 -10.183 1.00 97.00 327 PRO A C 1
ATOM 2514 O O . PRO A 1 327 ? 11.367 -2.152 -10.974 1.00 97.00 327 PRO A O 1
ATOM 2517 N N . TRP A 1 328 ? 12.108 -0.076 -10.553 1.00 97.69 328 TRP A N 1
ATOM 2518 C CA . TRP A 1 328 ? 11.796 0.458 -11.878 1.00 97.69 328 TRP A CA 1
ATOM 2519 C C . TRP A 1 328 ? 12.439 -0.344 -13.019 1.00 97.69 328 TRP A C 1
ATOM 2521 O O . TRP A 1 328 ? 11.864 -0.482 -14.102 1.00 97.69 328 TRP A O 1
ATOM 2531 N N . ARG A 1 329 ? 13.603 -0.962 -12.770 1.00 97.38 329 ARG A N 1
ATOM 2532 C CA . ARG A 1 329 ? 14.272 -1.863 -13.726 1.00 97.38 329 ARG A CA 1
ATOM 2533 C C . ARG A 1 329 ? 13.401 -3.062 -14.102 1.00 97.38 329 ARG A C 1
ATOM 2535 O O . ARG A 1 329 ? 13.471 -3.526 -15.235 1.00 97.38 329 ARG A O 1
ATOM 2542 N N . GLY A 1 330 ? 12.603 -3.580 -13.170 1.00 97.75 330 GLY A N 1
ATOM 2543 C CA . GLY A 1 330 ? 11.744 -4.752 -13.360 1.00 97.75 330 GLY A CA 1
ATOM 2544 C C . GLY A 1 330 ? 10.302 -4.410 -13.736 1.00 97.75 330 GLY A C 1
ATOM 2545 O O . GLY A 1 330 ? 9.490 -5.326 -13.901 1.00 97.75 330 GLY A O 1
ATOM 2546 N N . HIS A 1 331 ? 9.968 -3.121 -13.842 1.00 98.56 331 HIS A N 1
ATOM 2547 C CA . HIS A 1 331 ? 8.602 -2.644 -14.021 1.00 98.56 331 HIS A CA 1
ATOM 2548 C C . HIS A 1 331 ? 8.113 -2.819 -15.475 1.00 98.56 331 HIS A C 1
ATOM 2550 O O . HIS A 1 331 ? 8.847 -2.469 -16.407 1.00 98.56 331 HIS A O 1
ATOM 2556 N N . PRO A 1 332 ? 6.882 -3.312 -15.728 1.00 98.50 332 PRO A N 1
ATOM 2557 C CA . PRO A 1 332 ? 6.358 -3.515 -17.082 1.00 98.50 332 PRO A CA 1
ATOM 2558 C C . PRO A 1 332 ? 6.297 -2.239 -17.930 1.00 98.50 332 PRO A C 1
ATOM 2560 O O . PRO A 1 332 ? 6.477 -2.296 -19.146 1.00 98.50 332 PRO A O 1
ATOM 2563 N N . PHE A 1 333 ? 6.065 -1.082 -17.302 1.00 98.62 333 PHE A N 1
ATOM 2564 C CA . PHE A 1 333 ? 5.979 0.214 -17.997 1.00 98.62 333 PHE A CA 1
ATOM 2565 C C . PHE A 1 333 ? 7.335 0.894 -18.227 1.00 98.62 333 PHE A C 1
ATOM 2567 O O . PHE A 1 333 ? 7.390 1.968 -18.825 1.00 98.62 333 PHE A O 1
ATOM 2574 N N . ASN A 1 334 ? 8.436 0.260 -17.826 1.00 98.62 334 ASN A N 1
ATOM 2575 C CA . ASN A 1 334 ? 9.754 0.673 -18.282 1.00 98.62 334 ASN A CA 1
ATOM 2576 C C . ASN A 1 334 ? 9.866 0.425 -19.799 1.00 98.62 334 ASN A C 1
ATOM 2578 O O . ASN A 1 334 ? 9.533 -0.666 -20.278 1.00 98.62 334 ASN A O 1
ATOM 2582 N N . ALA A 1 335 ? 10.366 1.407 -20.555 1.00 98.31 335 ALA A N 1
ATOM 2583 C CA . ALA A 1 335 ? 10.496 1.332 -22.015 1.00 98.31 335 ALA A CA 1
ATOM 2584 C C . ALA A 1 335 ? 11.301 0.122 -22.510 1.00 98.31 335 ALA A C 1
ATOM 2586 O O . ALA A 1 335 ? 11.049 -0.415 -23.594 1.00 98.31 335 ALA A O 1
ATOM 2587 N N . ALA A 1 336 ? 12.256 -0.355 -21.711 1.00 98.50 336 ALA A N 1
ATOM 2588 C CA . ALA A 1 336 ? 13.039 -1.534 -22.043 1.00 98.50 336 ALA A CA 1
ATOM 2589 C C . ALA A 1 336 ? 12.244 -2.843 -21.903 1.00 98.50 336 ALA A C 1
ATOM 2591 O O . ALA A 1 336 ? 12.594 -3.828 -22.553 1.00 98.50 336 ALA A O 1
ATOM 2592 N N . ASN A 1 337 ? 11.159 -2.867 -21.126 1.00 98.75 337 ASN A N 1
ATOM 2593 C CA . ASN A 1 337 ? 10.510 -4.103 -20.688 1.00 98.75 337 ASN A CA 1
ATOM 2594 C C . ASN A 1 337 ? 9.259 -4.486 -21.478 1.00 98.75 337 ASN A C 1
ATOM 2596 O O . ASN A 1 337 ? 8.829 -5.631 -21.374 1.00 98.75 337 ASN A O 1
ATOM 2600 N N . ASN A 1 338 ? 8.691 -3.594 -22.291 1.00 98.75 338 ASN A N 1
ATOM 2601 C CA . ASN A 1 338 ? 7.479 -3.882 -23.061 1.00 98.75 338 ASN A CA 1
ATOM 2602 C C . ASN A 1 338 ? 7.671 -3.748 -24.577 1.00 98.75 338 ASN A C 1
ATOM 2604 O O . ASN A 1 338 ? 8.581 -3.073 -25.058 1.00 98.75 338 ASN A O 1
ATOM 2608 N N . ILE A 1 339 ? 6.797 -4.411 -25.335 1.00 98.75 339 ILE A N 1
ATOM 2609 C CA . ILE A 1 339 ? 6.772 -4.347 -26.807 1.00 98.75 339 ILE A CA 1
ATOM 2610 C C . ILE A 1 339 ? 5.885 -3.218 -27.342 1.00 98.75 339 ILE A C 1
ATOM 2612 O O . ILE A 1 339 ? 5.864 -2.961 -28.542 1.00 98.75 339 ILE A O 1
ATOM 2616 N N . ASN A 1 340 ? 5.124 -2.561 -26.467 1.00 98.50 340 ASN A N 1
ATOM 2617 C CA . ASN A 1 340 ? 4.082 -1.609 -26.847 1.00 98.50 340 ASN A CA 1
ATOM 2618 C C . ASN A 1 340 ? 4.608 -0.175 -27.015 1.00 98.50 340 ASN A C 1
ATOM 2620 O O . ASN A 1 340 ? 3.823 0.712 -27.341 1.00 98.50 340 ASN A O 1
ATOM 2624 N N . GLY A 1 341 ? 5.905 0.057 -26.777 1.00 96.69 341 GLY A N 1
ATOM 2625 C CA . GLY A 1 341 ? 6.528 1.379 -26.862 1.00 96.69 341 GLY A CA 1
ATOM 2626 C C . GLY A 1 341 ? 6.130 2.323 -25.725 1.00 96.69 341 GLY A C 1
ATOM 2627 O O . GLY A 1 341 ? 6.222 3.536 -25.887 1.00 96.69 341 GLY A O 1
ATOM 2628 N N . ILE A 1 342 ? 5.662 1.787 -24.593 1.00 98.25 342 ILE A N 1
ATOM 2629 C CA . ILE A 1 342 ? 5.313 2.586 -23.414 1.00 98.25 342 ILE A CA 1
ATOM 2630 C C . ILE A 1 342 ? 6.577 2.922 -22.636 1.00 98.25 342 ILE A C 1
ATOM 2632 O O . ILE A 1 342 ? 7.349 2.022 -22.317 1.00 98.25 342 ILE A O 1
ATOM 2636 N N . ASN A 1 343 ? 6.741 4.201 -22.304 1.00 97.75 343 ASN A N 1
ATOM 2637 C CA . ASN A 1 343 ? 7.745 4.688 -21.372 1.00 97.75 343 ASN A CA 1
ATOM 2638 C C . ASN A 1 343 ? 7.049 5.423 -20.223 1.00 97.75 343 ASN A C 1
ATOM 2640 O O . ASN A 1 343 ? 6.364 6.414 -20.477 1.00 97.75 343 ASN A O 1
ATOM 2644 N N . GLY A 1 344 ? 7.198 4.918 -18.999 1.00 97.50 344 GLY A N 1
ATOM 2645 C CA . GLY A 1 344 ? 6.684 5.565 -17.790 1.00 97.50 344 GLY A CA 1
ATOM 2646 C C . GLY A 1 344 ? 7.681 6.456 -17.051 1.00 97.50 344 GLY A C 1
ATOM 2647 O O . GLY A 1 344 ? 7.294 7.016 -16.040 1.00 97.50 344 GLY A O 1
ATOM 2648 N N . ASP A 1 345 ? 8.911 6.585 -17.553 1.00 97.56 345 ASP A N 1
ATOM 2649 C CA . ASP A 1 345 ? 9.914 7.551 -17.085 1.00 97.56 345 ASP A CA 1
ATOM 2650 C C . ASP A 1 345 ? 9.898 8.735 -18.059 1.00 97.56 345 ASP A C 1
ATOM 2652 O O . ASP A 1 345 ? 10.584 8.731 -19.091 1.00 97.56 345 ASP A O 1
ATOM 2656 N N . LEU A 1 346 ? 8.987 9.684 -17.831 1.00 96.88 346 LEU A N 1
ATOM 2657 C CA . LEU A 1 346 ? 8.733 10.763 -18.797 1.00 96.88 346 LEU A CA 1
ATOM 2658 C C . LEU A 1 346 ? 9.798 11.858 -18.732 1.00 96.88 346 LEU A C 1
ATOM 2660 O O . LEU A 1 346 ? 9.998 12.576 -19.716 1.00 96.88 346 LEU A O 1
ATOM 2664 N N . ASN A 1 347 ? 10.458 11.989 -17.584 1.00 95.94 347 ASN A N 1
ATOM 2665 C CA . ASN A 1 347 ? 11.432 13.035 -17.305 1.00 95.94 347 ASN A CA 1
ATOM 2666 C C . ASN A 1 347 ? 12.895 12.563 -17.512 1.00 95.94 347 ASN A C 1
ATOM 2668 O O . ASN A 1 347 ? 13.791 13.402 -17.628 1.00 95.94 347 ASN A O 1
ATOM 2672 N N . GLY A 1 348 ? 13.128 11.253 -17.651 1.00 96.38 348 GLY A N 1
ATOM 2673 C CA . GLY A 1 348 ? 14.431 10.639 -17.898 1.00 96.38 348 GLY A CA 1
ATOM 2674 C C . GLY A 1 348 ? 15.312 10.500 -16.654 1.00 96.38 348 GLY A C 1
ATOM 2675 O O . GLY A 1 348 ? 16.538 10.452 -16.800 1.00 96.38 348 GLY A O 1
ATOM 2676 N N . ASP A 1 349 ? 14.735 10.478 -15.452 1.00 94.94 349 ASP A N 1
ATOM 2677 C CA . ASP A 1 349 ? 15.468 10.402 -14.183 1.00 94.94 349 ASP A CA 1
ATOM 2678 C C . ASP A 1 349 ? 15.814 8.967 -13.744 1.00 94.94 349 ASP A C 1
ATOM 2680 O O . ASP A 1 349 ? 16.546 8.769 -12.769 1.00 94.94 349 ASP A O 1
ATOM 2684 N N . GLY A 1 350 ? 15.366 7.954 -14.492 1.00 94.81 350 GLY A N 1
ATOM 2685 C CA . GLY A 1 350 ? 15.592 6.549 -14.167 1.00 94.81 350 GLY A CA 1
ATOM 2686 C C . GLY A 1 350 ? 14.627 6.000 -13.114 1.00 94.81 350 GLY A C 1
ATOM 2687 O O . GLY A 1 350 ? 14.914 4.953 -12.518 1.00 94.81 350 GLY A O 1
ATOM 2688 N N . SER A 1 351 ? 13.500 6.672 -12.895 1.00 94.50 351 SER A N 1
ATOM 2689 C CA . SER A 1 351 ? 12.406 6.301 -12.004 1.00 94.50 351 SER A CA 1
ATOM 2690 C C . SER A 1 351 ? 11.065 6.327 -12.752 1.00 94.50 351 SER A C 1
ATOM 2692 O O . SER A 1 351 ? 10.952 6.840 -13.858 1.00 94.50 351 SER A O 1
ATOM 2694 N N . GLY A 1 352 ? 10.044 5.686 -12.192 1.00 96.38 352 GLY A N 1
ATOM 2695 C CA . GLY A 1 352 ? 8.733 5.493 -12.821 1.00 96.38 352 GLY A CA 1
ATOM 2696 C C . GLY A 1 352 ? 7.616 6.331 -12.220 1.00 96.38 352 GLY A C 1
ATOM 2697 O O . GLY A 1 352 ? 6.459 5.919 -12.293 1.00 96.38 352 GLY A O 1
ATOM 2698 N N . ASN A 1 353 ? 7.933 7.440 -11.555 1.00 94.94 353 ASN A N 1
ATOM 2699 C CA . ASN A 1 353 ? 6.986 8.205 -10.742 1.00 94.94 353 ASN A CA 1
ATOM 2700 C C . ASN A 1 353 ? 5.771 8.678 -11.555 1.00 94.94 353 ASN A C 1
ATOM 2702 O O . ASN A 1 353 ? 4.643 8.640 -11.059 1.00 94.94 353 ASN A O 1
ATOM 2706 N N . GLU A 1 354 ? 5.976 9.024 -12.829 1.00 97.12 354 GLU A N 1
ATOM 2707 C CA . GLU A 1 354 ? 4.910 9.463 -13.739 1.00 97.12 354 GLU A CA 1
ATOM 2708 C C . GLU A 1 354 ? 3.942 8.341 -14.146 1.00 97.12 354 GLU A C 1
ATOM 2710 O O . GLU A 1 354 ? 2.902 8.597 -14.755 1.00 97.12 354 GLU A O 1
ATOM 2715 N N . VAL A 1 355 ? 4.226 7.083 -13.792 1.00 98.06 355 VAL A N 1
ATOM 2716 C CA . VAL A 1 355 ? 3.247 6.001 -13.948 1.00 98.06 355 VAL A CA 1
ATOM 2717 C C . VAL A 1 355 ? 2.035 6.226 -13.045 1.00 98.06 355 VAL A C 1
ATOM 2719 O O . VAL A 1 355 ? 0.928 5.867 -13.438 1.00 98.06 355 VAL A O 1
ATOM 2722 N N . HIS A 1 356 ? 2.204 6.841 -11.870 1.00 98.06 356 HIS A N 1
ATOM 2723 C CA . HIS A 1 356 ? 1.107 7.161 -10.942 1.00 98.06 356 HIS A CA 1
ATOM 2724 C C . HIS A 1 356 ? 0.683 8.631 -11.029 1.00 98.06 356 HIS A C 1
ATOM 2726 O O . HIS A 1 356 ? 0.310 9.241 -10.028 1.00 98.06 356 HIS A O 1
ATOM 2732 N N . THR A 1 357 ? 0.723 9.204 -12.233 1.00 98.12 357 THR A N 1
ATOM 2733 C CA . THR A 1 357 ? 0.157 10.521 -12.549 1.00 98.12 357 THR A CA 1
ATOM 2734 C C . THR A 1 357 ? -0.785 10.420 -13.755 1.00 98.12 357 THR A C 1
ATOM 2736 O O . THR A 1 357 ? -0.985 9.355 -14.346 1.00 98.12 357 THR A O 1
ATOM 2739 N N . LEU A 1 358 ? -1.413 11.537 -14.128 1.00 98.12 358 LEU A N 1
ATOM 2740 C CA . LEU A 1 358 ? -2.251 11.633 -15.330 1.00 98.12 358 LEU A CA 1
ATOM 2741 C C . LEU A 1 358 ? -1.477 12.151 -16.555 1.00 98.12 358 LEU A C 1
ATOM 2743 O O . LEU A 1 358 ? -2.084 12.436 -17.588 1.00 98.12 358 LEU A O 1
ATOM 2747 N N . ASP A 1 359 ? -0.147 12.258 -16.469 1.00 97.81 359 ASP A N 1
ATOM 2748 C CA . ASP A 1 359 ? 0.676 12.916 -17.493 1.00 97.81 359 ASP A CA 1
ATOM 2749 C C . ASP A 1 359 ? 0.718 12.145 -18.818 1.00 97.81 359 ASP A C 1
ATOM 2751 O O . ASP A 1 359 ? 0.899 12.734 -19.887 1.00 97.81 359 ASP A O 1
ATOM 2755 N N . ASN A 1 360 ? 0.521 10.822 -18.776 1.00 97.81 360 ASN A N 1
ATOM 2756 C CA . ASN A 1 360 ? 0.485 9.981 -19.967 1.00 97.81 360 ASN A CA 1
ATOM 2757 C C . ASN A 1 360 ? -0.844 9.212 -20.090 1.00 97.81 360 ASN A C 1
ATOM 2759 O O . ASN A 1 360 ? -1.000 8.143 -19.490 1.00 97.81 360 ASN A O 1
ATOM 2763 N N . PRO A 1 361 ? -1.772 9.647 -20.963 1.00 97.50 361 PRO A N 1
ATOM 2764 C CA . PRO A 1 361 ? -3.078 9.001 -21.101 1.00 97.50 361 PRO A CA 1
ATOM 2765 C C . PRO A 1 361 ? -2.997 7.552 -21.610 1.00 97.50 361 PRO A C 1
ATOM 2767 O O . PRO A 1 361 ? -3.900 6.758 -21.354 1.00 97.50 361 PRO A O 1
ATOM 2770 N N . ASN A 1 362 ? -1.917 7.158 -22.300 1.00 97.88 362 ASN A N 1
ATOM 2771 C CA . ASN A 1 362 ? -1.731 5.767 -22.730 1.00 97.88 362 ASN A CA 1
ATOM 2772 C C . ASN A 1 362 ? -1.385 4.829 -21.564 1.00 97.88 362 ASN A C 1
ATOM 2774 O O . ASN A 1 362 ? -1.668 3.628 -21.648 1.00 97.88 362 ASN A O 1
ATOM 2778 N N . ILE A 1 363 ? -0.752 5.360 -20.514 1.00 98.62 363 ILE A N 1
ATOM 2779 C CA . ILE A 1 363 ? -0.481 4.653 -19.259 1.00 98.62 363 ILE A CA 1
ATOM 2780 C C . ILE A 1 363 ? -1.775 4.564 -18.453 1.00 98.62 363 ILE A C 1
ATOM 2782 O O . ILE A 1 363 ? -2.198 3.453 -18.126 1.00 98.62 363 ILE A O 1
ATOM 2786 N N . THR A 1 364 ? -2.469 5.691 -18.260 1.00 98.69 364 THR A N 1
ATOM 2787 C CA . THR A 1 364 ? -3.754 5.736 -17.545 1.00 98.69 364 THR A CA 1
ATOM 2788 C C . THR A 1 364 ? -4.772 4.768 -18.152 1.00 98.69 364 THR A C 1
ATOM 2790 O O . THR A 1 364 ? -5.364 3.967 -17.436 1.00 98.69 364 THR A O 1
ATOM 2793 N N . ALA A 1 365 ? -4.906 4.717 -19.484 1.00 98.69 365 ALA A N 1
ATOM 2794 C CA . ALA A 1 365 ? -5.833 3.796 -20.151 1.00 98.69 365 ALA A CA 1
ATOM 2795 C C . ALA A 1 365 ? -5.520 2.303 -19.902 1.00 98.69 365 ALA A C 1
ATOM 2797 O O . ALA A 1 365 ? -6.426 1.462 -19.897 1.00 98.69 365 ALA A O 1
ATOM 2798 N N . ARG A 1 366 ? -4.243 1.947 -19.698 1.00 98.75 366 ARG A N 1
ATOM 2799 C CA . ARG A 1 366 ? -3.823 0.572 -19.369 1.00 98.75 366 ARG A CA 1
ATOM 2800 C C . ARG A 1 366 ? -4.077 0.237 -17.910 1.00 98.75 366 ARG A C 1
ATOM 2802 O O . ARG A 1 366 ? -4.523 -0.871 -17.623 1.00 98.75 366 ARG A O 1
ATOM 2809 N N . GLN A 1 367 ? -3.842 1.188 -17.015 1.00 98.81 367 GLN A N 1
ATOM 2810 C CA . GLN A 1 367 ? -4.199 1.059 -15.605 1.00 98.81 367 GLN A CA 1
ATOM 2811 C C . GLN A 1 367 ? -5.711 0.903 -15.441 1.00 98.81 367 GLN A C 1
ATOM 2813 O O . GLN A 1 367 ? -6.153 -0.033 -14.790 1.00 98.81 367 GLN A O 1
ATOM 2818 N N . GLU A 1 368 ? -6.520 1.705 -16.135 1.00 98.88 368 GLU A N 1
ATOM 2819 C CA . GLU A 1 368 ? -7.976 1.528 -16.179 1.00 98.88 368 GLU A CA 1
ATOM 2820 C C . GLU A 1 368 ? -8.382 0.149 -16.715 1.00 98.88 368 GLU A C 1
ATOM 2822 O O . GLU A 1 368 ? -9.304 -0.479 -16.199 1.00 98.88 368 GLU A O 1
ATOM 2827 N N . ALA A 1 369 ? -7.706 -0.358 -17.753 1.00 98.88 369 ALA A N 1
ATOM 2828 C CA . ALA A 1 369 ? -7.963 -1.705 -18.258 1.00 98.88 369 ALA A CA 1
ATOM 2829 C C . ALA A 1 369 ? -7.631 -2.786 -17.218 1.00 98.88 369 ALA A C 1
ATOM 2831 O O . ALA A 1 369 ? -8.379 -3.756 -17.097 1.00 98.88 369 ALA A O 1
ATOM 2832 N N . TYR A 1 370 ? -6.545 -2.605 -16.464 1.00 98.88 370 TYR A N 1
ATOM 2833 C CA . TYR A 1 370 ? -6.168 -3.483 -15.361 1.00 98.88 370 TYR A CA 1
ATOM 2834 C C . TYR A 1 370 ? -7.212 -3.437 -14.241 1.00 98.88 370 TYR A C 1
ATOM 2836 O O . TYR A 1 370 ? -7.717 -4.483 -13.840 1.00 98.88 370 TYR A O 1
ATOM 2844 N N . VAL A 1 371 ? -7.630 -2.240 -13.826 1.00 98.88 371 VAL A N 1
ATOM 2845 C CA . VAL A 1 371 ? -8.668 -2.041 -12.807 1.00 98.88 371 VAL A CA 1
ATOM 2846 C C . VAL A 1 371 ? -9.997 -2.670 -13.236 1.00 98.88 371 VAL A C 1
ATOM 2848 O O . VAL A 1 371 ? -10.599 -3.398 -12.451 1.00 98.88 371 VAL A O 1
ATOM 2851 N N . ARG A 1 372 ? -10.427 -2.508 -14.500 1.00 98.81 372 ARG A N 1
ATOM 2852 C CA . ARG A 1 372 ? -11.611 -3.221 -15.029 1.00 98.81 372 ARG A CA 1
ATOM 2853 C C . ARG A 1 372 ? -11.464 -4.727 -14.903 1.00 98.81 372 ARG A C 1
ATOM 2855 O O . ARG A 1 372 ? -12.395 -5.390 -14.463 1.00 98.81 372 ARG A O 1
ATOM 2862 N N . LYS A 1 373 ? -10.299 -5.265 -15.275 1.00 98.81 373 LYS A N 1
ATOM 2863 C CA . LYS A 1 373 ? -10.037 -6.702 -15.198 1.00 98.81 373 LYS A CA 1
ATOM 2864 C C . LYS A 1 373 ? -10.062 -7.205 -13.751 1.00 98.81 373 LYS A C 1
ATOM 2866 O O . LYS A 1 373 ? -10.599 -8.288 -13.530 1.00 98.81 373 LYS A O 1
ATOM 2871 N N . VAL A 1 374 ? -9.543 -6.442 -12.785 1.00 98.81 374 VAL A N 1
ATOM 2872 C CA . VAL A 1 374 ? -9.659 -6.748 -11.348 1.00 98.81 374 VAL A CA 1
ATOM 2873 C C . VAL A 1 374 ? -11.129 -6.768 -10.927 1.00 98.81 374 VAL A C 1
ATOM 2875 O O . VAL A 1 374 ? -11.593 -7.796 -10.441 1.00 98.81 374 VAL A O 1
ATOM 2878 N N . ILE A 1 375 ? -11.887 -5.701 -11.199 1.00 98.69 375 ILE A N 1
ATOM 2879 C CA . ILE A 1 375 ? -13.311 -5.602 -10.832 1.00 98.69 375 ILE A CA 1
ATOM 2880 C C . ILE A 1 375 ? -14.129 -6.732 -11.473 1.00 98.69 375 ILE A C 1
ATOM 2882 O O . ILE A 1 375 ? -14.920 -7.380 -10.800 1.00 98.69 375 ILE A O 1
ATOM 2886 N N . ASP A 1 376 ? -13.908 -7.057 -12.747 1.00 98.44 376 ASP A N 1
ATOM 2887 C CA . ASP A 1 376 ? -14.604 -8.173 -13.407 1.00 98.44 376 ASP A CA 1
ATOM 2888 C C . ASP A 1 376 ? -14.221 -9.550 -12.836 1.00 98.44 376 ASP A C 1
ATOM 2890 O O . ASP A 1 376 ? -14.927 -10.533 -13.056 1.00 98.44 376 ASP A O 1
ATOM 2894 N N . THR A 1 377 ? -13.094 -9.639 -12.127 1.00 98.62 377 THR A N 1
ATOM 2895 C CA . THR A 1 377 ? -12.595 -10.878 -11.519 1.00 98.62 377 THR A CA 1
ATOM 2896 C C . THR A 1 377 ? -13.158 -11.109 -10.118 1.00 98.62 377 THR A C 1
ATOM 2898 O O . THR A 1 377 ? -13.285 -12.268 -9.719 1.00 98.62 377 THR A O 1
ATOM 2901 N N . VAL A 1 378 ? -13.463 -10.050 -9.362 1.00 98.12 378 VAL A N 1
ATOM 2902 C CA . VAL A 1 378 ? -13.794 -10.142 -7.923 1.00 98.12 378 VAL A CA 1
ATOM 2903 C C . VAL A 1 378 ? -15.000 -9.312 -7.486 1.00 98.12 378 VAL A C 1
ATOM 2905 O O . VAL A 1 378 ? -15.483 -9.513 -6.382 1.00 98.12 378 VAL A O 1
ATOM 2908 N N . GLY A 1 379 ? -15.516 -8.413 -8.323 1.00 96.94 379 GLY A N 1
ATOM 2909 C CA . GLY A 1 379 ? -16.592 -7.478 -7.976 1.00 96.94 379 GLY A CA 1
ATOM 2910 C C . GLY A 1 379 ? -17.978 -8.116 -7.828 1.00 96.94 379 GLY A C 1
ATOM 2911 O O . GLY A 1 379 ? -18.958 -7.415 -7.610 1.00 96.94 379 GLY A O 1
ATOM 2912 N N . ASP A 1 380 ? -18.101 -9.437 -7.974 1.00 95.88 380 ASP A N 1
ATOM 2913 C CA . ASP A 1 380 ? -19.275 -10.211 -7.553 1.00 95.88 380 ASP A CA 1
ATOM 2914 C C . ASP A 1 380 ? -19.168 -10.731 -6.105 1.00 95.88 380 ASP A C 1
ATOM 2916 O O . ASP A 1 380 ? -20.120 -11.330 -5.598 1.00 95.88 380 ASP A O 1
ATOM 2920 N N . LEU A 1 381 ? -18.018 -10.544 -5.450 1.00 96.19 381 LEU A N 1
ATOM 2921 C CA . LEU A 1 381 ? -17.719 -11.055 -4.116 1.00 96.19 381 LEU A CA 1
ATOM 2922 C C . LEU A 1 381 ? -17.894 -9.959 -3.064 1.00 96.19 381 LEU A C 1
ATOM 2924 O O . LEU A 1 381 ? -17.177 -8.971 -3.054 1.00 96.19 381 LEU A O 1
ATOM 2928 N N . ASP A 1 382 ? -18.784 -10.215 -2.114 1.00 94.50 382 ASP A N 1
ATOM 2929 C CA . ASP A 1 382 ? -19.173 -9.278 -1.055 1.00 94.50 382 ASP A CA 1
ATOM 2930 C C . ASP A 1 382 ? -18.071 -8.925 -0.041 1.00 94.50 382 ASP A C 1
ATOM 2932 O O . ASP A 1 382 ? -18.197 -7.958 0.703 1.00 94.50 382 ASP A O 1
ATOM 2936 N N . ASN A 1 383 ? -16.985 -9.693 0.015 1.00 97.19 383 ASN A N 1
ATOM 2937 C CA . ASN A 1 383 ? -15.909 -9.498 0.980 1.00 97.19 383 ASN A CA 1
ATOM 2938 C C . ASN A 1 383 ? -14.772 -8.611 0.442 1.00 97.19 383 ASN A C 1
ATOM 2940 O O . ASN A 1 383 ? -13.648 -8.704 0.933 1.00 97.19 383 ASN A O 1
ATOM 2944 N N . VAL A 1 384 ? -15.040 -7.777 -0.565 1.00 98.00 384 VAL A N 1
ATOM 2945 C CA . VAL A 1 384 ? -14.043 -6.934 -1.240 1.00 98.00 384 VAL A CA 1
ATOM 2946 C C . VAL A 1 384 ? -14.126 -5.478 -0.779 1.00 98.00 384 VAL A C 1
ATOM 2948 O O . VAL A 1 384 ? -15.202 -4.903 -0.634 1.00 98.00 384 VAL A O 1
ATOM 2951 N N . LEU A 1 385 ? -12.958 -4.871 -0.584 1.00 98.62 385 LEU A N 1
ATOM 2952 C CA . LEU A 1 385 ? -12.730 -3.429 -0.614 1.00 98.62 385 LEU A CA 1
ATOM 2953 C C . LEU A 1 385 ? -11.649 -3.172 -1.672 1.00 98.62 385 LEU A C 1
ATOM 2955 O O . LEU A 1 385 ? -10.782 -4.022 -1.877 1.00 98.62 385 LEU A O 1
ATOM 2959 N N . TYR A 1 386 ? -11.654 -2.012 -2.322 1.00 98.81 386 TYR A N 1
ATOM 2960 C CA . TYR A 1 386 ? -10.531 -1.600 -3.171 1.00 98.81 386 TYR A CA 1
ATOM 2961 C C . TYR A 1 386 ? -9.662 -0.593 -2.443 1.00 98.81 386 TYR A C 1
ATOM 2963 O O . TYR A 1 386 ? -10.170 0.279 -1.746 1.00 98.81 386 TYR A O 1
ATOM 2971 N N . GLU A 1 387 ? -8.361 -0.673 -2.666 1.00 98.69 387 GLU A N 1
ATOM 2972 C CA . GLU A 1 387 ? -7.379 0.304 -2.223 1.00 98.69 387 GLU A CA 1
ATOM 2973 C C . GLU A 1 387 ? -6.605 0.786 -3.445 1.00 98.69 387 GLU A C 1
ATOM 2975 O O . GLU A 1 387 ? -6.029 -0.025 -4.171 1.00 98.69 387 GLU A O 1
ATOM 2980 N N . ILE A 1 388 ? -6.603 2.098 -3.699 1.00 98.81 388 ILE A N 1
ATOM 2981 C CA . ILE A 1 388 ? -5.992 2.627 -4.921 1.00 98.81 388 ILE A CA 1
ATOM 2982 C C . ILE A 1 388 ? -4.495 2.360 -4.948 1.00 98.81 388 ILE A C 1
ATOM 2984 O O . ILE A 1 388 ? -4.015 1.684 -5.853 1.00 98.81 388 ILE A O 1
ATOM 2988 N N . SER A 1 389 ? -3.745 2.878 -3.982 1.00 98.19 389 SER A N 1
ATOM 2989 C CA . SER A 1 389 ? -2.306 2.686 -3.977 1.00 98.19 389 SER A CA 1
ATOM 2990 C C . SER A 1 389 ? -1.732 2.756 -2.585 1.00 98.19 389 SER A C 1
ATOM 2992 O O . SER A 1 389 ? -1.949 3.745 -1.899 1.00 98.19 389 SER A O 1
ATOM 2994 N N . ASN A 1 390 ? -0.852 1.811 -2.268 1.00 97.31 390 ASN A N 1
ATOM 2995 C CA . ASN A 1 390 ? 0.077 1.982 -1.162 1.00 97.31 390 ASN A CA 1
ATOM 2996 C C . ASN A 1 390 ? 1.098 3.064 -1.512 1.00 97.31 390 ASN A C 1
ATOM 2998 O O . ASN A 1 390 ? 1.820 2.904 -2.498 1.00 97.31 390 ASN A O 1
ATOM 3002 N N . GLU A 1 391 ? 1.169 4.139 -0.731 1.00 94.31 391 GLU A N 1
ATOM 3003 C CA . GLU A 1 391 ? 2.317 5.051 -0.709 1.00 94.31 391 GLU A CA 1
ATOM 3004 C C . GLU A 1 391 ? 2.755 5.553 -2.083 1.00 94.31 391 GLU A C 1
ATOM 3006 O O . GLU A 1 391 ? 3.931 5.528 -2.410 1.00 94.31 391 GLU A O 1
ATOM 3011 N N . SER A 1 392 ? 1.832 5.989 -2.936 1.00 95.56 392 SER A N 1
ATOM 3012 C CA . SER A 1 392 ? 2.248 6.730 -4.133 1.00 95.56 392 SER A CA 1
ATOM 3013 C C . SER A 1 392 ? 2.801 8.108 -3.766 1.00 95.56 392 SER A C 1
ATOM 3015 O O . SER A 1 392 ? 2.516 8.633 -2.694 1.00 95.56 392 SER A O 1
ATOM 3017 N N . ASP A 1 393 ? 3.588 8.699 -4.659 1.00 91.75 393 ASP A N 1
ATOM 3018 C CA . ASP A 1 393 ? 4.278 9.972 -4.432 1.00 91.75 393 ASP A CA 1
ATOM 3019 C C . ASP A 1 393 ? 3.343 11.188 -4.388 1.00 91.75 393 ASP A C 1
ATOM 3021 O O . ASP A 1 393 ? 2.205 11.133 -4.856 1.00 91.75 393 ASP A O 1
ATOM 3025 N N . GLY A 1 394 ? 3.845 12.319 -3.875 1.00 90.94 394 GLY A N 1
ATOM 3026 C CA . GLY A 1 394 ? 3.108 13.581 -3.702 1.00 90.94 394 GLY A CA 1
ATOM 3027 C C . GLY A 1 394 ? 2.297 14.049 -4.917 1.00 90.94 394 GLY A C 1
ATOM 3028 O O . GLY A 1 394 ? 1.194 14.567 -4.758 1.00 90.94 394 GLY A O 1
ATOM 3029 N N . ASN A 1 395 ? 2.791 13.805 -6.132 1.00 92.31 395 ASN A N 1
ATOM 3030 C CA . ASN A 1 395 ? 2.126 14.207 -7.378 1.00 92.31 395 ASN A CA 1
ATOM 3031 C C . ASN A 1 395 ? 1.011 13.243 -7.833 1.00 92.31 395 ASN A C 1
ATOM 3033 O O . ASN A 1 395 ? 0.389 13.466 -8.868 1.00 92.31 395 ASN A O 1
ATOM 3037 N N . SER A 1 396 ? 0.740 12.174 -7.079 1.00 97.06 396 SER A N 1
ATOM 3038 C CA . SER A 1 396 ? -0.231 11.138 -7.455 1.00 97.06 396 SER A CA 1
ATOM 3039 C C . SER A 1 396 ? -1.680 11.451 -7.085 1.00 97.06 396 SER A C 1
ATOM 3041 O O . SER A 1 396 ? -2.572 10.706 -7.480 1.00 97.06 396 SER A O 1
ATOM 3043 N N . ALA A 1 397 ? -1.946 12.524 -6.333 1.00 97.06 397 ALA A N 1
ATOM 3044 C CA . ALA A 1 397 ? -3.271 12.799 -5.768 1.00 97.06 397 ALA A CA 1
ATOM 3045 C C . ALA A 1 397 ? -4.391 12.816 -6.827 1.00 97.06 397 ALA A C 1
ATOM 3047 O O . ALA A 1 397 ? -5.358 12.062 -6.708 1.00 97.06 397 ALA A O 1
ATOM 3048 N N . ASP A 1 398 ? -4.225 13.597 -7.900 1.00 97.69 398 ASP A N 1
ATOM 3049 C CA . ASP A 1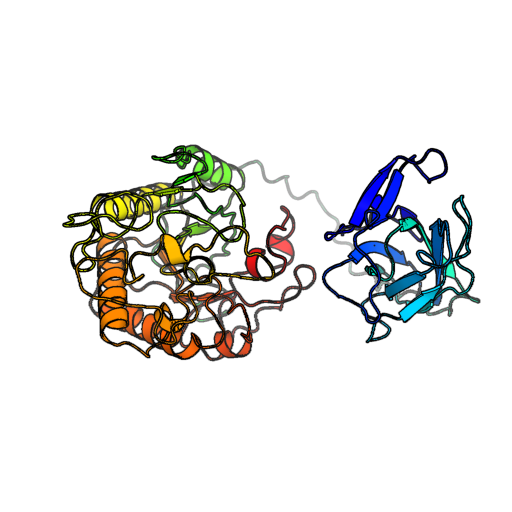 398 ? -5.216 13.696 -8.981 1.00 97.69 398 ASP A CA 1
ATOM 3050 C C . ASP A 1 398 ? -5.423 12.356 -9.697 1.00 97.69 398 ASP A C 1
ATOM 3052 O O . ASP A 1 398 ? -6.548 11.986 -10.041 1.00 97.69 398 ASP A O 1
ATOM 3056 N N . TRP A 1 399 ? -4.347 11.588 -9.880 1.00 98.75 399 TRP A N 1
ATOM 3057 C CA . TRP A 1 399 ? -4.415 10.247 -10.452 1.00 98.75 399 TRP A CA 1
ATOM 3058 C C . TRP A 1 399 ? -5.161 9.272 -9.534 1.00 98.75 399 TRP A C 1
ATOM 3060 O O . TRP A 1 399 ? -6.013 8.519 -10.008 1.00 98.75 399 TRP A O 1
ATOM 3070 N N . GLN A 1 400 ? -4.932 9.323 -8.220 1.00 98.75 400 GLN A N 1
ATOM 3071 C CA . GLN A 1 400 ? -5.671 8.493 -7.272 1.00 98.75 400 GLN A CA 1
ATOM 3072 C C . GLN A 1 400 ? -7.159 8.865 -7.250 1.00 98.75 400 GLN A C 1
ATOM 3074 O O . GLN A 1 400 ? -8.012 7.980 -7.286 1.00 98.75 400 GLN A O 1
ATOM 3079 N N . TYR A 1 401 ? -7.495 10.158 -7.282 1.00 98.69 401 TYR A N 1
ATOM 3080 C CA . TYR A 1 401 ? -8.885 10.629 -7.352 1.00 98.69 401 TYR A CA 1
ATOM 3081 C C . TYR A 1 401 ? -9.579 10.196 -8.647 1.00 98.69 401 TYR A C 1
ATOM 3083 O O . TYR A 1 401 ? -10.749 9.789 -8.626 1.00 98.69 401 TYR A O 1
ATOM 3091 N N . HIS A 1 402 ? -8.852 10.238 -9.767 1.00 98.81 402 HIS A N 1
ATOM 3092 C CA . HIS A 1 402 ? -9.304 9.691 -11.043 1.00 98.81 402 HIS A CA 1
ATOM 3093 C C . HIS A 1 402 ? -9.602 8.195 -10.926 1.00 98.81 402 HIS A C 1
ATOM 3095 O O . HIS A 1 402 ? -10.694 7.768 -11.296 1.00 98.81 402 HIS A O 1
ATOM 3101 N N . MET A 1 403 ? -8.700 7.406 -10.334 1.00 98.88 403 MET A N 1
ATOM 3102 C CA . MET A 1 403 ? -8.906 5.965 -10.151 1.00 98.88 403 MET A CA 1
ATOM 3103 C C . MET A 1 403 ? -10.092 5.648 -9.230 1.00 98.88 403 MET A C 1
ATOM 3105 O O . MET A 1 403 ? -10.879 4.762 -9.559 1.00 98.88 403 MET A O 1
ATOM 3109 N N . ILE A 1 404 ? -10.302 6.399 -8.141 1.00 98.88 404 ILE A N 1
ATOM 3110 C CA . ILE A 1 404 ? -11.498 6.247 -7.285 1.00 98.88 404 ILE A CA 1
ATOM 3111 C C . ILE A 1 404 ? -12.768 6.479 -8.104 1.00 98.88 404 ILE A C 1
ATOM 3113 O O . ILE A 1 404 ? -13.706 5.682 -8.063 1.00 98.88 404 ILE A O 1
ATOM 3117 N N . THR A 1 405 ? -12.792 7.571 -8.870 1.00 98.75 405 THR A N 1
ATOM 3118 C CA . THR A 1 405 ? -13.930 7.930 -9.721 1.00 98.75 405 THR A CA 1
ATOM 3119 C C . THR A 1 405 ? -14.178 6.864 -10.785 1.00 98.75 405 THR A C 1
ATOM 3121 O O . THR A 1 405 ? -15.323 6.484 -11.027 1.00 98.75 405 THR A O 1
ATOM 3124 N N . PHE A 1 406 ? -13.113 6.337 -11.383 1.00 98.81 406 PHE A N 1
ATOM 3125 C CA . PHE A 1 406 ? -13.181 5.289 -12.387 1.00 98.81 406 PHE A CA 1
ATOM 3126 C C . PHE A 1 406 ? -13.740 3.975 -11.822 1.00 98.81 406 PHE A C 1
ATOM 3128 O O . PHE A 1 406 ? -14.667 3.413 -12.407 1.00 98.81 406 PHE A O 1
ATOM 3135 N N . VAL A 1 407 ? -13.236 3.509 -10.671 1.00 98.75 407 VAL A N 1
ATOM 3136 C CA . VAL A 1 407 ? -13.746 2.306 -9.983 1.00 98.75 407 VAL A CA 1
ATOM 3137 C C . VAL A 1 407 ? -15.237 2.471 -9.684 1.00 98.75 407 VAL A C 1
ATOM 3139 O O . VAL A 1 407 ? -16.039 1.626 -10.082 1.00 98.75 407 VAL A O 1
ATOM 3142 N N . ARG A 1 408 ? -15.623 3.608 -9.089 1.00 98.06 408 ARG A N 1
ATOM 3143 C CA . ARG A 1 408 ? -17.018 3.966 -8.781 1.00 98.06 408 ARG A CA 1
ATOM 3144 C C . ARG A 1 408 ? -17.916 3.884 -10.018 1.00 98.06 408 ARG A C 1
ATOM 3146 O O . ARG A 1 408 ? -18.985 3.282 -9.975 1.00 98.06 408 ARG A O 1
ATOM 3153 N N . GLN A 1 409 ? -17.488 4.493 -11.125 1.00 98.00 409 GLN A N 1
ATOM 3154 C CA . GLN A 1 409 ? -18.245 4.515 -12.379 1.00 98.00 409 GLN A CA 1
ATOM 3155 C C . GLN A 1 409 ? -18.359 3.127 -13.009 1.00 98.00 409 GLN A C 1
ATOM 3157 O O . GLN A 1 409 ? -19.424 2.773 -13.518 1.00 98.00 409 GLN A O 1
ATOM 3162 N N . TYR A 1 410 ? -17.286 2.335 -12.978 1.00 98.06 410 TYR A N 1
ATOM 3163 C CA . TYR A 1 410 ? -17.302 0.996 -13.552 1.00 98.06 410 TYR A CA 1
ATOM 3164 C C . TYR A 1 410 ? -18.207 0.055 -12.745 1.00 98.06 410 TYR A C 1
ATOM 3166 O O . TYR A 1 410 ? -19.053 -0.622 -13.340 1.00 98.06 410 TYR A O 1
ATOM 3174 N N . GLU A 1 411 ? -18.111 0.073 -11.408 1.00 96.25 411 GLU A N 1
ATOM 3175 C CA . GLU A 1 411 ? -18.972 -0.716 -10.512 1.00 96.25 411 GLU A CA 1
ATOM 3176 C C . GLU A 1 411 ? -20.435 -0.265 -10.500 1.00 96.25 411 GLU A C 1
ATOM 3178 O O . GLU A 1 411 ? -21.315 -1.094 -10.290 1.00 96.25 411 GLU A O 1
ATOM 3183 N N . ALA A 1 412 ? -20.745 0.999 -10.812 1.00 95.50 412 ALA A N 1
ATOM 3184 C CA . ALA A 1 412 ? -22.133 1.469 -10.893 1.00 95.50 412 ALA A CA 1
ATOM 3185 C C . ALA A 1 412 ? -22.990 0.682 -11.907 1.00 95.50 412 ALA A C 1
ATOM 3187 O O . ALA A 1 412 ? -24.213 0.641 -11.786 1.00 95.50 412 ALA A O 1
ATOM 3188 N N . SER A 1 413 ? -22.353 0.049 -12.898 1.00 89.94 413 SER A N 1
ATOM 3189 C CA . SER A 1 413 ? -23.003 -0.829 -13.882 1.00 89.94 413 SER A CA 1
ATOM 3190 C C . SER A 1 413 ? -23.045 -2.313 -13.482 1.00 89.94 413 SER A C 1
ATOM 3192 O O . SER A 1 413 ? -23.526 -3.146 -14.253 1.00 89.94 413 SER A O 1
ATOM 3194 N N . LYS A 1 414 ? -22.509 -2.663 -12.308 1.00 92.19 414 LYS A N 1
ATOM 3195 C CA . LYS A 1 414 ? -22.338 -4.035 -11.812 1.00 92.19 414 LYS A CA 1
ATOM 3196 C C . LYS A 1 414 ? -23.347 -4.346 -10.701 1.00 92.19 414 LYS A C 1
ATOM 3198 O O . LYS A 1 414 ? -24.157 -3.510 -10.312 1.00 92.19 414 LYS A O 1
ATOM 3203 N N . GLY A 1 415 ? -23.337 -5.596 -10.235 1.00 85.81 415 GLY A N 1
ATOM 3204 C CA . GLY A 1 415 ? -24.288 -6.090 -9.233 1.00 85.81 415 GLY A CA 1
ATOM 3205 C C . GLY A 1 415 ? -23.974 -5.682 -7.791 1.00 85.81 415 GLY A C 1
ATOM 3206 O O . GLY A 1 415 ? -24.873 -5.712 -6.957 1.00 85.81 415 GLY A O 1
ATOM 3207 N N . GLN A 1 416 ? -22.726 -5.312 -7.496 1.00 89.88 416 GLN A N 1
ATOM 3208 C CA . GLN A 1 416 ? -22.273 -4.875 -6.176 1.00 89.88 416 GLN A CA 1
ATOM 3209 C C . GLN A 1 416 ? -21.410 -3.619 -6.315 1.00 89.88 416 GLN A C 1
ATOM 3211 O O . GLN A 1 416 ? -20.817 -3.379 -7.367 1.00 89.88 416 GLN A O 1
ATOM 3216 N N . GLN A 1 417 ? -21.388 -2.819 -5.253 1.00 94.25 417 GLN A N 1
ATOM 3217 C CA . GLN A 1 417 ? -20.524 -1.652 -5.109 1.00 94.25 417 GLN A CA 1
ATOM 3218 C C . GLN A 1 417 ? -19.767 -1.811 -3.800 1.00 94.25 417 GLN A C 1
ATOM 3220 O O . GLN A 1 417 ? -20.392 -2.047 -2.763 1.00 94.25 417 GLN A O 1
ATOM 3225 N N . HIS A 1 418 ? -18.449 -1.688 -3.865 1.00 97.81 418 HIS A N 1
ATOM 3226 C CA . HIS A 1 418 ? -17.568 -1.920 -2.729 1.00 97.81 418 HIS A CA 1
ATOM 3227 C C . HIS A 1 418 ? -16.972 -0.609 -2.210 1.00 97.81 418 HIS A C 1
ATOM 3229 O O . HIS A 1 418 ? -16.857 0.359 -2.970 1.00 97.81 418 HIS A O 1
ATOM 3235 N N . PRO A 1 419 ? -16.546 -0.556 -0.934 1.00 98.31 419 PRO A N 1
ATOM 3236 C CA . PRO A 1 419 ? -15.790 0.579 -0.427 1.00 98.31 419 PRO A CA 1
ATOM 3237 C C . PRO A 1 419 ? -14.483 0.772 -1.194 1.00 98.31 419 PRO A C 1
ATOM 3239 O O . PRO A 1 419 ? -13.721 -0.176 -1.404 1.00 98.31 419 PRO A O 1
ATOM 3242 N N . ILE A 1 420 ? -14.198 2.020 -1.549 1.00 98.81 420 ILE A N 1
ATOM 3243 C CA . ILE A 1 420 ? -12.977 2.420 -2.245 1.00 98.81 420 ILE A CA 1
ATOM 3244 C C . ILE A 1 420 ? -12.119 3.242 -1.289 1.00 98.81 420 ILE A C 1
ATOM 3246 O O . ILE A 1 420 ? -12.587 4.220 -0.708 1.00 98.81 420 ILE A O 1
ATOM 3250 N N . GLY A 1 421 ? -10.867 2.837 -1.135 1.00 98.50 421 GLY A N 1
ATOM 3251 C CA . GLY A 1 421 ? -9.919 3.387 -0.183 1.00 98.50 421 GLY A CA 1
ATOM 3252 C C . GLY A 1 421 ? -8.770 4.125 -0.828 1.00 98.50 421 GLY A C 1
ATOM 3253 O O . GLY A 1 421 ? -8.285 3.732 -1.891 1.00 98.50 421 GLY A O 1
ATOM 3254 N N . MET A 1 422 ? -8.292 5.151 -0.135 1.00 98.25 422 MET A N 1
ATOM 3255 C CA . MET A 1 422 ? -7.051 5.846 -0.455 1.00 98.25 422 MET A CA 1
ATOM 3256 C C . MET A 1 422 ? -6.147 5.846 0.776 1.00 98.25 422 MET A C 1
ATOM 3258 O O . MET A 1 422 ? -6.541 6.322 1.841 1.00 98.25 422 MET A O 1
ATOM 3262 N N . THR A 1 423 ? -4.949 5.288 0.647 1.00 96.75 423 THR A N 1
ATOM 3263 C CA . THR A 1 423 ? -3.980 5.192 1.745 1.00 96.75 423 THR A CA 1
ATOM 3264 C C . THR A 1 423 ? -2.870 6.229 1.582 1.00 96.75 423 THR A C 1
ATOM 3266 O O . THR A 1 423 ? -2.873 6.998 0.616 1.00 96.75 423 THR A O 1
ATOM 3269 N N . ALA A 1 424 ? -1.998 6.342 2.587 1.00 93.81 424 ALA A N 1
ATOM 3270 C CA . ALA A 1 424 ? -1.050 7.443 2.711 1.00 93.81 424 ALA A CA 1
ATOM 3271 C C . ALA A 1 424 ? -0.228 7.679 1.436 1.00 93.81 424 ALA A C 1
ATOM 3273 O O . ALA A 1 424 ? 0.151 6.747 0.733 1.00 93.81 424 ALA A O 1
ATOM 3274 N N . ILE A 1 425 ? 0.064 8.950 1.151 1.00 92.25 425 ILE A N 1
ATOM 3275 C CA . ILE A 1 425 ? 0.946 9.369 0.058 1.00 92.25 425 ILE A CA 1
ATOM 3276 C C . ILE A 1 425 ? 2.360 9.534 0.618 1.00 92.25 425 ILE A C 1
ATOM 3278 O O . ILE A 1 425 ? 2.578 10.326 1.538 1.00 92.25 425 ILE A O 1
ATOM 3282 N N . TYR A 1 426 ? 3.328 8.826 0.037 1.00 88.19 426 TYR A N 1
ATOM 3283 C CA . TYR A 1 426 ? 4.714 8.840 0.488 1.00 88.19 426 TYR A CA 1
ATOM 3284 C C . TYR A 1 426 ? 5.695 8.591 -0.677 1.00 88.19 426 TYR A C 1
ATOM 3286 O O . TYR A 1 426 ? 5.623 7.560 -1.336 1.00 88.19 426 TYR A O 1
ATOM 3294 N N . PHE A 1 427 ? 6.663 9.475 -0.949 1.00 78.88 427 PHE A N 1
ATOM 3295 C CA . PHE A 1 427 ? 7.035 10.671 -0.176 1.00 78.88 427 PHE A CA 1
ATOM 3296 C C . PHE A 1 427 ? 6.238 11.927 -0.583 1.00 78.88 427 PHE A C 1
ATOM 3298 O O . PHE A 1 427 ? 5.781 12.056 -1.717 1.00 78.88 427 PHE A O 1
ATOM 3305 N N . GLY A 1 428 ? 6.124 12.893 0.335 1.00 76.00 428 GLY A N 1
ATOM 3306 C CA . GLY A 1 428 ? 5.669 14.253 0.013 1.00 76.00 428 GLY A CA 1
ATOM 3307 C C . GLY A 1 428 ? 4.153 14.470 0.008 1.00 76.00 428 GLY A C 1
ATOM 3308 O O . GLY A 1 428 ? 3.691 15.440 -0.588 1.00 76.00 428 GLY A O 1
ATOM 3309 N N . GLY A 1 429 ? 3.386 13.589 0.654 1.00 79.31 429 GLY A N 1
ATOM 3310 C CA . GLY A 1 429 ? 1.940 13.721 0.831 1.00 79.31 429 GLY A CA 1
ATOM 3311 C C . GLY A 1 429 ? 1.514 14.420 2.121 1.00 79.31 429 GLY A C 1
ATOM 3312 O O . GLY A 1 429 ? 2.308 14.638 3.032 1.00 79.31 429 GLY A O 1
ATOM 3313 N N . SER A 1 430 ? 0.223 14.741 2.206 1.00 87.69 430 SER A N 1
ATOM 3314 C CA . SER A 1 430 ? -0.443 15.196 3.429 1.00 87.69 430 SER A CA 1
ATOM 3315 C C . SER A 1 430 ? -1.733 14.411 3.625 1.00 87.69 430 SER A C 1
ATOM 3317 O O . SER A 1 430 ? -2.466 14.194 2.660 1.00 87.69 430 SER A O 1
ATOM 3319 N N . ASP A 1 431 ? -2.059 14.068 4.872 1.00 90.50 431 ASP A N 1
ATOM 3320 C CA . ASP A 1 431 ? -3.320 13.393 5.202 1.00 90.50 431 ASP A CA 1
ATOM 3321 C C . ASP A 1 431 ? -4.555 14.204 4.798 1.00 90.50 431 ASP A C 1
ATOM 3323 O O . ASP A 1 431 ? -5.607 13.625 4.536 1.00 90.50 431 ASP A O 1
ATOM 3327 N N . GLN A 1 432 ? -4.439 15.531 4.663 1.00 92.75 432 GLN A N 1
ATOM 3328 C CA . GLN A 1 432 ? -5.537 16.372 4.181 1.00 92.75 432 GLN A CA 1
ATOM 3329 C C . GLN A 1 432 ? -6.033 15.921 2.797 1.00 92.75 432 GLN A C 1
ATOM 3331 O O . GLN A 1 432 ? -7.237 15.878 2.562 1.00 92.75 432 GLN A O 1
ATOM 3336 N N . VAL A 1 433 ? -5.124 15.480 1.920 1.00 94.44 433 VAL A N 1
ATOM 3337 C CA . VAL A 1 433 ? -5.470 14.935 0.597 1.00 94.44 433 VAL A CA 1
ATOM 3338 C C . VAL A 1 433 ? -6.321 13.667 0.725 1.00 94.44 433 VAL A C 1
ATOM 3340 O O . VAL A 1 433 ? -7.200 13.429 -0.100 1.00 94.44 433 VAL A O 1
ATOM 3343 N N . LEU A 1 434 ? -6.119 12.858 1.765 1.00 95.62 434 LEU A N 1
ATOM 3344 C CA . LEU A 1 434 ? -6.941 11.673 2.014 1.00 95.62 434 LEU A CA 1
ATOM 3345 C C . LEU A 1 434 ? -8.346 12.076 2.476 1.00 95.62 434 LEU A C 1
ATOM 3347 O O . LEU A 1 434 ? -9.340 11.572 1.949 1.00 95.62 434 LEU A O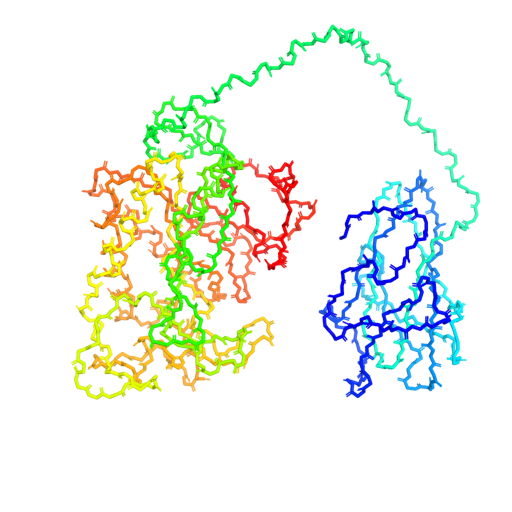 1
ATOM 3351 N N . PHE A 1 435 ? -8.442 13.016 3.419 1.00 95.56 435 PHE A N 1
ATOM 3352 C CA . PHE A 1 435 ? -9.726 13.508 3.931 1.00 95.56 435 PHE A CA 1
ATOM 3353 C C . PHE A 1 435 ? -10.568 14.218 2.862 1.00 95.56 435 PHE A C 1
ATOM 3355 O O . PHE A 1 435 ? -11.793 14.068 2.866 1.00 95.56 435 PHE A O 1
ATOM 3362 N N . ASP A 1 436 ? -9.922 14.926 1.934 1.00 96.12 436 ASP A N 1
ATOM 3363 C CA . ASP A 1 436 ? -10.574 15.623 0.818 1.00 96.12 436 ASP A CA 1
ATOM 3364 C C . ASP A 1 436 ? -10.906 14.694 -0.362 1.00 96.12 436 ASP A C 1
ATOM 3366 O O . ASP A 1 436 ? -11.686 15.057 -1.245 1.00 96.12 436 ASP A O 1
ATOM 3370 N N . SER A 1 437 ? -10.349 13.478 -0.375 1.00 97.75 437 SER A N 1
ATOM 3371 C CA . SER A 1 437 ? -10.536 12.525 -1.468 1.00 97.75 437 SER A CA 1
ATOM 3372 C C . SER A 1 437 ? -11.993 12.063 -1.615 1.00 97.75 437 SER A C 1
ATOM 3374 O O . SER A 1 437 ? -12.762 12.047 -0.646 1.00 97.75 437 SER A O 1
ATOM 3376 N N . PRO A 1 438 ? -12.390 11.573 -2.803 1.00 97.81 438 PRO A N 1
ATOM 3377 C CA . PRO A 1 438 ? -13.679 10.913 -2.991 1.00 97.81 438 PRO A CA 1
ATOM 3378 C C . PRO A 1 438 ? -13.729 9.476 -2.428 1.00 97.81 438 PRO A C 1
ATOM 3380 O O . PRO A 1 438 ? -14.694 8.768 -2.715 1.00 97.81 438 PRO A O 1
ATOM 3383 N N . ALA A 1 439 ? -12.717 9.017 -1.677 1.00 98.38 439 ALA A N 1
ATOM 3384 C CA . ALA A 1 439 ? -12.677 7.676 -1.087 1.00 98.38 439 ALA A CA 1
ATOM 3385 C C . ALA A 1 439 ? -13.709 7.512 0.042 1.00 98.38 439 ALA A C 1
ATOM 3387 O O . ALA A 1 439 ? -14.057 8.477 0.725 1.00 98.38 439 ALA A O 1
ATOM 3388 N N . ASP A 1 440 ? -14.176 6.287 0.263 1.00 98.06 440 ASP A N 1
ATOM 3389 C CA . ASP A 1 440 ? -15.084 5.939 1.366 1.00 98.06 440 ASP A CA 1
ATOM 3390 C C . ASP A 1 440 ? -14.314 5.711 2.671 1.00 98.06 440 ASP A C 1
ATOM 3392 O O . ASP A 1 440 ? -14.800 6.029 3.760 1.00 98.06 440 ASP A O 1
ATOM 3396 N N . TRP A 1 441 ? -13.087 5.198 2.550 1.00 98.31 441 TRP A N 1
ATOM 3397 C CA . TRP A 1 441 ? -12.177 4.984 3.666 1.00 98.31 441 TRP A CA 1
ATOM 3398 C C . TRP A 1 441 ? -10.762 5.446 3.353 1.00 98.31 441 TRP A C 1
ATOM 3400 O O . TRP A 1 441 ? -10.371 5.590 2.194 1.00 98.31 441 TRP A O 1
ATOM 3410 N N . ILE A 1 442 ? -9.999 5.700 4.410 1.00 97.69 442 ILE A N 1
ATOM 3411 C CA . ILE A 1 442 ? -8.612 6.142 4.309 1.00 97.69 442 ILE A CA 1
ATOM 3412 C C . ILE A 1 442 ? -7.729 5.413 5.316 1.00 97.69 442 ILE A C 1
ATOM 3414 O O . ILE A 1 442 ? -8.216 4.975 6.360 1.00 97.69 442 ILE A O 1
ATOM 3418 N N . SER A 1 443 ? -6.433 5.343 5.022 1.00 95.62 443 SER A N 1
ATOM 3419 C CA . SER A 1 443 ? -5.407 5.021 6.019 1.00 95.62 443 SER A CA 1
ATOM 3420 C C . SER A 1 443 ? -4.408 6.175 6.099 1.00 95.62 443 SER A C 1
ATOM 3422 O O . SER A 1 443 ? -3.488 6.229 5.279 1.00 95.62 443 SER A O 1
ATOM 3424 N N . PRO A 1 444 ? -4.610 7.130 7.021 1.00 92.31 444 PRO A N 1
ATOM 3425 C CA . PRO A 1 444 ? -3.728 8.274 7.176 1.00 92.31 444 PRO A CA 1
ATOM 3426 C C . PRO A 1 444 ? -2.410 7.889 7.845 1.00 92.31 444 PRO A C 1
ATOM 3428 O O . PRO A 1 444 ? -2.288 6.835 8.475 1.00 92.31 444 PRO A O 1
ATOM 3431 N N . THR A 1 445 ? -1.434 8.784 7.730 1.00 86.75 445 THR A N 1
ATOM 3432 C CA . THR A 1 445 ? -0.249 8.779 8.587 1.00 86.75 445 THR A CA 1
ATOM 3433 C C . THR A 1 445 ? -0.613 9.230 10.006 1.00 86.75 445 THR A C 1
ATOM 3435 O O . THR A 1 445 ? -1.758 9.580 10.306 1.00 86.75 445 THR A O 1
ATOM 3438 N N . GLY A 1 446 ? 0.353 9.213 10.922 1.00 76.56 446 GLY A N 1
ATOM 3439 C CA . GLY A 1 446 ? 0.133 9.719 12.271 1.00 76.56 446 GLY A CA 1
ATOM 3440 C C . GLY A 1 446 ? 0.968 9.021 13.328 1.00 76.56 446 GLY A C 1
ATOM 3441 O O . GLY A 1 446 ? 1.968 8.364 13.047 1.00 76.56 446 GLY A O 1
ATOM 3442 N N . ASN A 1 447 ? 0.547 9.187 14.578 1.00 76.44 447 ASN A N 1
ATOM 3443 C CA . ASN A 1 447 ? 1.235 8.610 15.718 1.00 76.44 447 ASN A CA 1
ATOM 3444 C C . ASN A 1 447 ? 0.682 7.213 16.023 1.00 76.44 447 ASN A C 1
ATOM 3446 O O . ASN A 1 447 ? -0.453 7.072 16.461 1.00 76.44 447 ASN A O 1
ATOM 3450 N N . TYR A 1 448 ? 1.507 6.178 15.870 1.00 71.81 448 TYR A N 1
ATOM 3451 C CA . TYR A 1 448 ? 1.156 4.802 16.244 1.00 71.81 448 TYR A CA 1
ATOM 3452 C C . TYR A 1 448 ? 0.676 4.651 17.705 1.00 71.81 448 TYR A C 1
ATOM 3454 O O . TYR A 1 448 ? -0.147 3.788 18.006 1.00 71.81 448 TYR A O 1
ATOM 3462 N N . LEU A 1 449 ? 1.191 5.466 18.632 1.00 74.94 449 LEU A N 1
ATOM 3463 C CA . LEU A 1 449 ? 0.814 5.412 20.051 1.00 74.94 449 LEU A CA 1
ATOM 3464 C C . LEU A 1 449 ? -0.435 6.233 20.384 1.00 74.94 449 LEU A C 1
ATOM 3466 O O . LEU A 1 449 ? -1.035 5.995 21.429 1.00 74.94 449 LEU A O 1
ATOM 3470 N N . ASP A 1 450 ? -0.801 7.170 19.516 1.00 76.88 450 ASP A N 1
ATOM 3471 C CA . ASP A 1 450 ? -1.958 8.053 19.663 1.00 76.88 450 ASP A CA 1
ATOM 3472 C C . ASP A 1 450 ? -2.621 8.230 18.288 1.00 76.88 450 ASP A C 1
ATOM 3474 O O . ASP A 1 450 ? -2.485 9.285 17.655 1.00 76.88 450 ASP A O 1
ATOM 3478 N N . PRO A 1 451 ? -3.230 7.156 17.748 1.00 75.81 451 PRO A N 1
ATOM 3479 C CA . PRO A 1 451 ? -3.861 7.214 16.440 1.00 75.81 451 PRO A CA 1
ATOM 3480 C C . PRO A 1 451 ? -5.009 8.226 16.469 1.00 75.81 451 PRO A C 1
ATOM 3482 O O . PRO A 1 451 ? -5.771 8.320 17.432 1.00 75.81 451 PRO A O 1
ATOM 3485 N N . LEU A 1 452 ? -5.147 9.001 15.394 1.00 81.12 452 LEU A N 1
ATOM 3486 C CA . LEU A 1 452 ? -6.179 10.025 15.274 1.00 81.12 452 LEU A CA 1
ATOM 3487 C C . LEU A 1 452 ? -7.587 9.421 15.465 1.00 81.12 452 LEU A C 1
ATOM 3489 O O . LEU A 1 452 ? -8.035 8.540 14.731 1.00 81.12 452 LEU A O 1
ATOM 3493 N N . ALA A 1 453 ? -8.355 9.932 16.420 1.00 82.31 453 ALA A N 1
ATOM 3494 C CA . ALA A 1 453 ? -9.730 9.472 16.578 1.00 82.31 453 ALA A CA 1
ATOM 3495 C C . ALA A 1 453 ? -10.558 9.795 15.317 1.00 82.31 453 ALA A C 1
ATOM 3497 O O . ALA A 1 453 ? -10.677 10.960 14.928 1.00 82.31 453 ALA A O 1
ATOM 3498 N N . ALA A 1 454 ? -11.177 8.781 14.699 1.00 86.44 454 ALA A N 1
ATOM 3499 C CA . ALA A 1 454 ? -12.004 8.968 13.507 1.00 86.44 454 ALA A CA 1
ATOM 3500 C C . ALA A 1 454 ? -13.157 9.934 13.802 1.00 86.44 454 ALA A C 1
ATOM 3502 O O . ALA A 1 454 ? -14.029 9.631 14.611 1.00 86.44 454 ALA A O 1
ATOM 3503 N N . SER A 1 455 ? -13.191 11.102 13.157 1.00 90.75 455 SER A N 1
ATOM 3504 C CA . SER A 1 455 ? -14.225 12.122 13.395 1.00 90.75 455 SER A CA 1
ATOM 3505 C C . SER A 1 455 ? -15.612 11.698 12.894 1.00 90.75 455 SER A C 1
ATOM 3507 O O . SER A 1 455 ? -16.624 12.184 13.405 1.00 90.75 455 SER A O 1
ATOM 3509 N N . GLY A 1 456 ? -15.647 10.768 11.933 1.00 92.31 456 GLY A N 1
ATOM 3510 C CA . GLY A 1 456 ? -16.816 10.404 11.131 1.00 92.31 456 GLY A CA 1
ATOM 3511 C C . GLY A 1 456 ? -16.832 11.058 9.745 1.00 92.31 456 GLY A C 1
ATOM 3512 O O . GLY A 1 456 ? -17.766 10.833 8.989 1.00 92.31 456 GLY A O 1
ATOM 3513 N N . GLN A 1 457 ? -15.818 11.861 9.393 1.00 93.94 457 GLN A N 1
ATOM 3514 C CA . GLN A 1 457 ? -15.668 12.410 8.036 1.00 93.94 457 GLN A CA 1
ATOM 3515 C C . GLN A 1 457 ? -15.339 11.323 7.000 1.00 93.94 457 GLN A C 1
ATOM 3517 O O . GLN A 1 457 ? -15.776 11.408 5.854 1.00 93.94 457 GLN A O 1
ATOM 3522 N N . LYS A 1 458 ? -14.560 10.319 7.414 1.00 96.06 458 LYS A N 1
ATOM 3523 C CA . LYS A 1 458 ? -14.192 9.113 6.667 1.00 96.06 458 LYS A CA 1
ATOM 3524 C C . LYS A 1 458 ? -14.182 7.933 7.633 1.00 96.06 458 LYS A C 1
ATOM 3526 O O . LYS A 1 458 ? -13.919 8.131 8.825 1.00 96.06 458 LYS A O 1
ATOM 3531 N N . VAL A 1 459 ? -14.378 6.723 7.113 1.00 97.06 459 VAL A N 1
ATOM 3532 C CA . VAL A 1 459 ? -13.969 5.516 7.839 1.00 97.06 459 VAL A CA 1
ATOM 3533 C C . VAL A 1 459 ? -12.443 5.462 7.816 1.00 97.06 459 VAL A C 1
ATOM 3535 O O . VAL A 1 459 ? -11.833 5.584 6.753 1.00 97.06 459 VAL A O 1
ATOM 3538 N N . ILE A 1 460 ? -11.820 5.325 8.984 1.00 95.38 460 ILE A N 1
ATOM 3539 C CA . ILE A 1 460 ? -10.364 5.207 9.089 1.00 95.38 460 ILE A CA 1
ATOM 3540 C C . ILE A 1 460 ? -10.024 3.739 9.315 1.00 95.38 460 ILE A C 1
ATOM 3542 O O . ILE A 1 460 ? -10.433 3.153 10.315 1.00 95.38 460 ILE A O 1
ATOM 3546 N N . VAL A 1 461 ? -9.280 3.156 8.380 1.00 94.44 461 VAL A N 1
ATOM 3547 C CA . VAL A 1 461 ? -8.675 1.833 8.536 1.00 94.44 461 VAL A CA 1
ATOM 3548 C C . VAL A 1 461 ? -7.207 2.072 8.807 1.00 94.44 461 VAL A C 1
ATOM 3550 O O . VAL A 1 461 ? -6.473 2.443 7.902 1.00 94.44 461 VAL A O 1
ATOM 3553 N N . TYR A 1 462 ? -6.796 1.915 10.059 1.00 89.88 462 TYR A N 1
ATOM 3554 C CA . TYR A 1 462 ? -5.414 2.143 10.435 1.00 89.88 462 TYR A CA 1
ATOM 3555 C C . TYR A 1 462 ? -4.481 1.050 9.935 1.00 89.88 462 TYR A C 1
ATOM 3557 O O . TYR A 1 462 ? -4.752 -0.141 10.098 1.00 89.88 462 TYR A O 1
ATOM 3565 N N . ASP A 1 463 ? -3.335 1.484 9.425 1.00 88.44 463 ASP A N 1
ATOM 3566 C CA . ASP A 1 463 ? -2.251 0.611 9.025 1.00 88.44 463 ASP A CA 1
ATOM 3567 C C . ASP A 1 463 ? -0.937 1.039 9.671 1.00 88.44 463 ASP A C 1
ATOM 3569 O O . ASP A 1 463 ? -0.491 2.174 9.511 1.00 88.44 463 ASP A O 1
ATOM 3573 N N . THR A 1 464 ? -0.301 0.113 10.385 1.00 83.88 464 THR A N 1
ATOM 3574 C CA . THR A 1 464 ? 0.992 0.349 11.021 1.00 83.88 464 THR A CA 1
ATOM 3575 C C . THR A 1 464 ? 2.099 0.641 10.008 1.00 83.88 464 THR A C 1
ATOM 3577 O O . THR A 1 464 ? 3.009 1.396 10.350 1.00 83.88 464 THR A O 1
ATOM 3580 N N . ASP A 1 465 ? 1.979 0.174 8.761 1.00 78.81 465 ASP A N 1
ATOM 3581 C CA . ASP A 1 465 ? 2.895 0.509 7.660 1.00 78.81 465 ASP A CA 1
ATOM 3582 C C . ASP A 1 465 ? 3.054 2.032 7.503 1.00 78.81 465 ASP A C 1
ATOM 3584 O O . ASP A 1 465 ? 4.166 2.556 7.514 1.00 78.81 465 ASP A O 1
ATOM 3588 N N . HIS A 1 466 ? 1.948 2.780 7.546 1.00 80.69 466 HIS A N 1
ATOM 3589 C CA . HIS A 1 466 ? 1.952 4.241 7.379 1.00 80.69 466 HIS A CA 1
ATOM 3590 C C . HIS A 1 466 ? 2.275 5.030 8.651 1.00 80.69 466 HIS A C 1
ATOM 3592 O O . HIS A 1 466 ? 2.498 6.242 8.601 1.00 80.69 466 HIS A O 1
ATOM 3598 N N . LEU A 1 467 ? 2.260 4.374 9.811 1.00 76.56 467 LEU A N 1
ATOM 3599 C CA . LEU A 1 467 ? 2.497 5.025 11.102 1.00 76.56 467 LEU A CA 1
ATOM 3600 C C . LEU A 1 467 ? 3.937 4.841 11.578 1.00 76.56 467 LEU A C 1
ATOM 3602 O O . LEU A 1 467 ? 4.482 5.691 12.281 1.00 76.56 467 LEU A O 1
ATOM 3606 N N . CYS A 1 468 ? 4.543 3.706 11.241 1.00 73.75 468 CYS A N 1
ATOM 3607 C CA . CYS A 1 468 ? 5.848 3.302 11.755 1.00 73.75 468 CYS A CA 1
ATOM 3608 C C . CYS A 1 468 ? 6.610 2.328 10.835 1.00 73.75 468 CYS A C 1
ATOM 3610 O O . CYS A 1 468 ? 7.692 1.879 11.223 1.00 73.75 468 CYS A O 1
ATOM 3612 N N . GLY A 1 469 ? 6.076 1.977 9.659 1.00 74.56 469 GLY A N 1
ATOM 3613 C CA . GLY A 1 469 ? 6.643 0.973 8.759 1.00 74.56 469 GLY A CA 1
ATOM 3614 C C . GLY A 1 469 ? 6.450 -0.440 9.303 1.00 74.56 469 GLY A C 1
ATOM 3615 O O . GLY A 1 469 ? 5.362 -1.003 9.287 1.00 74.56 469 GLY A O 1
ATOM 3616 N N . ILE A 1 470 ? 7.508 -1.033 9.849 1.00 73.62 470 ILE A N 1
ATOM 3617 C CA . ILE A 1 470 ? 7.466 -2.405 10.367 1.00 73.62 470 ILE A CA 1
ATOM 3618 C C . ILE A 1 470 ? 7.287 -2.362 11.886 1.00 73.62 470 ILE A C 1
ATOM 3620 O O . ILE A 1 470 ? 8.230 -2.551 12.657 1.00 73.62 470 ILE A O 1
ATOM 3624 N N . CYS A 1 471 ? 6.063 -2.079 12.330 1.00 70.44 471 CYS A N 1
ATOM 3625 C CA . CYS A 1 471 ? 5.690 -2.190 13.738 1.00 70.44 471 CYS A CA 1
ATOM 3626 C C . CYS A 1 471 ? 4.251 -2.693 13.917 1.00 70.44 471 CYS A C 1
ATOM 3628 O O . CYS A 1 471 ? 3.567 -3.041 12.955 1.00 70.44 471 CYS A O 1
ATOM 3630 N N . GLY A 1 472 ? 3.809 -2.773 15.170 1.00 68.69 472 GLY A N 1
ATOM 3631 C CA . GLY A 1 472 ? 2.504 -3.305 15.534 1.00 68.69 472 GLY A CA 1
ATOM 3632 C C . GLY A 1 472 ? 2.626 -4.421 16.558 1.00 68.69 472 GLY A C 1
ATOM 3633 O O . GLY A 1 472 ? 3.556 -5.225 16.533 1.00 68.69 472 GLY A O 1
ATOM 3634 N N . ASP A 1 473 ? 1.668 -4.480 17.470 1.00 78.19 473 ASP A N 1
ATOM 3635 C CA . ASP A 1 473 ? 1.485 -5.600 18.381 1.00 78.19 473 ASP A CA 1
ATOM 3636 C C . ASP A 1 473 ? -0.011 -5.933 18.493 1.00 78.19 473 ASP A C 1
ATOM 3638 O O . ASP A 1 473 ? -0.875 -5.222 17.977 1.00 78.19 473 ASP A O 1
ATOM 3642 N N . GLN A 1 474 ? -0.335 -7.019 19.195 1.00 77.81 474 GLN A N 1
ATOM 3643 C CA . GLN A 1 474 ? -1.723 -7.450 19.410 1.00 77.81 474 GLN A CA 1
ATOM 3644 C C . GLN A 1 474 ? -2.595 -6.425 20.161 1.00 77.81 474 GLN A C 1
ATOM 3646 O O . GLN A 1 474 ? -3.808 -6.598 20.250 1.00 77.81 474 GLN A O 1
ATOM 3651 N N . THR A 1 475 ? -1.990 -5.392 20.756 1.00 78.00 475 THR A N 1
ATOM 3652 C CA . THR A 1 475 ? -2.700 -4.332 21.474 1.00 78.00 475 THR A CA 1
ATOM 3653 C C . THR A 1 475 ? -3.095 -3.173 20.565 1.00 78.00 475 THR A C 1
ATOM 3655 O O . THR A 1 475 ? -3.981 -2.409 20.940 1.00 78.00 475 THR A O 1
ATOM 3658 N N . TYR A 1 476 ? -2.491 -3.048 19.378 1.00 78.31 476 TYR A N 1
ATOM 3659 C CA . TYR A 1 476 ? -2.758 -1.939 18.463 1.00 78.31 476 TYR A CA 1
ATOM 3660 C C . TYR A 1 476 ? -4.236 -1.807 18.053 1.00 78.31 476 TYR A C 1
ATOM 3662 O O . TYR A 1 476 ? -4.754 -0.697 18.171 1.00 78.31 476 TYR A O 1
ATOM 3670 N N . PRO A 1 477 ? -4.967 -2.892 17.710 1.00 78.06 477 PRO A N 1
ATOM 3671 C CA . PRO A 1 477 ? -6.397 -2.796 17.399 1.00 78.06 477 PRO A CA 1
ATOM 3672 C C . PRO A 1 477 ? -7.277 -2.307 18.558 1.00 78.06 477 PRO A C 1
ATOM 3674 O O . PRO A 1 477 ? -8.461 -2.110 18.370 1.00 78.06 477 PRO A O 1
ATOM 3677 N N . TRP A 1 478 ? -6.755 -2.173 19.779 1.00 75.19 478 TRP A N 1
ATOM 3678 C CA . TRP A 1 478 ? -7.505 -1.596 20.903 1.00 75.19 478 TRP A CA 1
ATOM 3679 C C . TRP A 1 478 ? -7.176 -0.119 21.136 1.00 75.19 478 TRP A C 1
ATOM 3681 O O . TRP A 1 478 ? -7.844 0.537 21.934 1.00 75.19 478 TRP A O 1
ATOM 3691 N N . ARG A 1 479 ? -6.112 0.382 20.498 1.00 74.69 479 ARG A N 1
ATOM 3692 C CA . ARG A 1 479 ? -5.703 1.793 20.525 1.00 74.69 479 ARG A CA 1
ATOM 3693 C C . ARG A 1 479 ? -6.307 2.560 19.351 1.00 74.69 479 ARG A C 1
ATOM 3695 O O . ARG A 1 479 ? -6.681 3.712 19.535 1.00 74.69 479 ARG A O 1
ATOM 3702 N N . ALA A 1 480 ? -6.342 1.913 18.185 1.00 64.94 480 ALA A N 1
ATOM 3703 C CA . ALA A 1 480 ? -6.973 2.375 16.951 1.00 64.94 480 ALA A CA 1
ATOM 3704 C C . ALA A 1 480 ? -8.505 2.322 17.045 1.00 64.94 480 ALA A C 1
ATOM 3706 O O . ALA A 1 480 ? -9.146 3.305 16.613 1.00 64.94 480 ALA A O 1
#